Protein AF-A0YTV6-F1 (afdb_monomer_lite)

Foldseek 3Di:
DKKKQQPFDADLVPQPELEEEEEFWEDDPPVPWPQTIDPCVVLLNVADSHYGYMYMYDDPLCLFQDDLVVLDADDDDDDLVVNNPDSDTDDDDPNVVLVNLLVVQVSHPAYEYEYAASSLCVSLSSQLPRQGQEYEYELYQQWDDAQDPPDDPVCPPGDTDGSLPGDGNHNYYAYEAALLELNSVLSQLSRPPRLVRYDHQYLDHRPVLVVCVVVVRNSVCSNCRSNVVNVVVVVVRVVVCVPGDGCSVVSPPPPVSVLSVVLCCCVGPVVVLVVNLVSLVVVCVVPVLNLNSLLVNLVSVLVVPLQPPVNLVSLVSSPVRHPQPLLSLLSNLLSCLLVVNNVVSLVSLVVSCVRTVVSRVVSLVSSLVSDDPPPVVSNVSSVVSD

Sequence (386 aa):
MIELLPYRISKKEHRQSKRLTVVFSSYLLTHQVGSGSFTYYNYFSASSENSDILLVRDPLNLWYIEKVENLDLDINALSIESLTETHEMVKYSRSEFVKILEALQADYSYVTFFGSSMGGYGALLYASKLSPHQVVALCPQTFHARGYPRFKSAHQKHTFFDIAQLNYTISKLHLLVGAENLYDIYHATRIKSSLESLTLVPLSCHNIPLYFHRLDRFQLLINSVTDGSFESYLEKLQNGYRSYPTLQQYLKGSKIQGILESLFYNIYIDKDFQFAENLLTAIIERFPWQAGAKRTLGLLWYEQNCVDERIPKILTDALNSAYLMDDAYGPLAHSLACHGKVDEAIDWLQKGLKINKVAVMQYIGCVCESLPKDATKERDILQNLQ

Radius of gyration: 22.15 Å; chains: 1; bounding box: 50×48×66 Å

Secondary structure (DSSP, 8-state):
-EEEEEEE---GGG---SEEEEEEEE----TT-TTSS-TTHHHHHTS-TTSEEEEEEETT--GGGS-GGG------PPPTHHHHH----EEE-HHHHHHHHHHHHHT-SEEEEEEETHHHHHHHHHHHHH--SEEEEES------TT-TT--GGGGG-PPP-GGGS----SEEEEEEETT-HHHHHHHHHSTTHHHHEEEETT--S-HHHHHHHTT-HHHHHHHHHHS-HHHHHHHHHHHHTTS--THHHHTTSHHHHHHHHHHHHHHTS--HHHHHHHHHHHHHH-TT-HHHHHHHHHHHHHH-TT-TTHHHHHHHHHHHSTT-TTTHHHHHHHHHHTT-HHHHHHHHHHHHTT-HHHHHHHHHHHHHTS-TT-HHHHHHHHHT-

pLDDT: mean 82.68, std 16.01, range [32.78, 98.25]

Structure (mmCIF, N/CA/C/O backbone):
data_AF-A0YTV6-F1
#
_entry.id   AF-A0YTV6-F1
#
loop_
_atom_site.group_PDB
_atom_site.id
_atom_site.type_symbol
_atom_site.label_atom_id
_atom_site.label_alt_id
_atom_site.label_comp_id
_atom_site.label_asym_id
_atom_site.label_entity_id
_atom_site.label_seq_id
_atom_site.pdbx_PDB_ins_code
_atom_site.Cartn_x
_atom_site.Cartn_y
_atom_site.Cartn_z
_atom_site.occupancy
_atom_site.B_iso_or_equiv
_atom_site.auth_seq_id
_atom_site.auth_comp_id
_atom_site.auth_asym_id
_atom_site.auth_atom_id
_atom_site.pdbx_PDB_model_num
ATOM 1 N N . MET A 1 1 ? -3.822 11.306 -20.594 1.00 59.16 1 MET A N 1
ATOM 2 C CA . MET A 1 1 ? -2.629 12.154 -20.782 1.00 59.16 1 MET A CA 1
ATOM 3 C C . MET A 1 1 ? -1.654 11.798 -19.680 1.00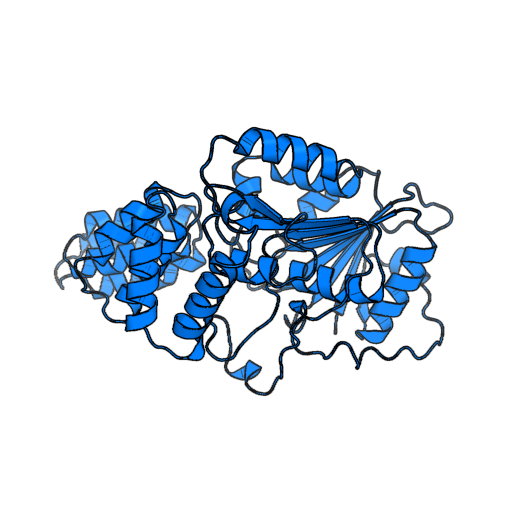 59.16 1 MET A C 1
ATOM 5 O O . MET A 1 1 ? -2.065 11.808 -18.524 1.00 59.16 1 MET A O 1
ATOM 9 N N . ILE A 1 2 ? -0.439 11.404 -20.047 1.00 63.94 2 ILE A N 1
ATOM 10 C CA . ILE A 1 2 ? 0.650 11.089 -19.114 1.00 63.94 2 ILE A CA 1
ATOM 11 C C . ILE A 1 2 ? 1.644 12.242 -19.166 1.00 63.94 2 ILE A C 1
ATOM 13 O O . ILE A 1 2 ? 1.914 12.782 -20.238 1.00 63.94 2 ILE A O 1
ATOM 17 N N . GLU A 1 3 ? 2.150 12.628 -18.003 1.00 63.22 3 GLU A N 1
ATOM 18 C CA . GLU A 1 3 ? 3.202 13.627 -17.863 1.00 63.22 3 GLU A CA 1
ATOM 19 C C . GLU A 1 3 ? 4.537 12.903 -17.671 1.00 63.22 3 GLU A C 1
ATOM 21 O O . GLU A 1 3 ? 4.674 12.068 -16.768 1.00 63.22 3 GLU A O 1
ATOM 26 N N . LEU A 1 4 ? 5.509 13.218 -18.527 1.00 61.72 4 LEU A N 1
ATOM 27 C CA . LEU A 1 4 ? 6.889 12.763 -18.389 1.00 61.72 4 LEU A CA 1
ATOM 28 C C . LEU A 1 4 ? 7.741 13.893 -17.836 1.00 61.72 4 LEU A C 1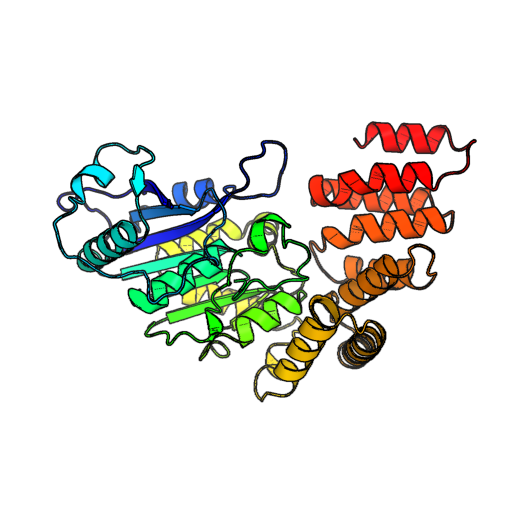
ATOM 30 O O . LEU A 1 4 ? 7.679 15.025 -18.312 1.00 61.72 4 LEU A O 1
ATOM 34 N N . LEU A 1 5 ? 8.532 13.559 -16.824 1.00 63.78 5 LEU A N 1
ATOM 35 C CA . LEU A 1 5 ? 9.507 14.445 -16.209 1.00 63.78 5 LEU A CA 1
ATOM 36 C C . LEU A 1 5 ? 10.881 13.770 -16.351 1.00 63.78 5 LEU A C 1
ATOM 38 O O . LEU A 1 5 ? 11.240 12.915 -15.533 1.00 63.78 5 LEU A O 1
ATOM 42 N N . PRO A 1 6 ? 11.638 14.072 -17.417 1.00 56.66 6 PRO A N 1
ATOM 43 C CA . PRO A 1 6 ? 13.000 13.578 -17.551 1.00 56.66 6 PRO A CA 1
ATOM 44 C C . PRO A 1 6 ? 13.850 14.242 -16.463 1.00 56.66 6 PRO A C 1
ATOM 46 O O . PRO A 1 6 ? 14.101 15.442 -16.503 1.00 56.66 6 PRO A O 1
ATOM 49 N N . TYR A 1 7 ? 14.232 13.476 -15.438 1.00 56.66 7 TYR A N 1
ATOM 50 C CA . TYR A 1 7 ? 15.003 14.012 -14.313 1.00 56.66 7 TYR A CA 1
ATOM 51 C C . TYR A 1 7 ? 16.508 13.934 -14.576 1.00 56.66 7 TYR A C 1
ATOM 53 O O . TYR A 1 7 ? 17.234 14.892 -14.334 1.00 56.66 7 TYR A O 1
ATOM 61 N N . ARG A 1 8 ? 16.968 12.787 -15.091 1.00 58.19 8 ARG A N 1
ATOM 62 C CA . ARG A 1 8 ? 18.331 12.560 -15.589 1.00 58.19 8 ARG A CA 1
ATOM 63 C C . ARG A 1 8 ? 18.254 11.556 -16.731 1.00 58.19 8 ARG A C 1
ATOM 65 O O . ARG A 1 8 ? 18.391 10.359 -16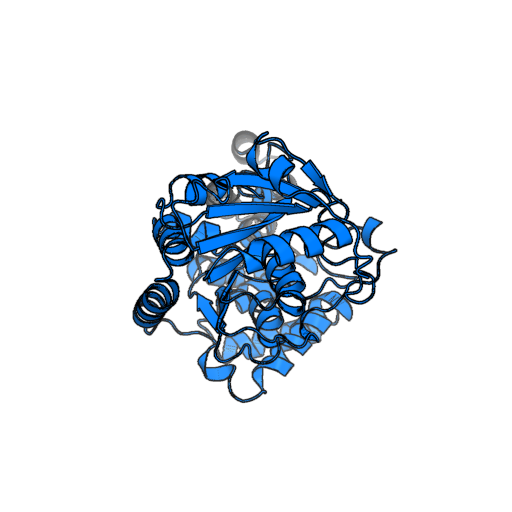.501 1.00 58.19 8 ARG A O 1
ATOM 72 N N . ILE A 1 9 ? 17.960 12.023 -17.940 1.00 57.22 9 ILE A N 1
ATOM 73 C CA . ILE A 1 9 ? 18.115 11.213 -19.153 1.00 57.22 9 ILE A CA 1
ATOM 74 C C . ILE A 1 9 ? 19.216 11.874 -19.957 1.00 57.22 9 ILE A C 1
ATOM 76 O O . ILE A 1 9 ? 19.000 12.888 -20.618 1.00 57.22 9 ILE A O 1
ATOM 80 N N . SER A 1 10 ? 20.419 11.322 -19.850 1.00 55.25 10 SER A N 1
ATOM 81 C CA . SER A 1 10 ? 21.547 11.815 -20.628 1.00 55.25 10 SER A CA 1
ATOM 82 C C . SER A 1 10 ? 21.307 11.534 -22.113 1.00 55.25 10 SER A C 1
ATOM 84 O O . SER A 1 10 ? 20.779 10.474 -22.475 1.00 55.25 10 SER A O 1
ATOM 86 N N . LYS A 1 11 ? 21.735 12.456 -22.987 1.00 56.69 11 LYS A N 1
ATOM 87 C CA . LYS A 1 11 ? 21.814 12.187 -24.432 1.00 56.69 11 LYS A CA 1
ATOM 88 C C . LYS A 1 11 ? 22.591 10.891 -24.662 1.00 56.69 11 LYS A C 1
ATOM 90 O O . LYS A 1 11 ? 23.568 10.635 -23.961 1.00 56.69 11 LYS A O 1
ATOM 95 N N . LYS A 1 12 ? 22.184 10.094 -25.655 1.00 58.75 12 LYS A N 1
ATOM 96 C CA . LYS A 1 12 ? 22.768 8.770 -25.944 1.00 58.75 12 LYS A CA 1
ATOM 97 C C . LYS A 1 12 ? 24.301 8.797 -26.035 1.00 58.75 12 LYS A C 1
ATOM 99 O O . LYS A 1 12 ? 24.961 7.918 -25.496 1.00 58.75 12 LYS A O 1
ATOM 104 N N . GLU A 1 13 ? 24.856 9.842 -26.642 1.00 52.72 13 GLU A N 1
ATOM 105 C CA . GLU A 1 13 ? 26.300 10.051 -26.835 1.00 52.72 13 GLU A CA 1
ATOM 106 C C . GLU A 1 13 ? 27.061 10.434 -25.550 1.00 52.72 13 GLU A C 1
ATOM 108 O O . GLU A 1 13 ? 28.279 10.286 -25.475 1.00 52.72 13 GLU A O 1
ATOM 113 N N . HIS A 1 14 ? 26.351 10.897 -24.519 1.00 59.28 14 HIS A N 1
ATOM 114 C CA . HIS A 1 14 ? 26.903 11.331 -23.230 1.00 59.28 14 HIS A CA 1
ATOM 115 C C . HIS A 1 14 ? 26.394 10.487 -22.063 1.00 59.28 14 HIS A C 1
ATOM 117 O O . HIS A 1 14 ? 26.512 10.876 -20.900 1.00 59.28 14 HIS A O 1
ATOM 123 N N . ARG A 1 15 ? 25.787 9.338 -22.364 1.00 69.12 15 ARG A N 1
ATOM 124 C CA . ARG A 1 15 ? 25.114 8.528 -21.366 1.00 69.12 15 ARG A CA 1
ATOM 125 C C . ARG A 1 15 ? 26.128 7.847 -20.453 1.00 69.12 15 ARG A C 1
ATOM 127 O O . ARG A 1 15 ? 26.792 6.890 -20.843 1.00 69.12 15 ARG A O 1
ATOM 134 N N . GLN A 1 16 ? 26.227 8.346 -19.224 1.00 67.62 16 GLN A N 1
ATOM 135 C CA . GLN A 1 16 ? 27.129 7.799 -18.210 1.00 67.62 16 GLN A CA 1
ATOM 136 C C . GLN A 1 16 ? 26.639 6.447 -17.668 1.00 67.62 16 GLN A C 1
ATOM 138 O O . GLN A 1 16 ? 27.455 5.594 -17.320 1.00 67.62 16 GLN A O 1
ATOM 143 N N . SER A 1 17 ? 25.320 6.213 -17.651 1.00 80.50 17 SER A N 1
ATOM 144 C CA . SER A 1 17 ? 24.726 4.975 -17.144 1.00 80.50 17 SER A CA 1
ATOM 145 C C . SER A 1 17 ? 24.194 4.049 -18.243 1.00 80.50 17 SER A C 1
ATOM 147 O O . SER A 1 17 ? 23.502 4.458 -19.168 1.00 80.50 17 SER A O 1
ATOM 149 N N . LYS A 1 18 ? 24.422 2.740 -18.090 1.00 90.19 18 LYS A N 1
ATOM 150 C CA . LYS A 1 18 ? 23.764 1.704 -18.909 1.00 90.19 18 LYS A CA 1
ATOM 151 C C . LYS A 1 18 ? 22.413 1.243 -18.344 1.00 90.19 18 LYS A C 1
ATOM 153 O O . LYS A 1 18 ? 21.809 0.314 -18.883 1.00 90.19 18 LYS A O 1
ATOM 158 N N . ARG A 1 19 ? 21.945 1.861 -17.257 1.00 92.50 19 ARG A N 1
ATOM 159 C CA . ARG A 1 19 ? 20.722 1.510 -16.528 1.00 92.50 19 ARG A CA 1
ATOM 160 C C . ARG A 1 19 ? 19.699 2.637 -16.639 1.00 92.50 19 ARG A C 1
ATOM 162 O O . ARG A 1 19 ? 20.054 3.806 -16.519 1.00 92.50 19 ARG A O 1
ATOM 169 N N . LEU A 1 20 ? 18.434 2.270 -16.809 1.00 93.06 20 LEU A N 1
ATOM 170 C CA . LEU A 1 20 ? 17.298 3.183 -16.725 1.00 93.06 20 LEU A CA 1
ATOM 171 C C . LEU A 1 20 ? 16.361 2.731 -15.615 1.00 93.06 20 LEU A C 1
ATOM 173 O O . LEU A 1 20 ? 15.932 1.577 -15.588 1.00 93.06 20 LEU A O 1
ATOM 177 N N . THR A 1 21 ? 15.980 3.659 -14.746 1.00 93.19 21 THR A N 1
ATOM 178 C CA . THR A 1 21 ? 14.899 3.451 -13.785 1.00 93.19 21 THR A CA 1
ATOM 179 C C . THR A 1 21 ? 13.716 4.327 -14.175 1.00 93.19 21 THR A C 1
ATOM 181 O O . THR A 1 21 ? 13.811 5.554 -14.176 1.00 93.19 21 THR A O 1
ATOM 184 N N . VAL A 1 22 ? 12.593 3.690 -14.501 1.00 92.81 22 VAL A N 1
ATOM 185 C CA . VAL A 1 22 ? 11.326 4.355 -14.817 1.00 92.81 22 VAL A CA 1
ATOM 186 C C . VAL A 1 22 ? 10.441 4.338 -13.574 1.00 92.81 22 VAL A C 1
ATOM 188 O O . VAL A 1 22 ? 10.048 3.275 -13.091 1.00 92.81 22 VAL A O 1
ATOM 191 N N . VAL A 1 23 ? 10.141 5.519 -13.041 1.00 90.62 23 VAL A N 1
ATOM 192 C CA . VAL A 1 23 ? 9.437 5.709 -11.768 1.00 90.62 23 VAL A CA 1
ATOM 193 C C . VAL A 1 23 ? 8.005 6.157 -12.034 1.00 90.62 23 VAL A C 1
ATOM 195 O O . VAL A 1 23 ? 7.764 7.299 -12.422 1.00 90.62 23 VAL A O 1
ATOM 198 N N . PHE A 1 24 ? 7.050 5.268 -11.783 1.00 89.12 24 PHE A N 1
ATOM 199 C CA . PHE A 1 24 ? 5.622 5.504 -11.954 1.00 89.12 24 PHE A CA 1
ATOM 200 C C . PHE A 1 24 ? 4.992 6.046 -10.668 1.00 89.12 24 PHE A C 1
ATOM 202 O O . PHE A 1 24 ? 5.194 5.507 -9.575 1.00 89.12 24 PHE A O 1
ATOM 209 N N . SER A 1 25 ? 4.168 7.085 -10.804 1.00 81.25 25 SER A N 1
ATOM 210 C CA . SER A 1 25 ? 3.465 7.725 -9.689 1.00 81.25 25 SER A CA 1
ATOM 211 C C . SER A 1 25 ? 2.032 8.127 -10.058 1.00 81.25 25 SER A C 1
ATOM 213 O O . SER A 1 25 ? 1.714 8.415 -11.215 1.00 81.25 25 SER A O 1
ATOM 215 N N . SER A 1 26 ? 1.150 8.172 -9.060 1.00 70.56 26 SER A N 1
ATOM 216 C CA . SER A 1 26 ? -0.158 8.843 -9.140 1.00 70.56 26 SER A CA 1
ATOM 217 C C . SER A 1 26 ? -0.107 10.240 -8.549 1.00 70.56 26 SER A C 1
ATOM 219 O O . SER A 1 26 ? 0.753 10.528 -7.729 1.00 70.56 26 SER A O 1
ATOM 221 N N . TYR A 1 27 ? -1.077 11.082 -8.888 1.00 56.66 27 TYR A N 1
ATOM 222 C CA . TYR A 1 27 ? -1.187 12.450 -8.391 1.00 56.66 27 TYR A CA 1
ATOM 223 C C . TYR A 1 27 ? -2.180 12.673 -7.245 1.00 56.66 27 TYR A C 1
ATOM 225 O O . TYR A 1 27 ? -3.310 12.193 -7.301 1.00 56.66 27 TYR A O 1
ATOM 233 N N . LEU A 1 28 ? -1.771 13.543 -6.314 1.00 41.12 28 LEU A N 1
ATOM 234 C CA . LEU A 1 28 ? -2.551 14.452 -5.470 1.00 41.12 28 LEU A CA 1
ATOM 235 C C . LEU A 1 28 ? -1.722 15.751 -5.205 1.00 41.12 28 LEU A C 1
ATOM 237 O O . LEU A 1 28 ? -1.207 15.920 -4.106 1.00 41.12 28 LEU A O 1
ATOM 241 N N . LEU A 1 29 ? -1.595 16.714 -6.147 1.00 32.78 29 LEU A N 1
ATOM 242 C CA . LEU A 1 29 ? -1.170 18.105 -5.796 1.00 32.78 29 LEU A CA 1
ATOM 243 C C . LEU A 1 29 ? -2.347 18.899 -5.202 1.00 32.78 29 LEU A C 1
ATOM 245 O O . LEU A 1 29 ? -2.718 19.968 -5.687 1.00 32.78 29 LEU A O 1
ATOM 249 N N . THR A 1 30 ? -2.945 18.420 -4.121 1.00 33.53 30 THR A N 1
ATOM 250 C CA . THR A 1 30 ? -3.540 19.378 -3.186 1.00 33.53 30 THR A CA 1
ATOM 251 C C . THR A 1 30 ? -2.505 19.600 -2.104 1.00 33.53 30 THR A C 1
ATOM 253 O O . THR A 1 30 ? -2.220 18.685 -1.331 1.00 33.53 30 THR A O 1
ATOM 256 N N . HIS A 1 31 ? -1.939 20.808 -2.087 1.00 32.88 31 HIS A N 1
ATOM 257 C CA . HIS A 1 31 ? -0.915 21.352 -1.184 1.00 32.88 31 HIS A CA 1
ATOM 258 C C . HIS A 1 31 ? -1.264 21.313 0.326 1.00 32.88 31 HIS A C 1
ATOM 260 O O . HIS A 1 31 ? -0.777 22.124 1.103 1.00 32.88 31 HIS A O 1
ATOM 266 N N . GLN A 1 32 ? -2.096 20.373 0.770 1.00 34.03 32 GLN A N 1
ATOM 267 C CA . GLN A 1 32 ? -2.470 20.161 2.169 1.00 34.03 32 GLN A CA 1
ATOM 268 C C . GLN A 1 32 ? -2.295 18.707 2.631 1.00 34.03 32 GLN A C 1
ATOM 270 O O . GLN A 1 32 ? -2.501 18.410 3.806 1.00 34.03 32 GLN A O 1
ATOM 275 N N . VAL A 1 33 ? -1.879 17.787 1.751 1.00 38.59 33 VAL A N 1
ATOM 276 C CA . VAL A 1 33 ? -1.667 16.382 2.124 1.00 38.59 33 VAL A CA 1
ATOM 277 C C . VAL A 1 33 ? -0.188 16.139 2.395 1.00 38.59 33 VAL A C 1
ATOM 279 O O . VAL A 1 33 ? 0.578 15.838 1.486 1.00 38.59 33 VAL A O 1
ATOM 282 N N . GLY A 1 34 ? 0.212 16.203 3.667 1.00 38.69 34 GLY A N 1
ATOM 283 C CA . GLY A 1 34 ? 1.563 15.851 4.138 1.00 38.69 34 GLY A CA 1
ATOM 284 C C . GLY A 1 34 ? 1.991 14.391 3.893 1.00 38.69 34 GLY A C 1
ATOM 285 O O . GLY A 1 34 ? 3.004 13.955 4.427 1.00 38.69 34 GLY A O 1
ATOM 286 N N . SER A 1 35 ? 1.236 13.615 3.110 1.00 41.50 35 SER A N 1
ATOM 287 C CA . SER A 1 35 ? 1.501 12.200 2.825 1.00 41.50 35 SER A CA 1
ATOM 288 C C . SER A 1 35 ? 1.171 11.749 1.391 1.00 41.50 35 SER A C 1
ATOM 290 O O . SER A 1 35 ? 1.301 10.564 1.087 1.00 41.50 35 SER A O 1
ATOM 292 N N . GLY A 1 36 ? 0.755 12.637 0.481 1.00 46.19 36 GLY A N 1
ATOM 293 C CA . GLY A 1 36 ? 0.073 12.219 -0.748 1.00 46.19 36 GLY A CA 1
ATOM 294 C C . GLY A 1 36 ? 0.804 12.577 -2.031 1.00 46.19 36 GLY A C 1
ATOM 295 O O . GLY A 1 36 ? 0.594 13.660 -2.553 1.00 46.19 36 GLY A O 1
ATOM 296 N N . SER A 1 37 ? 1.550 11.616 -2.584 1.00 48.66 37 SER A N 1
ATOM 297 C CA . SER A 1 37 ? 2.220 11.627 -3.898 1.00 48.66 37 SER A CA 1
ATOM 298 C C . SER A 1 37 ? 3.388 12.610 -4.068 1.00 48.66 37 SER A C 1
ATOM 300 O O . SER A 1 37 ? 3.275 13.791 -3.788 1.00 48.66 37 SER A O 1
ATOM 302 N N . PHE A 1 38 ? 4.512 12.113 -4.593 1.00 54.19 38 PHE A N 1
ATOM 303 C CA . PHE A 1 38 ? 5.734 12.868 -4.924 1.00 54.19 38 PHE A CA 1
ATOM 304 C C . PHE A 1 38 ? 6.746 13.183 -3.798 1.00 54.19 38 PHE A C 1
ATOM 306 O O . PHE A 1 38 ? 7.769 13.798 -4.086 1.00 54.19 38 PHE A O 1
ATOM 313 N N . THR A 1 39 ? 6.614 12.681 -2.565 1.00 53.31 39 THR A N 1
ATOM 314 C CA . THR A 1 39 ? 7.681 12.865 -1.548 1.00 53.31 39 THR A CA 1
ATOM 315 C C . THR A 1 39 ? 8.963 12.064 -1.820 1.00 53.31 39 THR A C 1
ATOM 317 O O . THR A 1 39 ? 10.011 12.403 -1.275 1.00 53.31 39 THR A O 1
ATOM 320 N N . TYR A 1 40 ? 8.935 11.039 -2.686 1.00 63.53 40 TYR A N 1
ATOM 321 C CA . TYR A 1 40 ? 10.125 10.222 -2.981 1.00 63.53 40 TYR A CA 1
ATOM 322 C C . TYR A 1 40 ? 11.020 10.747 -4.108 1.00 63.53 40 TYR A C 1
ATOM 324 O O . TYR A 1 40 ? 12.111 10.215 -4.279 1.00 63.53 40 TYR A O 1
ATOM 332 N N . TYR A 1 41 ? 10.605 11.728 -4.918 1.00 66.19 41 TYR A N 1
ATOM 333 C CA . TYR A 1 41 ? 11.436 12.148 -6.061 1.00 66.19 41 TYR A CA 1
ATOM 334 C C . TYR A 1 41 ? 12.790 12.676 -5.616 1.00 66.19 41 TYR A C 1
ATOM 336 O O . TYR A 1 41 ? 13.797 12.376 -6.249 1.00 66.19 41 TYR A O 1
ATOM 344 N N . ASN A 1 42 ? 12.809 13.334 -4.457 1.00 69.12 42 ASN A N 1
ATOM 345 C CA . ASN A 1 42 ? 14.033 13.776 -3.809 1.00 69.12 42 ASN A CA 1
ATOM 346 C C . ASN A 1 42 ? 14.981 12.614 -3.454 1.00 69.12 42 ASN A C 1
ATOM 348 O O . ASN A 1 42 ? 16.188 12.803 -3.367 1.00 69.12 42 ASN A O 1
ATOM 352 N N . TYR A 1 43 ? 14.456 11.399 -3.278 1.00 79.19 43 TYR A N 1
ATOM 353 C CA . TYR A 1 43 ? 15.266 10.209 -3.016 1.00 79.19 43 TYR A CA 1
ATOM 354 C C . TYR A 1 43 ? 15.865 9.638 -4.301 1.00 79.19 43 TYR A C 1
ATOM 356 O O . TYR A 1 43 ? 17.010 9.192 -4.300 1.00 79.19 43 TYR A O 1
ATOM 364 N N . PHE A 1 44 ? 15.120 9.672 -5.411 1.00 79.00 44 PHE A N 1
ATOM 365 C CA . PHE A 1 44 ? 15.658 9.290 -6.720 1.00 79.00 44 PHE A CA 1
ATOM 366 C C . PHE A 1 44 ? 16.657 10.326 -7.238 1.00 79.00 44 PHE A C 1
ATOM 368 O O . PHE A 1 44 ? 17.659 9.954 -7.841 1.00 79.00 44 PHE A O 1
ATOM 375 N N . SER A 1 45 ? 16.452 11.611 -6.948 1.00 70.69 45 SER A N 1
ATOM 376 C CA . SER A 1 45 ? 17.427 12.646 -7.280 1.00 70.69 45 SER A CA 1
ATOM 377 C C . SER A 1 45 ? 18.703 12.575 -6.452 1.00 70.69 45 SER A C 1
ATOM 379 O O . SER A 1 45 ? 19.786 12.825 -6.976 1.00 70.69 45 SER A O 1
ATOM 381 N N . ALA A 1 46 ? 18.601 12.204 -5.178 1.00 73.62 46 ALA A N 1
ATOM 382 C CA . ALA A 1 46 ? 19.758 11.977 -4.318 1.00 73.62 46 ALA A CA 1
ATOM 383 C C . ALA A 1 46 ? 20.465 10.633 -4.590 1.00 73.62 46 ALA A C 1
ATOM 385 O O . ALA A 1 46 ? 21.523 10.377 -4.018 1.00 73.62 46 ALA A O 1
ATOM 386 N N . SER A 1 47 ? 19.891 9.767 -5.435 1.00 76.19 47 SER A N 1
ATOM 387 C CA . SER A 1 47 ? 20.467 8.458 -5.754 1.00 76.19 47 SER A CA 1
ATOM 388 C C . SER A 1 47 ? 21.684 8.553 -6.687 1.00 76.19 47 SER A C 1
ATOM 390 O O . SER A 1 47 ? 21.926 9.577 -7.336 1.00 76.19 47 SER A O 1
ATOM 392 N N . SER A 1 48 ? 22.471 7.473 -6.714 1.00 63.94 48 SER A N 1
ATOM 393 C CA . SER A 1 48 ? 23.744 7.372 -7.440 1.00 63.94 48 SER A CA 1
ATOM 394 C C . SER A 1 48 ? 23.621 7.659 -8.941 1.00 63.94 48 SER A C 1
ATOM 396 O O . SER A 1 48 ? 22.618 7.307 -9.557 1.00 63.94 48 SER A O 1
ATOM 398 N N . GLU A 1 49 ? 24.698 8.152 -9.558 1.00 74.88 49 GLU A N 1
ATOM 399 C CA . GLU A 1 49 ? 24.847 8.323 -11.020 1.00 74.88 49 GLU A CA 1
ATOM 400 C C . GLU A 1 49 ? 24.815 6.993 -11.810 1.00 74.88 49 GLU A C 1
ATOM 402 O O . GLU A 1 49 ? 24.928 6.969 -13.033 1.00 74.88 49 GLU A O 1
ATOM 407 N N . ASN A 1 50 ? 24.612 5.862 -11.126 1.00 83.75 50 ASN A N 1
ATOM 408 C CA . ASN A 1 50 ? 24.578 4.531 -11.721 1.00 83.75 50 ASN A CA 1
ATOM 409 C C . ASN A 1 50 ? 23.323 4.258 -12.562 1.00 83.75 50 ASN A C 1
ATOM 411 O O . ASN A 1 50 ? 23.305 3.252 -13.268 1.00 83.75 50 ASN A O 1
ATOM 415 N N . SER A 1 51 ? 22.289 5.105 -12.520 1.00 88.50 51 SER A N 1
ATOM 416 C CA . SER A 1 51 ? 21.079 4.977 -13.343 1.00 88.50 51 SER A CA 1
ATOM 417 C C . SER A 1 51 ? 20.635 6.327 -13.882 1.00 88.50 51 SER A C 1
ATOM 419 O O . SER A 1 51 ? 20.524 7.293 -13.129 1.00 88.50 51 SER A O 1
ATOM 421 N N . ASP A 1 52 ? 20.262 6.349 -15.157 1.00 88.88 52 ASP A N 1
ATOM 422 C CA . ASP A 1 52 ? 19.378 7.389 -15.670 1.00 88.88 52 ASP A CA 1
ATOM 423 C C . ASP A 1 52 ? 17.975 7.176 -15.088 1.00 88.88 52 ASP A C 1
ATOM 425 O O . ASP A 1 52 ? 17.564 6.040 -14.811 1.00 88.88 52 ASP A O 1
ATOM 429 N N . ILE A 1 53 ? 17.241 8.267 -14.880 1.00 85.88 53 ILE A N 1
ATOM 430 C CA . ILE A 1 53 ? 15.947 8.264 -14.197 1.00 85.88 53 ILE A CA 1
ATOM 431 C C . ILE A 1 53 ? 14.898 8.968 -15.066 1.00 85.88 53 ILE A C 1
ATOM 433 O O . ILE A 1 53 ? 15.003 10.170 -15.339 1.00 85.88 53 ILE A O 1
ATOM 437 N N . LEU A 1 54 ? 13.844 8.230 -15.427 1.00 86.25 54 LEU A N 1
ATOM 438 C CA . LEU A 1 54 ? 12.640 8.759 -16.071 1.00 86.25 54 LEU A CA 1
ATOM 439 C C . LEU A 1 54 ? 11.476 8.730 -15.083 1.00 86.25 54 LEU A C 1
ATOM 441 O O . LEU A 1 54 ? 11.111 7.679 -14.561 1.00 86.25 54 LEU A O 1
ATOM 445 N N . LEU A 1 55 ? 10.854 9.879 -14.855 1.00 83.50 55 LEU A N 1
ATOM 446 C CA . LEU A 1 55 ? 9.706 9.997 -13.970 1.00 83.50 55 LEU A CA 1
ATOM 447 C C . LEU A 1 55 ? 8.424 10.066 -14.798 1.00 83.50 55 LEU A C 1
ATOM 449 O O . LEU A 1 55 ? 8.320 10.852 -15.740 1.00 83.50 55 LEU A O 1
ATOM 453 N N . VAL A 1 56 ? 7.437 9.262 -14.417 1.00 82.88 56 VAL A N 1
ATOM 454 C CA . VAL A 1 56 ? 6.188 9.084 -15.155 1.00 82.88 56 VAL A CA 1
ATOM 455 C C . VAL A 1 56 ? 5.013 9.325 -14.222 1.00 82.88 56 VAL A C 1
ATOM 457 O O . VAL A 1 56 ? 4.906 8.722 -13.148 1.00 82.88 56 VAL A O 1
ATOM 460 N N . ARG A 1 57 ? 4.096 10.194 -14.644 1.00 76.75 57 ARG A N 1
ATOM 461 C CA . ARG A 1 57 ? 2.951 10.614 -13.841 1.00 76.75 57 ARG A CA 1
ATOM 462 C C . ARG A 1 57 ? 1.644 10.505 -14.618 1.00 76.75 57 ARG A C 1
ATOM 464 O O . ARG A 1 57 ? 1.547 10.965 -15.751 1.00 76.75 57 ARG A O 1
ATOM 471 N N . ASP A 1 58 ? 0.603 9.998 -13.957 1.00 72.75 58 ASP A N 1
ATOM 472 C CA . ASP A 1 58 ? -0.788 10.198 -14.384 1.00 72.75 58 ASP A CA 1
ATOM 473 C C . ASP A 1 58 ? -1.455 11.233 -13.456 1.00 72.75 58 ASP A C 1
ATOM 475 O O . ASP A 1 58 ? -1.831 10.898 -12.323 1.00 72.75 58 ASP A O 1
ATOM 479 N N . PRO A 1 59 ? -1.584 12.503 -13.891 1.00 64.69 59 PRO A N 1
ATOM 480 C CA . PRO A 1 59 ? -2.164 13.578 -13.084 1.00 64.69 59 PRO A CA 1
ATOM 481 C C . PRO A 1 59 ? -3.645 13.366 -12.761 1.00 64.69 59 PRO A C 1
ATOM 483 O O . PRO A 1 59 ? -4.164 13.960 -11.821 1.00 64.69 59 PRO A O 1
ATOM 486 N N . LEU A 1 60 ? -4.330 12.526 -13.532 1.00 64.44 60 LEU A N 1
ATOM 487 C CA . LEU A 1 60 ? -5.761 12.290 -13.405 1.00 64.44 60 LEU A CA 1
ATOM 488 C C . LEU A 1 60 ? -6.062 10.965 -12.687 1.00 64.44 60 LEU A C 1
ATOM 490 O O . LEU A 1 60 ? -7.227 10.633 -12.482 1.00 64.44 60 LEU A O 1
ATOM 494 N N . ASN A 1 61 ? -5.023 10.224 -12.282 1.00 65.69 61 ASN A N 1
ATOM 495 C CA . ASN A 1 61 ? -5.127 8.912 -11.645 1.00 65.69 61 ASN A CA 1
ATOM 496 C C . ASN A 1 61 ? -5.949 7.901 -12.468 1.00 65.69 61 ASN A C 1
ATOM 498 O O . ASN A 1 61 ? -6.671 7.065 -11.924 1.00 65.69 61 ASN A O 1
ATOM 502 N N . LEU A 1 62 ? -5.852 7.987 -13.795 1.00 66.25 62 LEU A N 1
ATOM 503 C CA . LEU A 1 62 ? -6.649 7.190 -14.727 1.00 66.25 62 LEU A CA 1
ATOM 504 C C . LEU A 1 62 ? -5.923 5.913 -15.163 1.00 66.25 62 LEU A C 1
ATOM 506 O O . LEU A 1 62 ? -6.321 5.315 -16.162 1.00 66.25 62 LEU A O 1
ATOM 510 N N . TRP A 1 63 ? -4.894 5.478 -14.425 1.00 69.81 63 TRP A N 1
ATOM 511 C CA . TRP A 1 63 ? -4.156 4.250 -14.718 1.00 69.81 63 TRP A CA 1
ATOM 512 C C . TRP A 1 63 ? -5.100 3.057 -14.961 1.00 69.81 63 TRP A C 1
ATOM 514 O O . TRP A 1 63 ? -4.888 2.279 -15.884 1.00 69.81 63 TRP A O 1
ATOM 524 N N . TYR A 1 64 ? -6.191 2.960 -14.197 1.00 63.34 64 TYR A N 1
ATOM 525 C CA . TYR A 1 64 ? -7.140 1.849 -14.273 1.00 63.34 64 TYR A CA 1
ATOM 526 C C . TYR A 1 64 ? -8.115 1.866 -15.461 1.00 63.34 64 TYR A C 1
ATOM 528 O O . TYR A 1 64 ? -8.784 0.864 -15.702 1.00 63.34 64 TYR A O 1
ATOM 536 N N . ILE A 1 65 ? -8.302 3.007 -16.129 1.00 59.94 65 ILE A N 1
ATOM 537 C CA . ILE A 1 65 ? -9.457 3.219 -17.024 1.00 59.94 65 ILE A CA 1
ATOM 538 C C . ILE A 1 65 ? -9.260 2.578 -18.401 1.00 59.94 65 ILE A C 1
ATOM 540 O O . ILE A 1 65 ? -10.228 2.373 -19.131 1.00 59.94 65 ILE A O 1
ATOM 544 N N . GLU A 1 66 ? -8.029 2.248 -18.774 1.00 54.28 66 GLU A N 1
ATOM 545 C CA . GLU A 1 66 ? -7.754 1.730 -20.107 1.00 54.28 66 GLU A CA 1
ATOM 546 C C . GLU A 1 66 ? -7.639 0.215 -20.157 1.00 54.28 66 GLU A C 1
ATOM 548 O O . GLU A 1 66 ? -6.967 -0.422 -19.347 1.00 54.28 66 GLU A O 1
ATOM 553 N N . LYS A 1 67 ? -8.273 -0.347 -21.190 1.00 52.69 67 LYS A N 1
ATOM 554 C CA . LYS A 1 67 ? -8.007 -1.705 -21.636 1.00 52.69 67 LYS A CA 1
ATOM 555 C C . LYS A 1 67 ? -6.634 -1.738 -22.291 1.00 52.69 67 LYS A C 1
ATOM 557 O O . LYS A 1 67 ? -6.331 -0.918 -23.153 1.00 52.69 67 LYS A O 1
ATOM 562 N N . VAL A 1 68 ? -5.856 -2.747 -21.929 1.00 43.97 68 VAL A N 1
ATOM 563 C CA . VAL A 1 68 ? -4.523 -3.054 -22.469 1.00 43.97 68 VAL A CA 1
ATOM 564 C C . VAL A 1 68 ? -4.511 -3.228 -23.999 1.00 43.97 68 VAL A C 1
ATOM 566 O O . VAL A 1 68 ? -3.460 -3.116 -24.633 1.00 43.97 68 VAL A O 1
ATOM 569 N N . GLU A 1 69 ? -5.680 -3.490 -24.582 1.00 43.47 69 GLU A N 1
ATOM 570 C CA . GLU A 1 69 ? -5.944 -3.640 -26.018 1.00 43.47 69 GLU A CA 1
ATOM 571 C C . GLU A 1 69 ? -5.979 -2.301 -26.774 1.00 43.47 69 GLU A C 1
ATOM 573 O O . GLU A 1 69 ? -5.649 -2.273 -27.947 1.00 43.47 69 GLU A O 1
ATOM 578 N N . ASN A 1 70 ? -6.295 -1.179 -26.114 1.00 44.97 70 ASN A N 1
ATOM 579 C CA . ASN A 1 70 ? -6.408 0.138 -26.765 1.00 44.97 70 ASN A CA 1
ATOM 580 C C . ASN A 1 70 ? -5.066 0.891 -26.870 1.00 44.97 70 ASN A C 1
ATOM 582 O O . ASN A 1 70 ? -5.038 2.069 -27.226 1.00 44.97 70 ASN A O 1
ATOM 586 N N . LEU A 1 71 ? -3.953 0.234 -26.538 1.00 51.53 71 LEU A N 1
ATOM 587 C CA . LEU A 1 71 ? -2.595 0.768 -26.674 1.00 51.53 71 LEU A CA 1
ATOM 588 C C . LEU A 1 71 ? -2.009 0.420 -28.056 1.00 51.53 71 LEU A C 1
ATOM 590 O O . LEU A 1 71 ? -0.854 0.007 -28.141 1.00 51.53 71 LEU A O 1
ATOM 594 N N . ASP A 1 72 ? -2.813 0.533 -29.119 1.00 41.03 72 ASP A N 1
ATOM 595 C CA . ASP A 1 72 ? -2.395 0.190 -30.483 1.00 41.03 72 ASP A CA 1
ATOM 596 C C . ASP A 1 72 ? -1.216 1.060 -30.955 1.00 41.03 72 ASP A C 1
ATOM 598 O O . ASP A 1 72 ? -1.166 2.282 -30.757 1.00 41.03 72 ASP A O 1
ATOM 602 N N . LEU A 1 73 ? -0.240 0.390 -31.570 1.00 38.19 73 LEU A N 1
ATOM 603 C CA . LEU A 1 73 ? 1.051 0.938 -31.976 1.00 38.19 73 LEU A CA 1
ATOM 604 C C . LEU A 1 73 ? 1.024 1.306 -33.464 1.00 38.19 73 LEU A C 1
ATOM 606 O O . LEU A 1 73 ? 1.288 0.465 -34.316 1.00 38.19 73 LEU A O 1
ATOM 610 N N . ASP A 1 74 ? 0.749 2.570 -33.785 1.00 39.28 74 ASP A N 1
ATOM 611 C CA . ASP A 1 74 ? 0.985 3.091 -35.141 1.00 39.28 74 ASP A CA 1
ATOM 612 C C . ASP A 1 74 ? 2.386 3.723 -35.241 1.00 39.28 74 ASP A C 1
ATOM 614 O O . ASP A 1 74 ? 2.684 4.702 -34.555 1.00 39.28 74 ASP A O 1
ATOM 618 N N . ILE A 1 75 ? 3.287 3.133 -36.024 1.00 36.09 75 ILE A N 1
ATOM 619 C CA . ILE A 1 75 ? 4.727 3.432 -36.036 1.00 36.09 75 ILE A CA 1
ATOM 620 C C . ILE A 1 75 ? 4.995 4.653 -36.922 1.00 36.09 75 ILE A C 1
ATOM 622 O O . ILE A 1 75 ? 5.229 4.518 -38.116 1.00 36.09 75 ILE A O 1
ATOM 626 N N . ASN A 1 76 ? 5.017 5.848 -36.332 1.00 40.12 76 ASN A N 1
ATOM 627 C CA . ASN A 1 76 ? 5.659 7.020 -36.931 1.00 40.12 76 ASN A CA 1
ATOM 628 C C . ASN A 1 76 ? 6.467 7.776 -35.864 1.00 40.12 76 ASN A C 1
ATOM 630 O O . ASN A 1 76 ? 6.072 7.847 -34.699 1.00 40.12 76 ASN A O 1
ATOM 634 N N . ALA A 1 77 ? 7.648 8.248 -36.269 1.00 42.31 77 ALA A N 1
ATOM 635 C CA . ALA A 1 77 ? 8.783 8.588 -35.414 1.00 42.31 77 ALA A CA 1
ATOM 636 C C . ALA A 1 77 ? 8.512 9.729 -34.414 1.00 42.31 77 ALA A C 1
ATOM 638 O O . ALA A 1 77 ? 8.328 10.881 -34.800 1.00 42.31 77 ALA A O 1
ATOM 639 N N . LEU A 1 78 ? 8.568 9.412 -33.118 1.00 47.72 78 LEU A N 1
ATOM 640 C CA . LEU A 1 78 ? 8.748 10.385 -32.038 1.00 47.72 78 LEU A CA 1
ATOM 641 C C . LEU A 1 78 ? 10.244 10.484 -31.730 1.00 47.72 78 LEU A C 1
ATOM 643 O O . LEU A 1 78 ? 10.879 9.458 -31.482 1.00 47.72 78 LEU A O 1
ATOM 647 N N . SER A 1 79 ? 10.817 11.690 -31.734 1.00 53.75 79 SER A N 1
ATOM 648 C CA . SER A 1 79 ? 12.232 11.867 -31.404 1.00 53.75 79 SER A CA 1
ATOM 649 C C . SER A 1 79 ? 12.440 11.927 -29.886 1.00 53.75 79 SER A C 1
ATOM 651 O O . SER A 1 79 ? 11.912 12.792 -29.187 1.00 53.75 79 SER A O 1
ATOM 653 N N . ILE A 1 80 ? 13.249 10.997 -29.371 1.00 56.81 80 ILE A N 1
ATOM 654 C CA . ILE A 1 80 ? 13.724 10.950 -27.972 1.00 56.81 80 ILE A CA 1
ATOM 655 C C . ILE A 1 80 ? 14.479 12.238 -27.594 1.00 56.81 80 ILE A C 1
ATOM 657 O O . ILE A 1 80 ? 14.535 12.612 -26.424 1.00 56.81 80 ILE A O 1
ATOM 661 N N . GLU A 1 81 ? 15.031 12.935 -28.588 1.00 56.81 81 GLU A N 1
ATOM 662 C CA . GLU A 1 81 ? 15.823 14.159 -28.444 1.00 56.81 81 GLU A CA 1
ATOM 663 C C . GLU A 1 81 ? 15.090 15.244 -27.637 1.00 56.81 81 GLU A C 1
ATOM 665 O O . GLU A 1 81 ? 15.699 15.862 -26.761 1.00 56.81 81 GLU A O 1
ATOM 670 N N . SER A 1 82 ? 13.769 15.384 -27.809 1.00 55.31 82 SER A N 1
ATOM 671 C CA . SER A 1 82 ? 12.958 16.382 -27.091 1.00 55.31 82 SER A CA 1
ATOM 672 C C . SER A 1 82 ? 12.860 16.135 -25.578 1.00 55.31 82 SER A C 1
ATOM 674 O O . SER A 1 82 ? 12.733 17.086 -24.811 1.00 55.31 82 SER A O 1
ATOM 676 N N . LEU A 1 83 ? 12.982 14.880 -25.122 1.00 55.94 83 LEU A N 1
ATOM 677 C CA . LEU A 1 83 ? 12.990 14.527 -23.696 1.00 55.94 83 LEU A CA 1
ATOM 678 C C . LEU A 1 83 ? 14.325 14.854 -23.021 1.00 55.94 83 LEU A C 1
ATOM 680 O O . LEU A 1 83 ? 14.370 15.056 -21.811 1.00 55.94 83 LEU A O 1
ATOM 684 N N . THR A 1 84 ? 15.418 14.878 -23.782 1.00 52.38 84 THR A N 1
ATOM 685 C CA . THR A 1 84 ? 16.770 15.062 -23.230 1.00 52.38 84 THR A CA 1
ATOM 686 C C . THR A 1 84 ? 17.191 16.524 -23.103 1.00 52.38 84 THR A C 1
ATOM 688 O O . THR A 1 84 ? 18.145 16.817 -22.387 1.00 52.38 84 THR A O 1
ATOM 691 N N . GLU A 1 85 ? 16.501 17.447 -23.780 1.00 51.38 85 GLU A N 1
ATOM 692 C CA . GLU A 1 85 ? 16.947 18.842 -23.891 1.00 51.38 85 GLU A CA 1
ATOM 693 C C . GLU A 1 85 ? 16.218 19.812 -22.961 1.00 51.38 85 GLU A C 1
ATOM 695 O O . GLU A 1 85 ? 16.839 20.757 -22.478 1.00 51.38 85 GLU A O 1
ATOM 700 N N . THR A 1 86 ? 14.936 19.594 -22.657 1.00 51.16 86 THR A N 1
ATOM 701 C CA . THR A 1 86 ? 14.131 20.652 -22.030 1.00 51.16 86 THR A CA 1
ATOM 702 C C . THR A 1 86 ? 13.975 20.535 -20.513 1.00 51.16 86 THR A C 1
ATOM 704 O O . THR A 1 86 ? 13.663 21.538 -19.888 1.00 51.16 86 THR A O 1
ATOM 707 N N . HIS A 1 87 ? 14.197 19.376 -19.870 1.00 54.12 87 HIS A N 1
ATOM 708 C CA . HIS A 1 87 ? 13.780 19.133 -18.462 1.00 54.12 87 HIS A CA 1
ATOM 709 C C . HIS A 1 87 ? 12.321 19.568 -18.170 1.00 54.12 87 HIS A C 1
ATOM 711 O O . HIS A 1 87 ? 11.912 19.705 -17.014 1.00 54.12 87 HIS A O 1
ATOM 717 N N . GLU A 1 88 ? 11.524 19.798 -19.214 1.00 55.25 88 GLU A N 1
ATOM 718 C CA . GLU A 1 88 ? 10.167 20.305 -19.122 1.00 55.25 88 GLU A CA 1
ATOM 719 C C . GLU A 1 88 ? 9.196 19.135 -19.014 1.00 55.25 88 GLU A C 1
ATOM 721 O O . GLU A 1 88 ? 9.444 18.018 -19.474 1.00 55.25 88 GLU A O 1
ATOM 726 N N . MET A 1 89 ? 8.057 19.399 -18.383 1.00 54.56 89 MET A N 1
ATOM 727 C CA . MET A 1 89 ? 6.972 18.437 -18.313 1.00 54.56 89 MET A CA 1
ATOM 728 C C . MET A 1 89 ? 6.336 18.297 -19.693 1.00 54.56 89 MET A C 1
ATOM 730 O O . MET A 1 89 ? 5.621 19.193 -20.142 1.00 54.56 89 MET A O 1
ATOM 734 N N . VAL A 1 90 ? 6.547 17.156 -20.346 1.00 63.28 90 VAL A N 1
ATOM 735 C CA . VAL A 1 90 ? 5.949 16.893 -21.657 1.00 63.28 90 VAL A CA 1
ATOM 736 C C . VAL A 1 90 ? 4.739 15.980 -21.501 1.00 63.28 90 VAL A C 1
ATOM 738 O O . VAL A 1 90 ? 4.760 14.982 -20.773 1.00 63.28 90 VAL A O 1
ATOM 741 N N . LYS A 1 91 ? 3.649 16.360 -22.168 1.00 62.78 91 LYS A N 1
ATOM 742 C CA . LYS A 1 91 ? 2.373 15.649 -22.149 1.00 62.78 91 LYS A CA 1
ATOM 743 C C . LYS A 1 91 ? 2.283 14.752 -23.369 1.00 62.78 91 LYS A C 1
ATOM 745 O O . LYS A 1 91 ? 2.282 15.249 -24.487 1.00 62.78 91 LYS A O 1
ATOM 750 N N . TYR A 1 92 ? 2.125 13.458 -23.131 1.00 60.31 92 TYR A N 1
ATOM 751 C CA . TYR A 1 92 ? 1.944 12.472 -24.190 1.00 60.31 92 TYR A CA 1
ATOM 752 C C . TYR A 1 92 ? 0.583 11.786 -24.075 1.00 60.31 92 TYR A C 1
ATOM 754 O O . TYR A 1 92 ? -0.008 11.651 -22.985 1.00 60.31 92 TYR A O 1
ATOM 762 N N . SER A 1 93 ? 0.076 11.321 -25.214 1.00 70.25 93 SER A N 1
ATOM 763 C CA . SER A 1 93 ? -0.899 10.239 -25.218 1.00 70.25 93 SER A CA 1
ATOM 764 C C . SER A 1 93 ? -0.234 8.938 -24.746 1.00 70.25 93 SER A C 1
ATOM 766 O O . SER A 1 93 ? 0.986 8.821 -24.630 1.00 70.25 93 SER A O 1
ATOM 768 N N . ARG A 1 94 ? -1.045 7.942 -24.395 1.00 69.56 94 ARG A N 1
ATOM 769 C CA . ARG A 1 94 ? -0.530 6.707 -23.788 1.00 69.56 94 ARG A CA 1
ATOM 770 C C . ARG A 1 94 ? 0.139 5.780 -24.800 1.00 69.56 94 ARG A C 1
ATOM 772 O O . ARG A 1 94 ? 1.142 5.166 -24.456 1.00 69.56 94 ARG A O 1
ATOM 779 N N . SER A 1 95 ? -0.351 5.732 -26.039 1.00 71.44 95 SER A N 1
ATOM 780 C CA . SER A 1 95 ? 0.297 4.988 -27.129 1.00 71.44 95 SER A CA 1
ATOM 781 C C . SER A 1 95 ? 1.660 5.587 -27.492 1.00 71.44 95 SER A C 1
ATOM 783 O O . SER A 1 95 ? 2.615 4.850 -27.714 1.00 71.44 95 SER A O 1
ATOM 785 N N . GLU A 1 96 ? 1.792 6.916 -27.478 1.00 73.69 96 GLU A N 1
ATOM 786 C CA . GLU A 1 96 ? 3.084 7.599 -27.648 1.00 73.69 96 GLU A CA 1
ATOM 787 C C . GLU A 1 96 ? 4.053 7.275 -26.506 1.00 73.69 96 GLU A C 1
ATOM 789 O O . GLU A 1 96 ? 5.234 7.032 -26.744 1.00 73.69 96 GLU A O 1
ATOM 794 N N . PHE A 1 97 ? 3.555 7.200 -25.269 1.00 79.62 97 PHE A N 1
ATOM 795 C CA . PHE A 1 97 ? 4.382 6.853 -24.118 1.00 79.62 97 PHE A CA 1
ATOM 796 C C . PHE A 1 97 ? 4.943 5.422 -24.182 1.00 79.62 97 PHE A C 1
ATOM 798 O O . PHE A 1 97 ? 6.118 5.228 -23.872 1.00 79.62 97 PHE A O 1
ATOM 805 N N . VAL A 1 98 ? 4.155 4.433 -24.627 1.00 81.56 98 VAL A N 1
ATOM 806 C CA . VAL A 1 98 ? 4.654 3.059 -24.843 1.00 81.56 98 VAL A CA 1
ATOM 807 C C . VAL A 1 98 ? 5.832 3.068 -25.820 1.00 81.56 98 VAL A C 1
ATOM 809 O O . VAL A 1 98 ? 6.885 2.534 -25.490 1.00 81.56 98 VAL A O 1
ATOM 812 N N . LYS A 1 99 ? 5.702 3.764 -26.958 1.00 79.94 99 LYS A N 1
ATOM 813 C CA . LYS A 1 99 ? 6.768 3.873 -27.971 1.00 79.94 99 LYS A CA 1
ATOM 814 C C . LYS A 1 99 ? 8.037 4.523 -27.424 1.00 79.94 99 LYS A C 1
ATOM 816 O O . LYS A 1 99 ? 9.140 4.071 -27.716 1.00 79.94 99 LYS A O 1
ATOM 821 N N . ILE A 1 100 ? 7.888 5.576 -26.616 1.00 81.12 100 ILE A N 1
ATOM 822 C CA . ILE A 1 100 ? 9.020 6.228 -25.943 1.00 81.12 100 ILE A CA 1
ATOM 823 C C . ILE A 1 100 ? 9.749 5.222 -25.053 1.00 81.12 100 ILE A C 1
ATOM 825 O O . ILE A 1 100 ? 10.975 5.151 -25.092 1.00 81.12 100 ILE A O 1
ATOM 829 N N . LEU A 1 101 ? 9.017 4.431 -24.265 1.00 85.00 101 LEU A N 1
ATOM 830 C CA . LEU A 1 101 ? 9.639 3.433 -23.403 1.00 85.00 101 LEU A CA 1
ATOM 831 C C . LEU A 1 101 ? 10.288 2.286 -24.187 1.00 85.00 101 LEU A C 1
ATOM 833 O O . LEU A 1 101 ? 11.365 1.858 -23.787 1.00 85.00 101 LEU A O 1
ATOM 837 N N . GLU A 1 102 ? 9.690 1.815 -25.288 1.00 87.31 102 GLU A N 1
ATOM 838 C CA . GLU A 1 102 ? 10.301 0.806 -26.174 1.00 87.31 102 GLU A CA 1
ATOM 839 C C . GLU A 1 102 ? 11.638 1.300 -26.725 1.00 87.31 102 GLU A C 1
ATOM 841 O O . GLU A 1 102 ? 12.658 0.614 -26.628 1.00 87.31 102 GLU A O 1
ATOM 846 N N . ALA A 1 103 ? 11.639 2.521 -27.260 1.00 84.38 103 ALA A N 1
ATOM 847 C CA . ALA A 1 103 ? 12.820 3.111 -27.862 1.00 84.38 103 ALA A CA 1
ATOM 848 C C . ALA A 1 103 ? 13.906 3.399 -26.810 1.00 84.38 103 ALA A C 1
ATOM 850 O O . ALA A 1 103 ? 15.076 3.097 -27.035 1.00 84.38 103 ALA A O 1
ATOM 851 N N . LEU A 1 104 ? 13.525 3.886 -25.620 1.00 82.56 104 LEU A N 1
ATOM 852 C CA . LEU A 1 104 ? 14.456 4.030 -24.501 1.00 82.56 104 LEU A CA 1
ATOM 853 C C . LEU A 1 104 ? 15.019 2.673 -24.075 1.00 82.56 104 LEU A C 1
ATOM 855 O O . LEU A 1 104 ? 16.230 2.545 -23.934 1.00 82.56 104 LEU A O 1
ATOM 859 N N . GLN A 1 105 ? 14.179 1.654 -23.897 1.00 86.88 105 GLN A N 1
ATOM 860 C CA . GLN A 1 105 ? 14.609 0.331 -23.448 1.00 86.88 105 GLN A CA 1
ATOM 861 C C . GLN A 1 105 ? 15.617 -0.318 -24.399 1.00 86.88 105 GLN A C 1
ATOM 863 O O . GLN A 1 105 ? 16.541 -0.972 -23.918 1.00 86.88 105 GLN A O 1
ATOM 868 N N . ALA A 1 106 ? 15.502 -0.092 -25.710 1.00 87.56 106 ALA A N 1
ATOM 869 C CA . ALA A 1 106 ? 16.490 -0.550 -26.687 1.00 87.56 106 ALA A CA 1
ATOM 870 C C . ALA A 1 106 ? 17.892 0.058 -26.470 1.00 87.56 106 ALA A C 1
ATOM 872 O O . ALA A 1 106 ? 18.895 -0.556 -26.834 1.00 87.56 106 ALA A O 1
ATOM 873 N N . ASP A 1 107 ? 17.976 1.236 -25.845 1.00 87.62 107 ASP A N 1
ATOM 874 C CA . ASP A 1 107 ? 19.234 1.943 -25.603 1.00 87.62 107 ASP A CA 1
ATOM 875 C C . ASP A 1 107 ? 19.864 1.656 -24.221 1.00 87.62 107 ASP A C 1
ATOM 877 O O . ASP A 1 107 ? 20.970 2.132 -23.945 1.00 87.62 107 ASP A O 1
ATOM 881 N N . TYR A 1 108 ? 19.194 0.920 -23.327 1.00 90.38 108 TYR A N 1
ATOM 882 C CA . TYR A 1 108 ? 19.717 0.583 -21.994 1.00 90.38 108 TYR A CA 1
ATOM 883 C C . TYR A 1 108 ? 19.913 -0.925 -21.838 1.00 90.38 108 TYR A C 1
ATOM 885 O O . TYR A 1 108 ? 19.050 -1.724 -22.186 1.00 90.38 108 TYR A O 1
ATOM 893 N N . SER A 1 109 ? 21.027 -1.336 -21.225 1.00 92.38 109 SER A N 1
ATOM 894 C CA . SER A 1 109 ? 21.292 -2.759 -20.966 1.00 92.38 109 SER A CA 1
ATOM 895 C C . SER A 1 109 ? 20.511 -3.307 -19.773 1.00 92.38 109 SER A C 1
ATOM 897 O O . SER A 1 109 ? 20.543 -4.505 -19.515 1.00 92.38 109 SER A O 1
ATOM 899 N N . TYR A 1 110 ? 19.901 -2.430 -18.974 1.00 94.06 110 TYR A N 1
ATOM 900 C CA . TYR A 1 110 ? 19.079 -2.817 -17.839 1.00 94.06 110 TYR A CA 1
ATOM 901 C C . TYR A 1 110 ? 18.011 -1.759 -17.582 1.00 94.06 110 TYR A C 1
ATOM 903 O O . TYR A 1 110 ? 18.324 -0.578 -17.439 1.00 94.06 110 TYR A O 1
ATOM 911 N N . VAL A 1 111 ? 16.757 -2.186 -17.482 1.00 94.88 111 VAL A N 1
ATOM 912 C CA . VAL A 1 111 ? 15.613 -1.297 -17.261 1.00 94.88 111 VAL A CA 1
ATOM 913 C C . VAL A 1 111 ? 14.821 -1.793 -16.066 1.00 94.88 111 VAL A C 1
ATOM 915 O O . VAL A 1 111 ? 14.380 -2.945 -16.055 1.00 94.88 111 VAL A O 1
ATOM 918 N N . THR A 1 112 ? 14.633 -0.916 -15.085 1.00 96.00 112 THR A N 1
ATOM 919 C CA . THR A 1 112 ? 13.817 -1.173 -13.901 1.00 96.00 112 THR A CA 1
ATOM 920 C C . THR A 1 112 ? 12.567 -0.311 -13.937 1.00 96.00 112 THR A C 1
ATOM 922 O O . THR A 1 112 ? 12.662 0.909 -14.058 1.00 96.00 112 THR A O 1
ATOM 925 N N . PHE A 1 113 ? 11.393 -0.916 -13.776 1.00 95.75 113 PHE A N 1
ATOM 926 C CA . PHE A 1 113 ? 10.164 -0.177 -13.490 1.00 95.75 113 PHE A CA 1
ATOM 927 C C . PHE A 1 113 ? 9.907 -0.186 -11.988 1.00 95.75 113 PHE A C 1
ATOM 929 O O . PHE A 1 113 ? 9.936 -1.235 -11.345 1.00 95.75 113 PHE A O 1
ATOM 936 N N . PHE A 1 114 ? 9.644 0.986 -11.427 1.00 94.69 114 PHE A N 1
ATOM 937 C CA . PHE A 1 114 ? 9.375 1.163 -10.008 1.00 94.69 114 PHE A CA 1
ATOM 938 C C . PHE A 1 114 ? 8.056 1.903 -9.807 1.00 94.69 114 PHE A C 1
ATOM 940 O O . PHE A 1 114 ? 7.790 2.892 -10.487 1.00 94.69 114 PHE A O 1
ATOM 947 N N . GLY A 1 115 ? 7.255 1.489 -8.829 1.00 92.06 115 GLY A N 1
ATOM 948 C CA . GLY A 1 115 ? 6.070 2.249 -8.445 1.00 92.06 115 GLY A CA 1
ATOM 949 C C . GLY A 1 115 ? 5.468 1.810 -7.117 1.00 92.06 115 GLY A C 1
ATOM 950 O O . GLY A 1 115 ? 5.665 0.684 -6.672 1.00 92.06 115 GLY A O 1
ATOM 951 N N . SER A 1 116 ? 4.702 2.700 -6.483 1.00 89.81 116 SER A N 1
ATOM 952 C CA . SER A 1 116 ? 3.962 2.410 -5.248 1.00 89.81 116 SER A CA 1
ATOM 953 C C . SER A 1 116 ? 2.468 2.657 -5.431 1.00 89.81 116 SER A C 1
ATOM 955 O O . SER A 1 116 ? 2.093 3.626 -6.090 1.00 89.81 116 SER A O 1
ATOM 957 N N . SER A 1 117 ? 1.610 1.836 -4.817 1.00 88.19 117 SER A N 1
ATOM 958 C CA . SER A 1 117 ? 0.149 1.961 -4.892 1.00 88.19 117 SER A CA 1
ATOM 959 C C . SER A 1 117 ? -0.317 2.000 -6.357 1.00 88.19 117 SER A C 1
ATOM 961 O O . SER A 1 117 ? -0.020 1.095 -7.138 1.00 88.19 117 SER A O 1
ATOM 963 N N . MET A 1 118 ? -0.958 3.087 -6.766 1.00 83.81 118 MET A N 1
ATOM 964 C CA . MET A 1 118 ? -1.296 3.410 -8.151 1.00 83.81 118 MET A CA 1
ATOM 965 C C . MET A 1 118 ? -0.105 3.443 -9.119 1.00 83.81 118 MET A C 1
ATOM 967 O O . MET A 1 118 ? -0.218 3.015 -10.264 1.00 83.81 118 MET A O 1
ATOM 971 N N . GLY A 1 119 ? 1.047 3.950 -8.679 1.00 87.56 119 GLY A N 1
ATOM 972 C CA . GLY A 1 119 ? 2.280 3.877 -9.460 1.00 87.56 119 GLY A CA 1
ATOM 973 C C . GLY A 1 119 ? 2.741 2.431 -9.634 1.00 87.56 119 GLY A C 1
ATOM 974 O O . GLY A 1 119 ? 3.245 2.070 -10.689 1.00 87.56 119 GLY A O 1
ATOM 975 N N . GLY A 1 120 ? 2.503 1.578 -8.631 1.00 91.88 120 GLY A N 1
ATOM 976 C CA . GLY A 1 120 ? 2.755 0.137 -8.710 1.00 91.88 120 GLY A CA 1
ATOM 977 C C . GLY A 1 120 ? 1.865 -0.543 -9.753 1.00 91.88 120 GLY A C 1
ATOM 978 O O . GLY A 1 120 ? 2.358 -1.358 -10.527 1.00 91.88 120 GLY A O 1
ATOM 979 N N . TYR A 1 121 ? 0.588 -0.147 -9.842 1.00 91.00 121 TYR A N 1
ATOM 980 C CA . TYR A 1 121 ? -0.285 -0.554 -10.949 1.00 91.00 121 TYR A CA 1
ATOM 981 C C . TYR A 1 121 ? 0.302 -0.124 -12.298 1.00 91.00 121 TYR A C 1
ATOM 983 O O . TYR A 1 121 ? 0.400 -0.948 -13.200 1.00 91.00 121 TYR A O 1
ATOM 991 N N . GLY A 1 122 ? 0.728 1.140 -12.434 1.00 89.44 122 GLY A N 1
ATOM 992 C CA . GLY A 1 122 ? 1.350 1.646 -13.661 1.00 89.44 122 GLY A CA 1
ATOM 993 C C . GLY A 1 122 ? 2.582 0.828 -14.059 1.00 89.44 122 GLY A C 1
ATOM 994 O O . GLY A 1 122 ? 2.648 0.318 -15.173 1.00 89.44 122 GLY A O 1
ATOM 995 N N . ALA A 1 123 ? 3.512 0.618 -13.126 1.00 92.69 123 ALA A N 1
ATOM 996 C CA . ALA A 1 123 ? 4.717 -0.174 -13.357 1.00 92.69 123 ALA A CA 1
ATOM 997 C C . ALA A 1 123 ? 4.394 -1.586 -13.874 1.00 92.69 123 ALA A C 1
ATOM 999 O O . ALA A 1 123 ? 4.988 -2.033 -14.851 1.00 92.69 123 ALA A O 1
ATOM 1000 N N . LEU A 1 124 ? 3.416 -2.267 -13.272 1.00 93.00 124 LEU A N 1
ATOM 1001 C CA . LEU A 1 124 ? 2.977 -3.591 -13.715 1.00 93.00 124 LEU A CA 1
ATOM 1002 C C . LEU A 1 124 ? 2.290 -3.544 -15.087 1.00 93.00 124 LEU A C 1
ATOM 1004 O O . LEU A 1 124 ? 2.637 -4.325 -15.973 1.00 93.00 124 LEU A O 1
ATOM 1008 N N . LEU A 1 125 ? 1.364 -2.604 -15.291 1.00 90.12 125 LEU A N 1
ATOM 1009 C CA . LEU A 1 125 ? 0.648 -2.422 -16.553 1.00 90.12 125 LEU A CA 1
ATOM 1010 C C . LEU A 1 125 ? 1.626 -2.302 -17.730 1.00 90.12 125 LEU A C 1
ATOM 1012 O O . LEU A 1 125 ? 1.526 -3.066 -18.689 1.00 90.12 125 LEU A O 1
ATOM 1016 N N . TYR A 1 126 ? 2.599 -1.392 -17.645 1.00 90.31 126 TYR A N 1
ATOM 1017 C CA . TYR A 1 126 ? 3.574 -1.199 -18.723 1.00 90.31 126 TYR A CA 1
ATOM 1018 C C . TYR A 1 126 ? 4.571 -2.353 -18.821 1.00 90.31 126 TYR A C 1
ATOM 1020 O O . TYR A 1 126 ? 5.004 -2.693 -19.922 1.00 90.31 126 TYR A O 1
ATOM 1028 N N . ALA A 1 127 ? 4.898 -3.017 -17.710 1.00 92.69 127 ALA A N 1
ATOM 1029 C CA . ALA A 1 127 ? 5.775 -4.179 -17.747 1.00 92.69 127 ALA A CA 1
ATOM 1030 C C . ALA A 1 127 ? 5.173 -5.369 -18.509 1.00 92.69 127 ALA A C 1
ATOM 1032 O O . ALA A 1 127 ? 5.918 -6.113 -19.141 1.00 92.69 127 ALA A O 1
ATOM 1033 N N . SER A 1 128 ? 3.842 -5.514 -18.516 1.00 89.56 128 SER A N 1
ATOM 1034 C CA . SER A 1 128 ? 3.152 -6.536 -19.323 1.00 89.56 128 SER A CA 1
ATOM 1035 C C . SER A 1 128 ? 3.333 -6.361 -20.838 1.00 89.56 128 SER A C 1
ATOM 1037 O O . SER A 1 128 ? 3.111 -7.301 -21.596 1.00 89.56 128 SER A O 1
ATOM 1039 N N . LYS A 1 129 ? 3.726 -5.160 -21.281 1.00 86.19 129 LYS A N 1
ATOM 1040 C CA . LYS A 1 129 ? 3.949 -4.820 -22.691 1.00 86.19 129 LYS A CA 1
ATOM 1041 C C . LYS A 1 129 ? 5.426 -4.771 -23.048 1.00 86.19 129 LYS A C 1
ATOM 1043 O O . LYS A 1 129 ? 5.821 -5.270 -24.091 1.00 86.19 129 LYS A O 1
ATOM 1048 N N . LEU A 1 130 ? 6.228 -4.179 -22.170 1.00 89.19 130 LEU A N 1
ATOM 1049 C CA . LEU A 1 130 ? 7.595 -3.772 -22.484 1.00 89.19 130 LEU A CA 1
ATOM 1050 C C . LEU A 1 130 ? 8.655 -4.752 -21.979 1.00 89.19 130 LEU A C 1
ATOM 1052 O O . LEU A 1 130 ? 9.811 -4.650 -22.366 1.00 89.19 130 LEU A O 1
ATOM 1056 N N . SER A 1 131 ? 8.279 -5.730 -21.148 1.00 91.81 131 SER A N 1
ATOM 1057 C CA . SER A 1 131 ? 9.202 -6.740 -20.602 1.00 91.81 131 SER A CA 1
ATOM 1058 C C . SER A 1 131 ? 10.493 -6.128 -20.019 1.00 91.81 131 SER A C 1
ATOM 1060 O O . SER A 1 131 ? 11.591 -6.479 -20.459 1.00 91.81 131 SER A O 1
ATOM 1062 N N . PRO A 1 132 ? 10.406 -5.180 -19.060 1.00 94.69 132 PRO A N 1
ATOM 1063 C CA . PRO A 1 132 ? 11.590 -4.622 -18.415 1.00 94.69 132 PRO A CA 1
ATOM 1064 C C . PRO A 1 132 ? 12.378 -5.725 -17.696 1.00 94.69 132 PRO A C 1
ATOM 1066 O O . PRO A 1 132 ? 11.837 -6.763 -17.307 1.00 94.69 132 PRO A O 1
ATOM 1069 N N . HIS A 1 133 ? 13.662 -5.471 -17.454 1.00 95.06 133 HIS A N 1
ATOM 1070 C CA . HIS A 1 133 ? 14.541 -6.430 -16.783 1.00 95.06 133 HIS A CA 1
ATOM 1071 C C . HIS A 1 133 ? 14.104 -6.683 -15.336 1.00 95.06 133 HIS A C 1
ATOM 1073 O O . HIS A 1 133 ? 14.230 -7.802 -14.836 1.00 95.06 133 HIS A O 1
ATOM 1079 N N . GLN A 1 134 ? 13.586 -5.648 -14.671 1.00 95.75 134 GLN A N 1
ATOM 1080 C CA . GLN A 1 134 ? 13.108 -5.722 -13.299 1.00 95.75 134 GLN A CA 1
ATOM 1081 C C . GLN A 1 134 ? 11.868 -4.855 -13.080 1.00 95.75 134 GLN A C 1
ATOM 1083 O O . GLN A 1 134 ? 11.766 -3.746 -13.603 1.00 95.75 134 GLN A O 1
ATOM 1088 N N . VAL A 1 135 ? 10.954 -5.333 -12.240 1.00 96.25 135 VAL A N 1
ATOM 1089 C CA . VAL A 1 135 ? 9.844 -4.545 -11.700 1.00 96.25 135 VAL A CA 1
ATOM 1090 C C . VAL A 1 135 ? 9.876 -4.600 -10.182 1.00 96.25 135 VAL A C 1
ATOM 1092 O O . VAL A 1 135 ? 9.905 -5.681 -9.600 1.00 96.25 135 VAL A O 1
ATOM 1095 N N . VAL A 1 136 ? 9.833 -3.433 -9.544 1.00 96.38 136 VAL A N 1
ATOM 1096 C CA . VAL A 1 136 ? 9.688 -3.280 -8.094 1.00 96.38 136 VAL A CA 1
ATOM 1097 C C . VAL A 1 136 ? 8.399 -2.511 -7.821 1.00 96.38 136 VAL A C 1
ATOM 1099 O O . VAL A 1 136 ? 8.325 -1.301 -8.036 1.00 96.38 136 VAL A O 1
ATOM 1102 N N . ALA A 1 137 ? 7.370 -3.212 -7.352 1.00 95.25 137 ALA A N 1
ATOM 1103 C CA . ALA A 1 137 ? 6.070 -2.623 -7.049 1.00 95.25 137 ALA A CA 1
ATOM 1104 C C . ALA A 1 137 ? 5.762 -2.702 -5.546 1.00 95.25 137 ALA A C 1
ATOM 1106 O O . ALA A 1 137 ? 5.745 -3.782 -4.953 1.00 95.25 137 ALA A O 1
ATOM 1107 N N . LEU A 1 138 ? 5.496 -1.551 -4.929 1.00 94.50 138 LEU A N 1
ATOM 1108 C CA . LEU A 1 138 ? 5.138 -1.435 -3.514 1.00 94.50 138 LEU A CA 1
ATOM 1109 C C . LEU A 1 138 ? 3.612 -1.315 -3.376 1.00 94.50 138 LEU A C 1
ATOM 1111 O O . LEU A 1 138 ? 3.021 -0.395 -3.938 1.00 94.50 138 LEU A O 1
ATOM 1115 N N . CYS A 1 139 ? 2.964 -2.223 -2.645 1.00 92.44 139 CYS A N 1
ATOM 1116 C CA . CYS A 1 139 ? 1.509 -2.262 -2.425 1.00 92.44 139 CYS A CA 1
ATOM 1117 C C . CYS A 1 139 ? 0.668 -2.005 -3.698 1.00 92.44 139 CYS A C 1
ATOM 1119 O O . CYS A 1 139 ? -0.195 -1.121 -3.677 1.00 92.44 139 CYS A O 1
ATOM 1121 N N . PRO A 1 140 ? 0.924 -2.694 -4.832 1.00 92.50 140 PRO A N 1
ATOM 1122 C CA . PRO A 1 140 ? 0.192 -2.426 -6.063 1.00 92.50 140 PRO A CA 1
ATOM 1123 C C . PRO A 1 140 ? -1.283 -2.798 -5.910 1.00 92.50 140 PRO A C 1
ATOM 1125 O O . PRO A 1 140 ? -1.625 -3.895 -5.477 1.00 92.50 140 PRO A O 1
ATOM 1128 N N . GLN A 1 141 ? -2.163 -1.898 -6.327 1.00 87.69 141 GLN A N 1
ATOM 1129 C CA . GLN A 1 141 ? -3.596 -2.159 -6.415 1.00 87.69 141 GLN A CA 1
ATOM 1130 C C . GLN A 1 141 ? -3.887 -2.694 -7.816 1.00 87.69 141 GLN A C 1
ATOM 1132 O O . GLN A 1 141 ? -3.706 -1.959 -8.767 1.00 87.69 141 GLN A O 1
ATOM 1137 N N . THR A 1 142 ? -4.286 -3.956 -7.975 1.00 87.94 142 THR A N 1
ATOM 1138 C CA . THR A 1 142 ? -4.416 -4.616 -9.297 1.00 87.94 142 THR A CA 1
ATOM 1139 C C . THR A 1 142 ? -5.709 -4.345 -10.069 1.00 87.94 142 THR A C 1
ATOM 1141 O O . THR A 1 142 ? -5.781 -4.639 -11.257 1.00 87.94 142 THR A O 1
ATOM 1144 N N . PHE A 1 143 ? -6.722 -3.770 -9.432 1.00 84.38 143 PHE A N 1
ATOM 1145 C CA . PHE A 1 143 ? -7.953 -3.318 -10.082 1.00 84.38 143 PHE A CA 1
ATOM 1146 C C . PHE A 1 143 ? -8.645 -2.298 -9.182 1.00 84.38 143 PHE A C 1
ATOM 1148 O O . PHE A 1 143 ? -8.299 -2.154 -8.007 1.00 84.38 143 PHE A O 1
ATOM 1155 N N . HIS A 1 144 ? -9.656 -1.628 -9.727 1.00 75.94 144 HIS A N 1
ATOM 1156 C CA . HIS A 1 144 ? -10.527 -0.741 -8.972 1.00 75.94 144 HIS A CA 1
ATOM 1157 C C . HIS A 1 144 ? -11.982 -1.173 -9.188 1.00 75.94 144 HIS A C 1
ATOM 1159 O O . HIS A 1 144 ? -12.455 -1.211 -10.316 1.00 75.94 144 HIS A O 1
ATOM 1165 N N . ALA A 1 145 ? -12.715 -1.508 -8.124 1.00 70.44 145 ALA A N 1
ATOM 1166 C CA . ALA A 1 145 ? -14.119 -1.923 -8.230 1.00 70.44 145 ALA A CA 1
ATOM 1167 C C . ALA A 1 145 ? -15.093 -0.872 -7.684 1.00 70.44 145 ALA A C 1
ATOM 1169 O O . ALA A 1 145 ? -14.733 -0.056 -6.831 1.00 70.44 145 ALA A O 1
ATOM 1170 N N . ARG A 1 146 ? -16.340 -0.906 -8.178 1.00 65.81 146 ARG A N 1
ATOM 1171 C CA . ARG A 1 146 ? -17.470 -0.159 -7.598 1.00 65.81 146 ARG A CA 1
ATOM 1172 C C . ARG A 1 146 ? -17.680 -0.632 -6.154 1.00 65.81 146 ARG A C 1
ATOM 1174 O O . ARG A 1 146 ? -17.654 -1.829 -5.918 1.00 65.81 146 ARG A O 1
ATOM 1181 N N . GLY A 1 147 ? -17.852 0.296 -5.210 1.00 65.06 147 GLY A N 1
ATOM 1182 C CA . GLY A 1 147 ? -17.961 -0.014 -3.771 1.00 65.06 147 GLY A CA 1
ATOM 1183 C C . GLY A 1 147 ? -16.646 0.096 -2.982 1.00 65.06 147 GLY A C 1
ATOM 1184 O O . GLY A 1 147 ? -16.641 -0.014 -1.754 1.00 65.06 147 GLY A O 1
ATOM 1185 N N . TYR A 1 148 ? -15.538 0.386 -3.672 1.00 68.12 148 TYR A N 1
ATOM 1186 C CA . TYR A 1 148 ? -14.244 0.651 -3.049 1.00 68.12 148 TYR A CA 1
ATOM 1187 C C . TYR A 1 148 ? -14.224 2.023 -2.328 1.00 68.12 148 TYR A C 1
ATOM 1189 O O . TYR A 1 148 ? -14.752 2.982 -2.892 1.00 68.12 148 TYR A O 1
ATOM 1197 N N . PRO A 1 149 ? -13.578 2.194 -1.150 1.00 57.91 149 PRO A N 1
ATOM 1198 C CA . PRO A 1 149 ? -13.641 3.435 -0.350 1.00 57.91 149 PRO A CA 1
ATOM 1199 C C . PRO A 1 149 ? -13.122 4.688 -1.066 1.00 57.91 149 PRO A C 1
ATOM 1201 O O . PRO A 1 149 ? -13.445 5.812 -0.699 1.00 57.91 149 PRO A O 1
ATOM 1204 N N . ARG A 1 150 ? -12.303 4.501 -2.108 1.00 62.91 150 ARG A N 1
ATOM 1205 C CA . ARG A 1 150 ? -11.748 5.581 -2.940 1.00 62.91 150 ARG A CA 1
ATOM 1206 C C . ARG A 1 150 ? -12.427 5.699 -4.308 1.00 62.91 150 ARG A C 1
ATOM 1208 O O . ARG A 1 150 ? -11.973 6.461 -5.161 1.00 62.91 150 ARG A O 1
ATOM 1215 N N . PHE A 1 151 ? -13.512 4.954 -4.528 1.00 62.12 151 PHE A N 1
ATOM 1216 C CA . PHE A 1 151 ? -14.295 5.012 -5.754 1.00 62.12 151 PHE A CA 1
ATOM 1217 C C . PHE A 1 151 ? -15.106 6.305 -5.790 1.00 62.12 151 PHE A C 1
ATOM 1219 O O . PHE A 1 151 ? -16.098 6.458 -5.082 1.00 62.12 151 PHE A O 1
ATOM 1226 N N . LYS A 1 152 ? -14.695 7.253 -6.631 1.00 65.75 152 LYS A N 1
ATOM 1227 C CA . LYS A 1 152 ? -15.443 8.499 -6.824 1.00 65.75 152 LYS A CA 1
ATOM 1228 C C . LYS A 1 152 ? -16.663 8.246 -7.709 1.00 65.75 152 LYS A C 1
ATOM 1230 O O . LYS A 1 152 ? -16.610 7.419 -8.610 1.00 65.75 152 LYS A O 1
ATOM 1235 N N . SER A 1 153 ? -17.747 8.999 -7.537 1.00 65.38 153 SER A N 1
ATOM 1236 C CA . SER A 1 153 ? -18.922 8.916 -8.427 1.00 65.38 153 SER A CA 1
ATOM 1237 C C . SER A 1 153 ? -18.556 9.116 -9.907 1.00 65.38 153 SER A C 1
ATOM 1239 O O . SER A 1 153 ? -19.076 8.420 -10.776 1.00 65.38 153 SER A O 1
ATOM 1241 N N . ALA A 1 154 ? -17.567 9.968 -10.196 1.00 61.75 154 ALA A N 1
ATOM 1242 C CA . ALA A 1 154 ? -17.004 10.154 -11.535 1.00 61.75 154 ALA A CA 1
ATOM 1243 C C . ALA A 1 154 ? -16.449 8.855 -12.165 1.00 61.75 154 ALA A C 1
ATOM 1245 O O . ALA A 1 154 ? -16.421 8.723 -13.385 1.00 61.75 154 ALA A O 1
ATOM 1246 N N . HIS A 1 155 ? -16.056 7.870 -11.351 1.00 65.25 155 HIS A N 1
ATOM 1247 C CA . HIS A 1 155 ? -15.530 6.580 -11.797 1.00 65.25 155 HIS A CA 1
ATOM 1248 C C . HIS A 1 155 ? -16.621 5.617 -12.287 1.00 65.25 155 HIS A C 1
ATOM 1250 O O . HIS A 1 155 ? -16.307 4.630 -12.947 1.00 65.25 155 HIS A O 1
ATOM 1256 N N . GLN A 1 156 ? -17.905 5.889 -12.016 1.00 65.56 156 GLN A N 1
ATOM 1257 C CA . GLN A 1 156 ? -19.012 4.985 -12.363 1.00 65.56 156 GLN A CA 1
ATOM 1258 C C . GLN A 1 156 ? -19.115 4.699 -13.866 1.00 65.56 156 GLN A C 1
ATOM 1260 O O . GLN A 1 156 ? -19.583 3.625 -14.245 1.00 65.56 156 GLN A O 1
ATOM 1265 N N . LYS A 1 157 ? -18.660 5.626 -14.716 1.00 64.69 157 LYS A N 1
ATOM 1266 C CA . LYS A 1 157 ? -18.707 5.498 -16.181 1.00 64.69 157 LYS A CA 1
ATOM 1267 C C . LYS A 1 157 ? -17.576 4.647 -16.764 1.00 64.69 157 LYS A C 1
ATOM 1269 O O . LYS A 1 157 ? -17.602 4.354 -17.955 1.00 64.69 157 LYS A O 1
ATOM 1274 N N . HIS A 1 158 ? -16.591 4.262 -15.956 1.00 64.25 158 HIS A N 1
ATOM 1275 C CA . HIS A 1 158 ? -15.389 3.591 -16.431 1.00 64.25 158 HIS A CA 1
ATOM 1276 C C . HIS A 1 158 ? -15.402 2.105 -16.070 1.00 64.25 158 HIS A C 1
ATOM 1278 O O . HIS A 1 158 ? -15.808 1.715 -14.975 1.00 64.25 158 HIS A O 1
ATOM 1284 N N . THR A 1 159 ? -14.960 1.275 -17.016 1.00 64.94 159 THR A N 1
ATOM 1285 C CA . THR A 1 159 ? -14.625 -0.128 -16.750 1.00 64.94 159 THR A CA 1
ATOM 1286 C C . THR A 1 159 ? -13.159 -0.168 -16.371 1.00 64.94 159 THR A C 1
ATOM 1288 O O . THR A 1 159 ? -12.326 0.348 -17.113 1.00 64.94 159 THR A O 1
ATOM 1291 N N . PHE A 1 160 ? -12.857 -0.740 -15.214 1.00 73.31 160 PHE A N 1
ATOM 1292 C CA . PHE A 1 160 ? -11.493 -0.817 -14.724 1.00 73.31 160 PHE A CA 1
ATOM 1293 C C . PHE A 1 160 ? -10.844 -2.114 -15.166 1.00 73.31 160 PHE A C 1
ATOM 1295 O O . PHE A 1 160 ? -11.436 -3.184 -15.026 1.00 73.31 160 PHE A O 1
ATOM 1302 N N . PHE A 1 161 ? -9.642 -2.004 -15.720 1.00 79.44 161 PHE A N 1
ATOM 1303 C CA . PHE A 1 161 ? -8.899 -3.168 -16.161 1.00 79.44 161 PHE A CA 1
ATOM 1304 C C . PHE A 1 161 ? -8.220 -3.856 -14.971 1.00 79.44 161 PHE A C 1
ATOM 1306 O O . PHE A 1 161 ? -7.638 -3.209 -14.099 1.00 79.44 161 PHE A O 1
ATOM 1313 N N . ASP A 1 162 ? -8.319 -5.181 -14.935 1.00 87.88 162 ASP A N 1
ATOM 1314 C CA . ASP A 1 162 ? -7.717 -6.008 -13.900 1.00 87.88 162 ASP A CA 1
ATOM 1315 C C . ASP A 1 162 ? -6.351 -6.522 -14.361 1.00 87.88 162 ASP A C 1
ATOM 1317 O O . ASP A 1 162 ? -6.247 -7.510 -15.091 1.00 87.88 162 ASP A O 1
ATOM 1321 N N . ILE A 1 163 ? -5.281 -5.859 -13.917 1.00 88.62 163 ILE A N 1
ATOM 1322 C CA . ILE A 1 163 ? -3.917 -6.212 -14.333 1.00 88.62 163 ILE A CA 1
ATOM 1323 C C . ILE A 1 163 ? -3.458 -7.557 -13.763 1.00 88.62 163 ILE A C 1
ATOM 1325 O O . ILE A 1 163 ? -2.461 -8.105 -14.227 1.00 88.62 163 ILE A O 1
ATOM 1329 N N . ALA A 1 164 ? -4.170 -8.134 -12.791 1.00 87.31 164 ALA A N 1
ATOM 1330 C CA . ALA A 1 164 ? -3.834 -9.462 -12.285 1.00 87.31 164 ALA A CA 1
ATOM 1331 C C . ALA A 1 164 ? -3.938 -10.554 -13.366 1.00 87.31 164 ALA A C 1
ATOM 1333 O O . ALA A 1 164 ? -3.247 -11.568 -13.283 1.00 87.31 164 ALA A O 1
ATOM 1334 N N . GLN A 1 165 ? -4.762 -10.324 -14.393 1.00 85.50 165 GLN A N 1
ATOM 1335 C CA . GLN A 1 165 ? -5.015 -11.268 -15.484 1.00 85.50 165 GLN A CA 1
ATOM 1336 C C . GLN A 1 165 ? -3.960 -11.209 -16.596 1.00 85.50 165 GLN A C 1
ATOM 1338 O O . GLN A 1 165 ? -3.986 -12.021 -17.521 1.00 85.50 165 GLN A O 1
ATOM 1343 N N . LEU A 1 166 ? -3.033 -10.251 -16.528 1.00 85.38 166 LEU A N 1
ATOM 1344 C CA . LEU A 1 166 ? -2.007 -10.083 -17.546 1.00 85.38 166 LEU A CA 1
ATOM 1345 C C . LEU A 1 166 ? -0.945 -11.175 -17.462 1.00 85.38 166 LEU A C 1
ATOM 1347 O O . LEU A 1 166 ? -0.580 -11.655 -16.388 1.00 85.38 166 LEU A O 1
ATOM 1351 N N . ASN A 1 167 ? -0.419 -11.541 -18.629 1.00 83.62 167 ASN A N 1
ATOM 1352 C CA . ASN A 1 167 ? 0.771 -12.369 -18.714 1.00 83.62 167 ASN A CA 1
ATOM 1353 C C . ASN A 1 167 ? 1.994 -11.460 -18.632 1.00 83.62 167 ASN A C 1
ATOM 1355 O O . ASN A 1 167 ? 2.183 -10.576 -19.463 1.00 83.62 167 ASN A O 1
ATOM 1359 N N . TYR A 1 168 ? 2.818 -11.695 -17.620 1.00 83.56 168 TYR A N 1
ATOM 1360 C CA . TYR A 1 168 ? 4.037 -10.943 -17.388 1.00 83.56 168 TYR A CA 1
ATOM 1361 C C . TYR A 1 168 ? 5.233 -11.747 -17.893 1.00 83.56 168 TYR A C 1
ATOM 1363 O O . TYR A 1 168 ? 5.576 -12.779 -17.321 1.00 83.56 168 TYR A O 1
ATOM 1371 N N . THR A 1 169 ? 5.884 -11.270 -18.950 1.00 80.19 169 THR A N 1
ATOM 1372 C CA . THR A 1 169 ? 7.170 -11.784 -19.450 1.00 80.19 169 THR A CA 1
ATOM 1373 C C . THR A 1 169 ? 8.326 -11.013 -18.810 1.00 80.19 169 THR A C 1
ATOM 1375 O O . THR A 1 169 ? 9.157 -10.422 -19.491 1.00 80.19 169 THR A O 1
ATOM 1378 N N . ILE A 1 170 ? 8.340 -10.953 -17.476 1.00 81.38 170 ILE A N 1
ATOM 1379 C CA . ILE A 1 170 ? 9.323 -10.180 -16.706 1.00 81.38 170 ILE A CA 1
ATOM 1380 C C . ILE A 1 170 ? 10.355 -11.138 -16.115 1.00 81.38 170 ILE A C 1
ATOM 1382 O O . ILE A 1 170 ? 9.987 -12.099 -15.442 1.00 81.38 170 ILE A O 1
ATOM 1386 N N . SER A 1 171 ? 11.640 -10.833 -16.299 1.00 80.81 171 SER A N 1
ATOM 1387 C CA . SER A 1 171 ? 12.735 -11.635 -15.737 1.00 80.81 171 SER A CA 1
ATOM 1388 C C . SER A 1 171 ? 12.773 -11.586 -14.208 1.00 80.81 171 SER A C 1
ATOM 1390 O O . SER A 1 171 ? 13.028 -12.601 -13.566 1.00 80.81 171 SER A O 1
ATOM 1392 N N . LYS A 1 172 ? 12.535 -10.406 -13.618 1.00 93.50 172 LYS A N 1
ATOM 1393 C CA . LYS A 1 172 ? 12.550 -10.186 -12.166 1.00 93.50 172 LYS A CA 1
ATOM 1394 C C . LYS A 1 172 ? 11.371 -9.333 -11.715 1.00 93.50 172 LYS A C 1
ATOM 1396 O O . LYS A 1 172 ? 11.355 -8.120 -11.917 1.00 93.50 172 LYS A O 1
ATOM 1401 N N . LEU A 1 173 ? 10.388 -9.957 -11.079 1.00 95.06 173 LEU A N 1
ATOM 1402 C CA . LEU A 1 173 ? 9.280 -9.264 -10.428 1.00 95.06 173 LEU A CA 1
ATOM 1403 C C . LEU A 1 173 ? 9.506 -9.257 -8.914 1.00 95.06 173 LEU A C 1
ATOM 1405 O O . LEU A 1 173 ? 9.782 -10.301 -8.327 1.00 95.06 173 LEU A O 1
ATOM 1409 N N . HIS A 1 174 ? 9.352 -8.097 -8.281 1.00 96.25 174 HIS A N 1
ATOM 1410 C CA . HIS A 1 174 ? 9.377 -7.947 -6.831 1.00 96.25 174 HIS A CA 1
ATOM 1411 C C . HIS A 1 174 ? 8.163 -7.146 -6.371 1.00 96.25 174 HIS A C 1
ATOM 1413 O O . HIS A 1 174 ? 7.971 -5.993 -6.766 1.00 96.25 174 HIS A O 1
ATOM 1419 N N . LEU A 1 175 ? 7.357 -7.759 -5.511 1.00 96.19 175 LEU A N 1
ATOM 1420 C CA . LEU A 1 175 ? 6.206 -7.133 -4.882 1.00 96.19 175 LEU A CA 1
ATOM 1421 C C . LEU A 1 175 ? 6.481 -6.998 -3.390 1.00 96.19 175 LEU A C 1
ATOM 1423 O O . LEU A 1 175 ? 6.724 -7.997 -2.718 1.00 96.19 175 LEU A O 1
ATOM 1427 N N . LEU A 1 176 ? 6.431 -5.784 -2.856 1.00 96.62 176 LEU A N 1
ATOM 1428 C CA . LEU A 1 176 ? 6.529 -5.555 -1.415 1.00 96.62 176 LEU A CA 1
ATOM 1429 C C . LEU A 1 176 ? 5.179 -5.035 -0.940 1.00 96.62 176 LEU A C 1
ATOM 1431 O O . LEU A 1 176 ? 4.723 -4.006 -1.432 1.00 96.62 176 LEU A O 1
ATOM 1435 N N . VAL A 1 177 ? 4.534 -5.725 -0.001 1.00 95.75 177 VAL A N 1
ATOM 1436 C CA . VAL A 1 177 ? 3.228 -5.311 0.540 1.00 95.75 177 VAL A CA 1
ATOM 1437 C C . VAL A 1 177 ? 3.219 -5.352 2.058 1.00 95.75 177 VAL A C 1
ATOM 1439 O O . VAL A 1 177 ? 3.935 -6.146 2.666 1.00 95.75 177 VAL A O 1
ATOM 1442 N N . GLY A 1 178 ? 2.442 -4.469 2.682 1.00 95.12 178 GLY A N 1
ATOM 1443 C CA . GLY A 1 178 ? 2.364 -4.425 4.135 1.00 95.12 178 GLY A CA 1
ATOM 1444 C C . GLY A 1 178 ? 1.714 -5.694 4.677 1.00 95.12 178 GLY A C 1
ATOM 1445 O O . GLY A 1 178 ? 0.619 -6.059 4.249 1.00 95.12 178 GLY A O 1
ATOM 1446 N N . ALA A 1 179 ? 2.371 -6.371 5.621 1.00 95.44 179 ALA A N 1
ATOM 1447 C CA . ALA A 1 179 ? 1.868 -7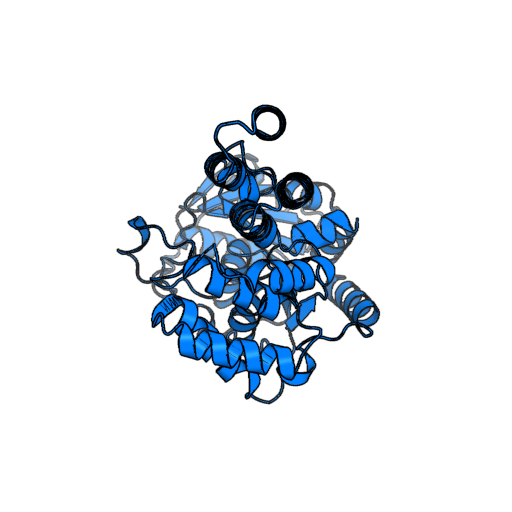.612 6.217 1.00 95.44 179 ALA A CA 1
ATOM 1448 C C . ALA A 1 179 ? 0.538 -7.418 6.970 1.00 95.44 179 ALA A C 1
ATOM 1450 O O . ALA A 1 179 ? -0.221 -8.370 7.168 1.00 95.44 179 ALA A O 1
ATOM 1451 N N . GLU A 1 180 ? 0.243 -6.175 7.355 1.00 95.00 180 GLU A N 1
ATOM 1452 C CA . GLU A 1 180 ? -0.949 -5.800 8.107 1.00 95.00 180 GLU A CA 1
ATOM 1453 C C . GLU A 1 180 ? -2.061 -5.242 7.217 1.00 95.00 180 GLU A C 1
ATOM 1455 O O . GLU A 1 180 ? -3.082 -4.785 7.722 1.00 95.00 180 GLU A O 1
ATOM 1460 N N . ASN A 1 181 ? -1.905 -5.265 5.891 1.00 92.88 181 ASN A N 1
ATOM 1461 C CA . ASN A 1 181 ? -2.977 -4.879 4.985 1.00 92.88 181 ASN A CA 1
ATOM 1462 C C . ASN A 1 181 ? -3.472 -6.077 4.169 1.00 92.88 181 ASN A C 1
ATOM 1464 O O . ASN A 1 181 ? -2.973 -6.347 3.078 1.00 92.88 181 ASN A O 1
ATOM 1468 N N . LEU A 1 182 ? -4.498 -6.766 4.685 1.00 93.88 182 LEU A N 1
ATOM 1469 C CA . LEU A 1 182 ? -5.121 -7.926 4.029 1.00 93.88 182 LEU A CA 1
ATOM 1470 C C . LEU A 1 182 ? -5.558 -7.619 2.589 1.00 93.88 182 LEU A C 1
ATOM 1472 O O . LEU A 1 182 ? -5.485 -8.487 1.722 1.00 93.88 182 LEU A O 1
ATOM 1476 N N . TYR A 1 183 ? -5.943 -6.370 2.323 1.00 91.00 183 TYR A N 1
ATOM 1477 C CA . TYR A 1 183 ? -6.292 -5.907 0.989 1.00 91.00 183 TYR A CA 1
ATOM 1478 C C . TYR A 1 183 ? -5.087 -5.885 0.039 1.00 91.00 183 TYR A C 1
ATOM 1480 O O . TYR A 1 183 ? -5.158 -6.433 -1.057 1.00 91.00 183 TYR A O 1
ATOM 1488 N N . ASP A 1 184 ? -3.952 -5.314 0.444 1.00 92.62 184 ASP A N 1
ATOM 1489 C CA . ASP A 1 184 ? -2.767 -5.281 -0.427 1.00 92.62 184 ASP A CA 1
ATOM 1490 C C . ASP A 1 184 ? -2.209 -6.690 -0.669 1.00 92.62 184 ASP A C 1
ATOM 1492 O O . ASP A 1 184 ? -1.761 -7.003 -1.774 1.00 92.62 184 ASP A O 1
ATOM 1496 N N . ILE A 1 185 ? -2.296 -7.565 0.340 1.00 94.44 185 ILE A N 1
ATOM 1497 C CA . ILE A 1 185 ? -1.946 -8.984 0.208 1.00 94.44 185 ILE A CA 1
ATOM 1498 C C . ILE A 1 185 ? -2.860 -9.655 -0.824 1.00 94.44 185 ILE A C 1
ATOM 1500 O O . ILE A 1 185 ? -2.371 -10.368 -1.703 1.00 94.44 185 ILE A O 1
ATOM 1504 N N . TYR A 1 186 ? -4.171 -9.398 -0.774 1.00 93.31 186 TYR A N 1
ATOM 1505 C CA . TYR A 1 186 ? -5.103 -9.890 -1.787 1.00 93.31 186 TYR A CA 1
ATOM 1506 C C . TYR A 1 186 ? -4.693 -9.418 -3.188 1.00 93.31 186 TYR A C 1
ATOM 1508 O O . TYR A 1 186 ? -4.518 -10.237 -4.086 1.00 93.31 186 TYR A O 1
ATOM 1516 N N . HIS A 1 187 ? -4.440 -8.123 -3.382 1.00 92.44 187 HIS A N 1
ATOM 1517 C CA . HIS A 1 187 ? -4.059 -7.613 -4.700 1.00 92.44 187 HIS A CA 1
ATOM 1518 C C . HIS A 1 187 ? -2.772 -8.222 -5.243 1.00 92.44 187 HIS A C 1
ATOM 1520 O O . HIS A 1 187 ? -2.737 -8.590 -6.420 1.00 92.44 187 HIS A O 1
ATOM 1526 N N . ALA A 1 188 ? -1.741 -8.353 -4.408 1.00 92.94 188 ALA A N 1
ATOM 1527 C CA . ALA A 1 188 ? -0.472 -8.926 -4.829 1.00 92.94 188 ALA A CA 1
ATOM 1528 C C . ALA A 1 188 ? -0.580 -10.422 -5.149 1.00 92.94 188 ALA A C 1
ATOM 1530 O O . ALA A 1 188 ? -0.004 -10.874 -6.137 1.00 92.94 188 ALA A O 1
ATOM 1531 N N . THR A 1 189 ? -1.351 -11.189 -4.371 1.00 91.62 189 THR A N 1
ATOM 1532 C CA . THR A 1 189 ? -1.522 -12.640 -4.589 1.00 91.62 189 THR A CA 1
ATOM 1533 C C . THR A 1 189 ? -2.319 -12.980 -5.850 1.00 91.62 189 THR A C 1
ATOM 1535 O O . THR A 1 189 ? -2.184 -14.084 -6.369 1.00 91.62 189 THR A O 1
ATOM 1538 N N . ARG A 1 190 ? -3.099 -12.035 -6.392 1.00 90.94 190 ARG A N 1
ATOM 1539 C CA . ARG A 1 190 ? -3.805 -12.205 -7.676 1.00 90.94 190 ARG A CA 1
ATOM 1540 C C . ARG A 1 190 ? -2.877 -12.144 -8.889 1.00 90.94 190 ARG A C 1
ATOM 1542 O O . ARG A 1 190 ? -3.224 -12.684 -9.933 1.00 90.94 190 ARG A O 1
ATOM 1549 N N . ILE A 1 191 ? -1.726 -11.476 -8.783 1.00 89.62 191 ILE A N 1
ATOM 1550 C CA . ILE A 1 191 ? -0.780 -11.352 -9.900 1.00 89.62 191 ILE A CA 1
ATOM 1551 C C . ILE A 1 191 ? -0.190 -12.734 -10.191 1.00 89.62 191 ILE A C 1
ATOM 1553 O O . ILE A 1 191 ? 0.416 -13.361 -9.324 1.00 89.62 191 ILE A O 1
ATOM 1557 N N . LYS A 1 192 ? -0.354 -13.226 -11.420 1.00 78.44 192 LYS A N 1
ATOM 1558 C CA . LYS A 1 192 ? 0.198 -14.524 -11.824 1.00 78.44 192 LYS A CA 1
ATOM 1559 C C . LYS A 1 192 ? 1.716 -14.564 -11.587 1.00 78.44 192 LYS A C 1
ATOM 1561 O O . LYS A 1 192 ? 2.412 -13.592 -11.866 1.00 78.44 192 LYS A O 1
ATOM 1566 N N . SER A 1 193 ? 2.216 -15.684 -11.061 1.00 73.19 193 SER A N 1
ATOM 1567 C CA . SER A 1 193 ? 3.636 -15.891 -10.708 1.00 73.19 193 SER A CA 1
ATOM 1568 C C . SER A 1 193 ? 4.163 -15.040 -9.539 1.00 73.19 193 SER A C 1
ATOM 1570 O O . SER A 1 193 ? 5.360 -15.050 -9.270 1.00 73.19 193 SER A O 1
ATOM 1572 N N . SER A 1 194 ? 3.302 -14.330 -8.801 1.00 76.12 194 SER A N 1
ATOM 1573 C CA . SER A 1 194 ? 3.755 -13.380 -7.781 1.00 76.12 194 SER A CA 1
ATOM 1574 C C . SER A 1 194 ? 4.158 -13.984 -6.442 1.00 76.12 194 SER A C 1
ATOM 1576 O O . SER A 1 194 ? 4.842 -13.314 -5.677 1.00 76.12 194 SER A O 1
ATOM 1578 N N . LEU A 1 195 ? 3.749 -15.216 -6.122 1.00 79.25 195 LEU A N 1
ATOM 1579 C CA . LEU A 1 195 ? 3.957 -15.774 -4.778 1.00 79.25 195 LEU A CA 1
ATOM 1580 C C . LEU A 1 195 ? 5.439 -15.910 -4.403 1.00 79.25 195 LEU A C 1
ATOM 1582 O O . LEU A 1 195 ? 5.782 -15.783 -3.230 1.00 79.25 195 LEU A O 1
ATOM 1586 N N . GLU A 1 196 ? 6.311 -16.154 -5.382 1.00 82.81 196 GLU A N 1
ATOM 1587 C CA . GLU A 1 196 ? 7.768 -16.193 -5.181 1.00 82.81 196 GLU A CA 1
ATOM 1588 C C . GLU A 1 196 ? 8.381 -14.787 -5.142 1.00 82.81 196 GLU A C 1
ATOM 1590 O O . GLU A 1 196 ? 9.376 -14.553 -4.462 1.00 82.81 196 GLU A O 1
ATOM 1595 N N . SER A 1 197 ? 7.733 -13.837 -5.814 1.00 86.06 197 SER A N 1
ATOM 1596 C CA . SER A 1 197 ? 8.104 -12.424 -5.896 1.00 86.06 197 SER A CA 1
ATOM 1597 C C . SER A 1 197 ? 7.587 -11.568 -4.737 1.00 86.06 197 SER A C 1
ATOM 1599 O O . SER A 1 197 ? 7.972 -10.403 -4.618 1.00 86.06 197 SER A O 1
ATOM 1601 N N . LEU A 1 198 ? 6.683 -12.102 -3.915 1.00 93.69 198 LEU A N 1
ATOM 1602 C CA . LEU A 1 198 ? 5.974 -11.370 -2.873 1.00 93.69 198 LEU A CA 1
ATOM 1603 C C . LEU A 1 198 ? 6.749 -11.380 -1.560 1.00 93.69 198 LEU A C 1
ATOM 1605 O O . LEU A 1 198 ? 7.050 -12.435 -1.011 1.00 93.69 198 LEU A O 1
ATOM 1609 N N . THR A 1 199 ? 6.996 -10.188 -1.030 1.00 95.50 199 THR A N 1
ATOM 1610 C CA . THR A 1 199 ? 7.562 -9.954 0.296 1.00 95.50 199 THR A CA 1
ATOM 1611 C C . THR A 1 199 ? 6.558 -9.196 1.154 1.00 95.50 199 THR A C 1
ATOM 1613 O O . THR A 1 199 ? 6.217 -8.048 0.861 1.00 95.50 199 THR A O 1
ATOM 1616 N N . LEU A 1 200 ? 6.105 -9.829 2.237 1.00 95.56 200 LEU A N 1
ATOM 1617 C CA . LEU A 1 200 ? 5.331 -9.156 3.277 1.00 95.56 200 LEU A CA 1
ATOM 1618 C C . LEU A 1 200 ? 6.263 -8.357 4.202 1.00 95.56 200 LEU A C 1
ATOM 1620 O O . LEU A 1 200 ? 7.145 -8.927 4.844 1.00 95.56 200 LEU A O 1
ATOM 1624 N N . VAL A 1 201 ? 6.058 -7.043 4.289 1.00 96.00 201 VAL A N 1
ATOM 1625 C CA . VAL A 1 201 ? 6.798 -6.149 5.192 1.00 96.00 201 VAL A CA 1
ATOM 1626 C C . VAL A 1 201 ? 6.070 -6.115 6.546 1.00 96.00 201 VAL A C 1
ATOM 1628 O O . VAL A 1 201 ? 4.954 -5.585 6.615 1.00 96.00 201 VAL A O 1
ATOM 1631 N N . PRO A 1 202 ? 6.639 -6.694 7.620 1.00 94.19 202 PRO A N 1
ATOM 1632 C CA . PRO A 1 202 ? 5.963 -6.841 8.904 1.00 94.19 202 PRO A CA 1
ATOM 1633 C C . PRO A 1 202 ? 5.673 -5.488 9.554 1.00 94.19 202 PRO A C 1
ATOM 1635 O O . PRO A 1 202 ? 6.389 -4.511 9.327 1.00 94.19 202 PRO A O 1
ATOM 1638 N N . LEU A 1 203 ? 4.632 -5.444 10.392 1.00 91.00 203 LEU A N 1
ATOM 1639 C CA . LEU A 1 203 ? 4.226 -4.250 11.145 1.00 91.00 203 LEU A CA 1
ATOM 1640 C C . LEU A 1 203 ? 3.911 -3.031 10.266 1.00 91.00 203 LEU A C 1
ATOM 1642 O O . LEU A 1 203 ? 3.996 -1.901 10.742 1.00 91.00 203 LEU A O 1
ATOM 1646 N N . SER A 1 204 ? 3.591 -3.240 8.990 1.00 91.56 204 SER A N 1
ATOM 1647 C CA . SER A 1 204 ? 3.324 -2.164 8.040 1.00 91.56 204 SER A CA 1
ATOM 1648 C C . SER A 1 204 ? 2.027 -2.401 7.271 1.00 91.56 204 SER A C 1
ATOM 1650 O O . SER A 1 204 ? 1.618 -3.542 7.034 1.00 91.56 204 SER A O 1
ATOM 1652 N N . CYS A 1 205 ? 1.385 -1.301 6.882 1.00 90.38 205 CYS A N 1
ATOM 1653 C CA . CYS A 1 205 ? 0.165 -1.278 6.077 1.00 90.38 205 CYS A CA 1
ATOM 1654 C C . CYS A 1 205 ? 0.460 -0.789 4.646 1.00 90.38 205 CYS A C 1
ATOM 1656 O O . CYS A 1 205 ? 1.563 -0.957 4.132 1.00 90.38 205 CYS A O 1
ATOM 1658 N N . HIS A 1 206 ? -0.523 -0.163 3.993 1.00 88.75 206 HIS A N 1
ATOM 1659 C CA . HIS A 1 206 ? -0.427 0.288 2.603 1.00 88.75 206 HIS A CA 1
ATOM 1660 C C . HIS A 1 206 ? 0.759 1.214 2.314 1.00 88.75 206 HIS A C 1
ATOM 1662 O O . HIS A 1 206 ? 1.349 1.161 1.236 1.00 88.75 206 HIS A O 1
ATOM 1668 N N . ASN A 1 207 ? 1.133 2.068 3.267 1.00 84.88 207 ASN A N 1
ATOM 1669 C CA . ASN A 1 207 ? 2.137 3.104 3.052 1.00 84.88 207 ASN A CA 1
ATOM 1670 C C . ASN A 1 207 ? 3.567 2.624 3.369 1.00 84.88 207 ASN A C 1
ATOM 1672 O O . ASN A 1 207 ? 4.258 3.195 4.214 1.00 84.88 207 ASN A O 1
ATOM 1676 N N . ILE A 1 208 ? 4.020 1.575 2.673 1.00 88.38 208 ILE A N 1
ATOM 1677 C CA . ILE A 1 208 ? 5.397 1.062 2.773 1.00 88.38 208 ILE A CA 1
ATOM 1678 C C . ILE A 1 208 ? 6.465 2.153 2.571 1.00 88.38 208 ILE A C 1
ATOM 1680 O O . ILE A 1 208 ? 7.431 2.166 3.338 1.00 88.38 208 ILE A O 1
ATOM 1684 N N . PRO A 1 209 ? 6.341 3.084 1.599 1.00 87.88 209 PRO A N 1
ATOM 1685 C CA . PRO A 1 209 ? 7.295 4.183 1.467 1.00 87.88 209 PRO A CA 1
ATOM 1686 C C . PRO A 1 209 ? 7.465 4.991 2.757 1.00 87.88 209 PRO A C 1
ATOM 1688 O O . PRO A 1 209 ? 8.591 5.219 3.196 1.00 87.88 209 PRO A O 1
ATOM 1691 N N . LEU A 1 210 ? 6.358 5.373 3.406 1.00 82.94 210 LEU A N 1
ATOM 1692 C CA . LEU A 1 210 ? 6.397 6.099 4.677 1.00 82.94 210 LEU A CA 1
ATOM 1693 C C . LEU A 1 210 ? 6.989 5.245 5.803 1.00 82.94 210 LEU A C 1
ATOM 1695 O O . LEU A 1 210 ? 7.751 5.761 6.619 1.00 82.94 210 LEU A O 1
ATOM 1699 N N . TYR A 1 211 ? 6.673 3.948 5.831 1.00 86.62 211 TYR A N 1
ATOM 1700 C CA . TYR A 1 211 ? 7.262 3.005 6.782 1.00 86.62 211 TYR A CA 1
ATOM 1701 C C . TYR A 1 211 ? 8.791 2.981 6.665 1.00 86.62 211 TYR A C 1
ATOM 1703 O O . TYR A 1 211 ? 9.484 3.232 7.648 1.00 86.62 211 TYR A O 1
ATOM 1711 N N . PHE A 1 212 ? 9.335 2.780 5.462 1.00 89.50 212 PHE A N 1
ATOM 1712 C CA . PHE A 1 212 ? 10.785 2.799 5.262 1.00 89.50 212 PHE A CA 1
ATOM 1713 C C . PHE A 1 212 ? 11.408 4.168 5.509 1.00 89.50 212 PHE A C 1
ATOM 1715 O O . PHE A 1 212 ? 12.543 4.231 5.981 1.00 89.50 212 PHE A O 1
ATOM 1722 N N . HIS A 1 213 ? 10.697 5.250 5.190 1.00 86.44 213 HIS A N 1
ATOM 1723 C CA . HIS A 1 213 ? 11.175 6.607 5.429 1.00 86.44 213 HIS A CA 1
ATOM 1724 C C . HIS A 1 213 ? 11.398 6.844 6.923 1.00 86.44 213 HIS A C 1
ATOM 1726 O O . HIS A 1 213 ? 12.464 7.300 7.312 1.00 86.44 213 HIS A O 1
ATOM 1732 N N . ARG A 1 214 ? 10.442 6.439 7.764 1.00 83.06 214 ARG A N 1
ATOM 1733 C CA . ARG A 1 214 ? 10.532 6.585 9.225 1.00 83.06 214 ARG A CA 1
ATOM 1734 C C . ARG A 1 214 ? 11.551 5.668 9.896 1.00 83.06 214 ARG A C 1
ATOM 1736 O O . ARG A 1 214 ? 11.897 5.898 11.047 1.00 83.06 214 ARG A O 1
ATOM 1743 N N . LEU A 1 215 ? 12.000 4.631 9.196 1.00 87.69 215 LEU A N 1
ATOM 1744 C CA . LEU A 1 215 ? 13.105 3.780 9.630 1.00 87.69 215 LEU A CA 1
ATOM 1745 C C . LEU A 1 215 ? 14.458 4.240 9.070 1.00 87.69 215 LEU A C 1
ATOM 1747 O O . LEU A 1 215 ? 15.423 3.485 9.174 1.00 87.69 215 LEU A O 1
ATOM 1751 N N . ASP A 1 216 ? 14.518 5.400 8.406 1.00 88.50 216 ASP A N 1
ATOM 1752 C CA . ASP A 1 216 ? 15.702 5.914 7.705 1.00 88.50 216 ASP A CA 1
ATOM 1753 C C . ASP A 1 216 ? 16.280 4.925 6.672 1.00 88.50 216 ASP A C 1
ATOM 1755 O O . ASP A 1 216 ? 17.469 4.911 6.355 1.00 88.50 216 ASP A O 1
ATOM 1759 N N . ARG A 1 217 ? 15.421 4.063 6.110 1.00 90.81 217 ARG A N 1
ATOM 1760 C CA . ARG A 1 217 ? 15.797 2.992 5.167 1.00 90.81 217 ARG A CA 1
ATOM 1761 C C . ARG A 1 217 ? 15.339 3.239 3.742 1.00 90.81 217 ARG A C 1
ATOM 1763 O O . ARG A 1 217 ? 15.712 2.484 2.846 1.00 90.81 217 ARG A O 1
ATOM 1770 N N . PHE A 1 218 ? 14.535 4.269 3.506 1.00 90.69 218 PHE A N 1
ATOM 1771 C CA . PHE A 1 218 ? 13.946 4.468 2.187 1.00 90.69 218 PHE A CA 1
ATOM 1772 C C . PHE A 1 218 ? 14.977 4.858 1.126 1.00 90.69 218 PHE A C 1
ATOM 1774 O O . PHE A 1 218 ? 14.936 4.309 0.031 1.00 90.69 218 PHE A O 1
ATOM 1781 N N . GLN A 1 219 ? 15.969 5.692 1.459 1.00 90.00 219 GLN A N 1
ATOM 1782 C CA . GLN A 1 219 ? 17.072 5.982 0.533 1.00 90.00 219 GLN A CA 1
ATOM 1783 C C . GLN A 1 219 ? 17.872 4.720 0.185 1.00 90.00 219 GLN A C 1
ATOM 1785 O O . GLN A 1 219 ? 18.260 4.549 -0.964 1.00 90.00 219 GLN A O 1
ATOM 1790 N N . LEU A 1 220 ? 18.076 3.807 1.143 1.00 93.38 220 LEU A N 1
ATOM 1791 C CA . LEU A 1 220 ? 18.750 2.528 0.887 1.00 93.38 220 LEU A CA 1
ATOM 1792 C C . LEU A 1 220 ? 17.953 1.664 -0.096 1.00 93.38 220 LEU A C 1
ATOM 1794 O O . LEU A 1 220 ? 18.539 1.071 -1.000 1.00 93.38 220 LEU A O 1
ATOM 1798 N N . LEU A 1 221 ? 16.624 1.639 0.047 1.00 94.06 221 LEU A N 1
ATOM 1799 C CA . LEU A 1 221 ? 15.739 0.976 -0.907 1.00 94.06 221 LEU A CA 1
ATOM 1800 C C . LEU A 1 221 ? 15.905 1.587 -2.301 1.00 94.06 221 LEU A C 1
ATOM 1802 O O . LEU A 1 221 ? 16.183 0.852 -3.245 1.00 94.06 221 LEU A O 1
ATOM 1806 N N . ILE A 1 222 ? 15.795 2.914 -2.431 1.00 92.62 222 ILE A N 1
ATOM 1807 C CA . ILE A 1 222 ? 15.926 3.599 -3.726 1.00 92.62 222 ILE A CA 1
ATOM 1808 C C . ILE A 1 222 ? 17.298 3.347 -4.358 1.00 92.62 222 ILE A C 1
ATOM 1810 O O . ILE A 1 222 ? 17.363 2.961 -5.524 1.00 92.62 222 ILE A O 1
ATOM 1814 N N . ASN A 1 223 ? 18.380 3.475 -3.587 1.00 93.56 223 ASN A N 1
ATOM 1815 C CA . ASN A 1 223 ? 19.731 3.209 -4.073 1.00 93.56 223 ASN A CA 1
ATOM 1816 C C . ASN A 1 223 ? 19.829 1.793 -4.650 1.00 93.56 223 ASN A C 1
ATOM 1818 O O . ASN A 1 223 ? 20.254 1.649 -5.794 1.00 93.56 223 ASN A O 1
ATOM 1822 N N . SER A 1 224 ? 19.307 0.790 -3.933 1.00 95.75 224 SER A N 1
ATOM 1823 C CA . SER A 1 224 ? 19.347 -0.606 -4.382 1.00 95.75 224 SER A CA 1
ATOM 1824 C C . SER A 1 224 ? 18.571 -0.876 -5.680 1.00 95.75 224 SER A C 1
ATOM 1826 O O . SER A 1 224 ? 18.947 -1.738 -6.476 1.00 95.75 224 SER A O 1
ATOM 1828 N N . VAL A 1 225 ? 17.495 -0.121 -5.933 1.00 94.50 225 VAL A N 1
ATOM 1829 C CA . VAL A 1 225 ? 16.750 -0.168 -7.204 1.00 94.50 225 VAL A CA 1
ATOM 1830 C C . VAL A 1 225 ? 17.610 0.402 -8.336 1.00 94.50 225 VAL A C 1
ATOM 1832 O O . VAL A 1 225 ? 17.739 -0.214 -9.398 1.00 94.50 225 VAL A O 1
ATOM 1835 N N . THR A 1 226 ? 18.222 1.565 -8.102 1.00 92.50 226 THR A N 1
ATOM 1836 C CA . THR A 1 226 ? 18.978 2.300 -9.127 1.00 92.50 226 THR A CA 1
ATOM 1837 C C . THR A 1 226 ? 20.319 1.645 -9.466 1.00 92.50 226 THR A C 1
ATOM 1839 O O . THR A 1 226 ? 20.666 1.524 -10.641 1.00 92.50 226 THR A O 1
ATOM 1842 N N . ASP A 1 227 ? 21.048 1.128 -8.477 1.00 93.25 227 ASP A N 1
ATOM 1843 C CA . ASP A 1 227 ? 22.351 0.484 -8.680 1.00 93.25 227 ASP A CA 1
ATOM 1844 C C . ASP A 1 227 ? 22.243 -0.997 -9.103 1.00 93.25 227 ASP A C 1
ATOM 1846 O O . ASP A 1 227 ? 23.215 -1.578 -9.583 1.00 93.25 227 ASP A O 1
ATOM 1850 N N . GLY A 1 228 ? 21.050 -1.596 -8.998 1.00 91.12 228 GLY A N 1
ATOM 1851 C CA . GLY A 1 228 ? 20.788 -2.991 -9.361 1.00 91.12 228 GLY A CA 1
ATOM 1852 C C . GLY A 1 228 ? 21.056 -4.016 -8.265 1.00 91.12 228 GLY A C 1
ATOM 1853 O O . GLY A 1 228 ? 20.937 -5.213 -8.523 1.00 91.12 228 GLY A O 1
ATOM 1854 N N . SER A 1 229 ? 21.362 -3.579 -7.044 1.00 95.25 229 SER A N 1
ATOM 1855 C CA . SER A 1 229 ? 21.571 -4.438 -5.874 1.00 95.25 229 SER A CA 1
ATOM 1856 C C . SER A 1 229 ? 20.278 -4.826 -5.139 1.00 95.25 229 SER A C 1
ATOM 1858 O O . SER A 1 229 ? 20.338 -5.416 -4.058 1.00 95.25 229 SER A O 1
ATOM 1860 N N . PHE A 1 230 ? 19.102 -4.545 -5.717 1.00 95.94 230 PHE A N 1
ATOM 1861 C CA . PHE A 1 230 ? 17.796 -4.741 -5.076 1.00 95.94 230 PHE A CA 1
ATOM 1862 C C . PHE A 1 230 ? 17.563 -6.159 -4.532 1.00 95.94 230 PHE A C 1
ATOM 1864 O O . PHE A 1 230 ? 17.009 -6.303 -3.449 1.00 95.94 230 PHE A O 1
ATOM 1871 N N . GLU A 1 231 ? 18.013 -7.212 -5.219 1.00 95.50 231 GLU A N 1
ATOM 1872 C CA . GLU A 1 231 ? 17.878 -8.592 -4.716 1.00 95.50 231 GLU A CA 1
ATOM 1873 C C . GLU A 1 231 ? 18.678 -8.816 -3.427 1.00 95.50 231 GLU A C 1
ATOM 1875 O O . GLU A 1 231 ? 18.162 -9.401 -2.478 1.00 95.50 231 GLU A O 1
ATOM 1880 N N . SER A 1 232 ? 19.902 -8.281 -3.347 1.00 96.25 232 SER A N 1
ATOM 1881 C CA . SER A 1 232 ? 20.714 -8.343 -2.125 1.00 96.25 232 SER A CA 1
ATOM 1882 C C . SER A 1 232 ? 20.099 -7.508 -0.999 1.00 96.25 232 SER A C 1
ATOM 1884 O O . SER A 1 232 ? 20.105 -7.920 0.163 1.00 96.25 232 SER A O 1
ATOM 1886 N N . TYR A 1 233 ? 19.533 -6.341 -1.328 1.00 96.38 233 TYR A N 1
ATOM 1887 C CA . TYR A 1 233 ? 18.758 -5.548 -0.373 1.00 96.38 233 TYR A CA 1
ATOM 1888 C C . TYR A 1 233 ? 17.553 -6.339 0.153 1.00 96.38 233 TYR A C 1
ATOM 1890 O O . TYR A 1 233 ? 17.345 -6.402 1.365 1.00 96.38 233 TYR A O 1
ATOM 1898 N N . LEU A 1 234 ? 16.799 -6.984 -0.741 1.00 95.44 234 LEU A N 1
ATOM 1899 C CA . LEU A 1 234 ? 15.612 -7.761 -0.405 1.00 95.44 234 LEU A CA 1
ATOM 1900 C C . LEU A 1 234 ? 15.953 -8.980 0.454 1.00 95.44 234 LEU A C 1
ATOM 1902 O O . LEU A 1 234 ? 15.265 -9.236 1.436 1.00 95.44 234 LEU A O 1
ATOM 1906 N N . GLU A 1 235 ? 17.039 -9.687 0.150 1.00 95.31 235 GLU A N 1
ATOM 1907 C CA . GLU A 1 235 ? 17.514 -10.812 0.957 1.00 95.31 235 GLU A CA 1
ATOM 1908 C C . GLU A 1 235 ? 17.861 -10.364 2.386 1.00 95.31 235 GLU A C 1
ATOM 1910 O O . GLU A 1 235 ? 17.405 -10.961 3.364 1.00 95.31 235 GLU A O 1
ATOM 1915 N N . LYS A 1 236 ? 18.614 -9.264 2.533 1.00 95.81 236 LYS A N 1
ATOM 1916 C CA . LYS A 1 236 ? 18.935 -8.682 3.850 1.00 95.81 236 LYS A CA 1
ATOM 1917 C C . LYS A 1 236 ? 17.674 -8.265 4.599 1.00 95.81 236 LYS A C 1
ATOM 1919 O O . LYS A 1 236 ? 17.568 -8.500 5.803 1.00 95.81 236 LYS A O 1
ATOM 1924 N N . LEU A 1 237 ? 16.724 -7.665 3.886 1.00 93.94 237 LEU A N 1
ATOM 1925 C CA . LEU A 1 237 ? 15.441 -7.242 4.427 1.00 93.94 237 LEU A CA 1
ATOM 1926 C C . LEU A 1 237 ? 14.639 -8.441 4.952 1.00 93.94 237 LEU A C 1
ATOM 1928 O O . LEU A 1 237 ? 14.244 -8.453 6.115 1.00 93.94 237 LEU A O 1
ATOM 1932 N N . GLN A 1 238 ? 14.467 -9.477 4.129 1.00 93.06 238 GLN A N 1
ATOM 1933 C CA . GLN A 1 238 ? 13.770 -10.713 4.485 1.00 93.06 238 GLN A CA 1
ATOM 1934 C C . GLN A 1 238 ? 14.447 -11.429 5.655 1.00 93.06 238 GLN A C 1
ATOM 1936 O O . GLN A 1 238 ? 13.763 -11.887 6.568 1.00 93.06 238 GLN A O 1
ATOM 1941 N N . ASN A 1 239 ? 15.782 -11.475 5.680 1.00 94.12 239 ASN A N 1
ATOM 1942 C CA . ASN A 1 239 ? 16.545 -12.036 6.795 1.00 94.12 239 ASN A CA 1
ATOM 1943 C C . ASN A 1 239 ? 16.286 -11.278 8.102 1.00 94.12 239 ASN A C 1
ATOM 1945 O O . ASN A 1 239 ? 16.059 -11.911 9.132 1.00 94.12 239 ASN A O 1
ATOM 1949 N N . GLY A 1 240 ? 16.235 -9.944 8.048 1.00 93.25 240 GLY A N 1
ATOM 1950 C CA . GLY A 1 240 ? 15.856 -9.107 9.188 1.00 93.25 240 GLY A CA 1
ATOM 1951 C C . GLY A 1 240 ? 14.403 -9.288 9.639 1.00 93.25 240 GLY A C 1
ATOM 1952 O O . GLY A 1 240 ? 14.080 -8.977 10.782 1.00 93.25 240 GLY A O 1
ATOM 1953 N N . TYR A 1 241 ? 13.534 -9.813 8.771 1.00 93.25 241 TYR A N 1
ATOM 1954 C CA . TYR A 1 241 ? 12.112 -10.021 9.050 1.00 93.25 241 TYR A CA 1
ATOM 1955 C C . TYR A 1 241 ? 11.736 -11.442 9.473 1.00 93.25 241 TYR A C 1
ATOM 1957 O O . TYR A 1 241 ? 10.590 -11.666 9.852 1.00 93.25 241 TYR A O 1
ATOM 1965 N N . ARG A 1 242 ? 12.678 -12.395 9.486 1.00 91.00 242 ARG A N 1
ATOM 1966 C CA . ARG A 1 242 ? 12.399 -13.808 9.817 1.00 91.00 242 ARG A CA 1
ATOM 1967 C C . ARG A 1 242 ? 11.759 -14.024 11.191 1.00 91.00 242 ARG A C 1
ATOM 1969 O O . ARG A 1 242 ? 11.071 -15.021 11.375 1.00 91.00 242 ARG A O 1
ATOM 1976 N N . SER A 1 243 ? 11.999 -13.130 12.150 1.00 92.50 243 SER A N 1
ATOM 1977 C CA . SER A 1 243 ? 11.433 -13.213 13.502 1.00 92.50 243 SER A CA 1
ATOM 1978 C C . SER A 1 243 ? 9.986 -12.725 13.600 1.00 92.50 243 SER A C 1
ATOM 1980 O O . SER A 1 243 ? 9.334 -12.985 14.611 1.00 92.50 243 SER A O 1
ATOM 1982 N N . TYR A 1 244 ? 9.474 -12.020 12.589 1.00 93.06 244 TYR A N 1
ATOM 1983 C CA . TYR A 1 244 ? 8.124 -11.472 12.620 1.00 93.06 244 TYR A CA 1
ATOM 1984 C C . TYR A 1 244 ? 7.132 -12.468 12.020 1.00 93.06 244 TYR A C 1
ATOM 1986 O O . TYR A 1 244 ? 7.338 -12.947 10.899 1.00 93.06 244 TYR A O 1
ATOM 1994 N N . PRO A 1 245 ? 6.029 -12.773 12.721 1.00 92.94 245 PRO A N 1
ATOM 1995 C CA . PRO A 1 245 ? 4.994 -13.608 12.146 1.00 92.94 245 PRO A CA 1
ATOM 1996 C C . PRO A 1 245 ? 4.309 -12.847 11.002 1.00 92.94 245 PRO A C 1
ATOM 1998 O O . PRO A 1 245 ? 3.930 -11.688 11.145 1.00 92.94 245 PRO A O 1
ATOM 2001 N N . THR A 1 246 ? 4.171 -13.496 9.846 1.00 92.81 246 THR A N 1
ATOM 2002 C CA . THR A 1 246 ? 3.450 -12.948 8.690 1.00 92.81 246 THR A CA 1
ATOM 2003 C C . THR A 1 246 ? 2.626 -14.035 8.012 1.00 92.81 246 THR A C 1
ATOM 2005 O O . THR A 1 246 ? 2.812 -15.235 8.245 1.00 92.81 246 THR A O 1
ATOM 2008 N N . LEU A 1 247 ? 1.710 -13.627 7.130 1.00 91.50 247 LEU A N 1
ATOM 2009 C CA . LEU A 1 247 ? 0.902 -14.571 6.361 1.00 91.50 247 LEU A CA 1
ATOM 2010 C C . LEU A 1 247 ? 1.696 -15.286 5.254 1.00 91.50 247 LEU A C 1
ATOM 2012 O O . LEU A 1 247 ? 1.164 -16.214 4.654 1.00 91.50 247 LEU A O 1
ATOM 2016 N N . GLN A 1 248 ? 2.962 -14.916 5.011 1.00 90.38 248 GLN A N 1
ATOM 2017 C CA . GLN A 1 248 ? 3.771 -15.359 3.868 1.00 90.38 248 GLN A CA 1
ATOM 2018 C C . GLN A 1 248 ? 3.799 -16.887 3.724 1.00 90.38 248 GLN A C 1
ATOM 2020 O O . GLN A 1 248 ? 3.593 -17.412 2.631 1.00 90.38 248 GLN A O 1
ATOM 2025 N N . GLN A 1 249 ? 4.005 -17.611 4.829 1.00 88.50 249 GLN A N 1
ATOM 2026 C CA . GLN A 1 249 ? 4.064 -19.077 4.825 1.00 88.50 249 GLN A CA 1
ATOM 2027 C C . GLN A 1 249 ? 2.720 -19.747 4.500 1.00 88.50 249 GLN A C 1
ATOM 2029 O O . GLN A 1 249 ? 2.697 -20.888 4.052 1.00 88.50 249 GLN A O 1
ATOM 2034 N N . TYR A 1 250 ? 1.607 -19.036 4.695 1.00 89.25 250 TYR A N 1
ATOM 2035 C CA . TYR A 1 250 ? 0.255 -19.522 4.421 1.00 89.25 250 TYR A CA 1
ATOM 2036 C C . TYR A 1 250 ? -0.227 -19.166 3.009 1.00 89.25 250 TYR A C 1
ATOM 2038 O O . TYR A 1 250 ? -1.228 -19.718 2.557 1.00 89.25 250 TYR A O 1
ATOM 2046 N N . LEU A 1 251 ? 0.474 -18.265 2.302 1.00 86.94 251 LEU A N 1
ATOM 2047 C CA . LEU A 1 251 ? 0.141 -17.885 0.924 1.00 86.94 251 LEU A CA 1
ATOM 2048 C C . LEU A 1 251 ? 0.414 -19.026 -0.071 1.00 86.94 251 LEU A C 1
ATOM 2050 O O . LEU A 1 251 ? -0.279 -19.150 -1.081 1.00 86.94 251 LEU A O 1
ATOM 2054 N N . LYS A 1 252 ? 1.394 -19.891 0.218 1.00 75.88 252 LYS A N 1
ATOM 2055 C CA . LYS A 1 252 ? 1.694 -21.080 -0.592 1.00 75.88 252 LYS A CA 1
ATOM 2056 C C . LYS A 1 252 ? 0.665 -22.179 -0.282 1.00 75.88 252 LYS A C 1
ATOM 2058 O O . LYS A 1 252 ? 0.657 -22.712 0.820 1.00 75.88 252 LYS A O 1
ATOM 2063 N N . GLY A 1 253 ? -0.199 -22.523 -1.245 1.00 63.88 253 GLY A N 1
ATOM 2064 C CA . GLY A 1 253 ? -1.196 -23.606 -1.096 1.00 63.88 253 GLY A CA 1
ATOM 2065 C C . GLY A 1 253 ? -2.679 -23.191 -1.118 1.00 63.88 253 GLY A C 1
ATOM 2066 O O . GLY A 1 253 ? -3.506 -23.896 -0.547 1.00 63.88 253 GLY A O 1
ATOM 2067 N N . SER A 1 254 ? -2.998 -22.058 -1.762 1.00 64.00 254 SER A N 1
ATOM 2068 C CA . SER A 1 254 ? -4.328 -21.553 -2.186 1.00 64.00 254 SER A CA 1
ATOM 2069 C C . SER A 1 254 ? -5.412 -21.259 -1.135 1.00 64.00 254 SER A C 1
ATOM 2071 O O . SER A 1 254 ? -6.263 -20.410 -1.396 1.00 64.00 254 SER A O 1
ATOM 2073 N N . LYS A 1 255 ? -5.394 -21.851 0.068 1.00 75.19 255 LYS A N 1
ATOM 2074 C CA . LYS A 1 255 ? -6.500 -21.670 1.038 1.00 75.19 255 LYS A CA 1
ATOM 2075 C C . LYS A 1 255 ? -6.691 -20.227 1.509 1.00 75.19 255 LYS A C 1
ATOM 2077 O O . LYS A 1 255 ? -7.824 -19.787 1.669 1.00 75.19 255 LYS A O 1
ATOM 2082 N N . ILE A 1 256 ? -5.607 -19.482 1.725 1.00 85.94 256 ILE A N 1
ATOM 2083 C CA . ILE A 1 256 ? -5.720 -18.109 2.233 1.00 85.94 256 ILE A CA 1
ATOM 2084 C C . ILE A 1 256 ? -6.120 -17.106 1.149 1.00 85.94 256 ILE A C 1
ATOM 2086 O O . ILE A 1 256 ? -6.765 -16.116 1.463 1.00 85.94 256 ILE A O 1
ATOM 2090 N N . GLN A 1 257 ? -5.810 -17.371 -0.123 1.00 87.19 257 GLN A N 1
ATOM 2091 C CA . GLN A 1 257 ? -6.204 -16.483 -1.217 1.00 87.19 257 GLN A CA 1
ATOM 2092 C C . GLN A 1 257 ? -7.730 -16.400 -1.332 1.00 87.19 257 GLN A C 1
ATOM 2094 O O . GLN A 1 257 ? -8.261 -15.297 -1.393 1.00 87.19 257 GLN A O 1
ATOM 2099 N N . GLY A 1 258 ? -8.431 -17.539 -1.261 1.00 90.12 258 GLY A N 1
ATOM 2100 C CA . GLY A 1 258 ? -9.898 -17.566 -1.265 1.00 90.12 258 GLY A CA 1
ATOM 2101 C C . GLY A 1 258 ? -10.520 -16.876 -0.045 1.00 90.12 258 GLY A C 1
ATOM 2102 O O . GLY A 1 258 ? -11.560 -16.235 -0.164 1.00 90.12 258 GLY A O 1
ATOM 2103 N N . ILE A 1 259 ? -9.860 -16.938 1.119 1.00 92.56 259 ILE A N 1
ATOM 2104 C CA . ILE A 1 259 ? -10.266 -16.187 2.321 1.00 92.56 259 ILE A CA 1
ATOM 2105 C C . ILE A 1 259 ? -10.125 -14.679 2.085 1.00 92.56 259 ILE A C 1
ATOM 2107 O O . ILE A 1 259 ? -11.060 -13.928 2.341 1.00 92.56 259 ILE A O 1
ATOM 2111 N N . LEU A 1 260 ? -8.974 -14.231 1.580 1.00 93.12 260 LEU A N 1
ATOM 2112 C CA . LEU A 1 260 ? -8.716 -12.818 1.296 1.00 93.12 260 LEU A CA 1
ATOM 2113 C C . LEU A 1 260 ? -9.662 -12.268 0.219 1.00 93.12 260 LEU A C 1
ATOM 2115 O O . LEU A 1 260 ? -10.157 -11.150 0.346 1.00 93.12 260 LEU A O 1
ATOM 2119 N N . GLU A 1 261 ? -9.943 -13.069 -0.807 1.00 92.25 261 GLU A N 1
ATOM 2120 C CA . GLU A 1 261 ? -10.924 -12.760 -1.842 1.00 92.25 261 GLU A CA 1
ATOM 2121 C C . GLU A 1 261 ? -12.327 -12.615 -1.254 1.00 92.25 261 GLU A C 1
ATOM 2123 O O . GLU A 1 261 ? -12.965 -11.579 -1.434 1.00 92.25 261 GLU A O 1
ATOM 2128 N N . SER A 1 262 ? -12.782 -13.616 -0.496 1.00 93.56 262 SER A N 1
ATOM 2129 C CA . SER A 1 262 ? -14.099 -13.590 0.145 1.00 93.56 262 SER A CA 1
ATOM 2130 C C . SER A 1 262 ? -14.233 -12.375 1.060 1.00 93.56 262 SER A C 1
ATOM 2132 O O . SER A 1 262 ? -15.243 -11.679 1.016 1.00 93.56 262 SER A O 1
ATOM 2134 N N . LEU A 1 263 ? -13.194 -12.061 1.836 1.00 93.94 263 LEU A N 1
ATOM 2135 C CA . LEU A 1 263 ? -13.163 -10.868 2.675 1.00 93.94 263 LEU A CA 1
ATOM 2136 C C . LEU A 1 263 ? -13.319 -9.586 1.845 1.00 93.94 263 LEU A C 1
ATOM 2138 O O . LEU A 1 263 ? -14.123 -8.721 2.190 1.00 93.94 263 LEU A O 1
ATOM 2142 N N . PHE A 1 264 ? -12.574 -9.467 0.743 1.00 91.38 264 PHE A N 1
ATOM 2143 C CA . PHE A 1 264 ? -12.649 -8.308 -0.141 1.00 91.38 264 PHE A CA 1
ATOM 2144 C C . PHE A 1 264 ? -14.062 -8.108 -0.709 1.00 91.38 264 PHE A C 1
ATOM 2146 O O . PHE A 1 264 ? -14.612 -7.009 -0.598 1.00 91.38 264 PHE A O 1
ATOM 2153 N N . TYR A 1 265 ? -14.657 -9.151 -1.295 1.00 91.19 265 TYR A N 1
ATOM 2154 C CA . TYR A 1 265 ? -15.982 -9.048 -1.908 1.00 91.19 265 TYR A CA 1
ATOM 2155 C C . TYR A 1 265 ? -17.061 -8.734 -0.874 1.00 91.19 265 TYR A C 1
ATOM 2157 O O . TYR A 1 265 ? -17.824 -7.792 -1.071 1.00 91.19 265 TYR A O 1
ATOM 2165 N N . ASN A 1 266 ? -17.060 -9.408 0.276 1.00 92.75 266 ASN A N 1
ATOM 2166 C CA . ASN A 1 266 ? -18.100 -9.200 1.283 1.00 92.75 266 ASN A CA 1
ATOM 2167 C C . ASN A 1 266 ? -18.016 -7.816 1.953 1.00 92.75 266 ASN A C 1
ATOM 2169 O O . ASN A 1 266 ? -19.048 -7.214 2.235 1.00 92.75 266 ASN A O 1
ATOM 2173 N N . ILE A 1 267 ? -16.819 -7.239 2.125 1.00 90.12 267 ILE A N 1
ATOM 2174 C CA . ILE A 1 267 ? -16.680 -5.871 2.663 1.00 90.12 267 ILE A CA 1
ATOM 2175 C C . ILE A 1 267 ? -17.028 -4.801 1.621 1.00 90.12 267 ILE A C 1
ATOM 2177 O O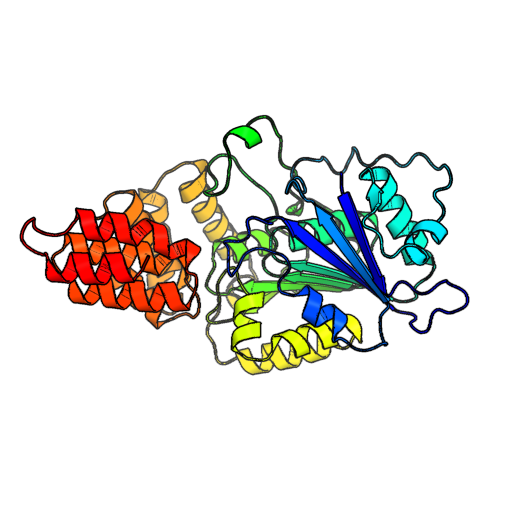 . ILE A 1 267 ? -17.682 -3.799 1.934 1.00 90.12 267 ILE A O 1
ATOM 2181 N N . TYR A 1 268 ? -16.540 -4.938 0.387 1.00 86.44 268 TYR A N 1
ATOM 2182 C CA . TYR A 1 268 ? -16.566 -3.827 -0.571 1.00 86.44 268 TYR A CA 1
ATOM 2183 C C . TYR A 1 268 ? -17.653 -3.942 -1.631 1.00 86.44 268 TYR A C 1
ATOM 2185 O O . TYR A 1 268 ? -18.136 -2.903 -2.080 1.00 86.44 268 TYR A O 1
ATOM 2193 N N . ILE A 1 269 ? -18.047 -5.157 -2.004 1.00 86.69 269 ILE A N 1
ATOM 2194 C CA . ILE A 1 269 ? -18.950 -5.422 -3.127 1.00 86.69 269 ILE A CA 1
ATOM 2195 C C . ILE A 1 269 ? -20.322 -5.861 -2.620 1.00 86.69 269 ILE A C 1
ATOM 2197 O O . ILE A 1 269 ? -21.290 -5.129 -2.810 1.00 86.69 269 ILE A O 1
ATOM 2201 N N . ASP A 1 270 ? -20.388 -6.998 -1.931 1.00 90.44 270 ASP A N 1
ATOM 2202 C CA . ASP A 1 270 ? -21.650 -7.627 -1.525 1.00 90.44 270 ASP A CA 1
ATOM 2203 C C . ASP A 1 270 ? -22.245 -6.973 -0.275 1.00 90.44 270 ASP A C 1
ATOM 2205 O O . ASP A 1 270 ? -23.451 -7.038 -0.053 1.00 90.44 270 ASP A O 1
ATOM 2209 N N . LYS A 1 271 ? -21.402 -6.300 0.522 1.00 90.44 271 LYS A N 1
ATOM 2210 C CA . LYS A 1 271 ? -21.777 -5.646 1.787 1.00 90.44 271 LYS A CA 1
ATOM 2211 C C . LYS A 1 271 ? -22.403 -6.607 2.807 1.00 90.44 271 LYS A C 1
ATOM 2213 O O . LYS A 1 271 ? -23.144 -6.174 3.686 1.00 90.44 271 LYS A O 1
ATOM 2218 N N . ASP A 1 272 ? -22.057 -7.894 2.741 1.00 95.31 272 ASP A N 1
ATOM 2219 C CA . ASP A 1 272 ? -22.368 -8.864 3.791 1.00 95.31 272 ASP A CA 1
ATOM 2220 C C . ASP A 1 272 ? -21.383 -8.692 4.957 1.00 95.31 272 ASP A C 1
ATOM 2222 O O . ASP A 1 272 ? -20.370 -9.386 5.107 1.00 95.31 272 ASP A O 1
ATOM 2226 N N . PHE A 1 273 ? -21.673 -7.687 5.778 1.00 94.62 273 PHE A N 1
ATOM 2227 C CA . PHE A 1 273 ? -20.854 -7.346 6.933 1.00 94.62 273 PHE A CA 1
ATOM 2228 C C . PHE A 1 273 ? -20.843 -8.453 7.991 1.00 94.62 273 PHE A C 1
ATOM 2230 O O . PHE A 1 273 ? -19.827 -8.624 8.657 1.00 94.62 273 PHE A O 1
ATOM 2237 N N . GLN A 1 274 ? -21.909 -9.254 8.104 1.00 96.31 274 GLN A N 1
ATOM 2238 C CA . GLN A 1 274 ? -21.952 -10.363 9.059 1.00 96.31 274 GLN A CA 1
ATOM 2239 C C . GLN A 1 274 ? -20.990 -11.482 8.650 1.00 96.31 274 GLN A C 1
ATOM 2241 O O . GLN A 1 274 ? -20.250 -12.008 9.487 1.00 96.31 274 GLN A O 1
ATOM 2246 N N . PHE A 1 275 ? -20.969 -11.839 7.364 1.00 96.69 275 PHE A N 1
ATOM 2247 C CA . PHE A 1 275 ? -20.006 -12.802 6.842 1.00 96.69 275 PHE A CA 1
ATOM 2248 C C . PHE A 1 275 ? -18.570 -12.286 6.989 1.00 96.69 275 PHE A C 1
ATOM 2250 O O . PHE A 1 275 ? -17.693 -13.023 7.447 1.00 96.69 275 PHE A O 1
ATOM 2257 N N . ALA A 1 276 ? -18.329 -11.013 6.657 1.00 96.69 276 ALA A N 1
ATOM 2258 C CA . ALA A 1 276 ? -17.018 -10.390 6.817 1.00 96.69 276 ALA A CA 1
ATOM 2259 C C . ALA A 1 276 ? -16.546 -10.377 8.285 1.00 96.69 276 ALA A C 1
ATOM 2261 O O . ALA A 1 276 ? -15.392 -10.715 8.547 1.00 96.69 276 ALA A O 1
ATOM 2262 N N . GLU A 1 277 ? -17.425 -10.051 9.239 1.00 97.56 277 GLU A N 1
ATOM 2263 C CA . GLU A 1 277 ? -17.146 -10.103 10.681 1.00 97.56 277 GLU A CA 1
ATOM 2264 C C . GLU A 1 277 ? -16.760 -11.516 11.131 1.00 97.56 277 GLU A C 1
ATOM 2266 O O . GLU A 1 277 ? -15.732 -11.694 11.791 1.00 97.56 277 GLU A O 1
ATOM 2271 N N . ASN A 1 278 ? -17.532 -12.531 10.729 1.00 97.69 278 ASN A N 1
ATOM 2272 C CA . ASN A 1 278 ? -17.247 -13.926 11.071 1.00 97.69 278 ASN A CA 1
ATOM 2273 C C . ASN A 1 278 ? -15.883 -14.365 10.519 1.00 97.69 278 ASN A C 1
ATOM 2275 O O . ASN A 1 278 ? -15.094 -15.008 11.216 1.00 97.69 278 ASN A O 1
ATOM 2279 N N . LEU A 1 279 ? -15.576 -13.980 9.277 1.00 97.06 279 LEU A N 1
ATOM 2280 C CA . LEU A 1 279 ? -14.312 -14.316 8.633 1.00 97.06 279 LEU A CA 1
ATOM 2281 C C . LEU A 1 279 ? -13.121 -13.611 9.296 1.00 97.06 279 LEU A C 1
ATOM 2283 O O . LEU A 1 279 ? -12.097 -14.246 9.544 1.00 97.06 279 LEU A O 1
ATOM 2287 N N . LEU A 1 280 ? -13.250 -12.323 9.623 1.00 97.81 280 LEU A N 1
ATOM 2288 C CA . LEU A 1 280 ? -12.224 -11.565 10.346 1.00 97.81 280 LEU A CA 1
ATOM 2289 C C . LEU A 1 280 ? -11.988 -12.123 11.747 1.00 97.81 280 LEU A C 1
ATOM 2291 O O . LEU A 1 280 ? -10.836 -12.252 12.156 1.00 97.81 280 LEU A O 1
ATOM 2295 N N . THR A 1 281 ? -13.053 -12.502 12.451 1.00 97.94 281 THR A N 1
ATOM 2296 C CA . THR A 1 281 ? -12.964 -13.137 13.771 1.00 97.94 281 THR A CA 1
ATOM 2297 C C . THR A 1 281 ? -12.178 -14.442 13.684 1.00 97.94 281 THR A C 1
ATOM 2299 O O . THR A 1 281 ? -11.194 -14.607 14.401 1.00 97.94 281 THR A O 1
ATOM 2302 N N . ALA A 1 282 ? -12.500 -15.310 12.718 1.00 96.62 282 ALA A N 1
ATOM 2303 C CA . ALA A 1 282 ? -11.755 -16.550 12.493 1.00 96.62 282 ALA A CA 1
ATOM 2304 C C . ALA A 1 282 ? -10.276 -16.302 12.123 1.00 96.62 282 ALA A C 1
ATOM 2306 O O . ALA A 1 282 ? -9.387 -17.036 12.564 1.00 96.62 282 ALA A O 1
ATOM 2307 N N . ILE A 1 283 ? -9.982 -15.255 11.336 1.00 95.62 283 ILE A N 1
ATOM 2308 C CA . ILE A 1 283 ? -8.602 -14.840 11.031 1.00 95.62 283 ILE A CA 1
ATOM 2309 C C . ILE A 1 283 ? -7.875 -14.411 12.311 1.00 95.62 283 ILE A C 1
ATOM 2311 O O . ILE A 1 283 ? -6.741 -14.836 12.513 1.00 95.62 283 ILE A O 1
ATOM 2315 N N . ILE A 1 284 ? -8.502 -13.609 13.176 1.00 97.31 284 ILE A N 1
ATOM 2316 C CA . ILE A 1 284 ? -7.907 -13.129 14.434 1.00 97.31 284 ILE A CA 1
ATOM 2317 C C . ILE A 1 284 ? -7.670 -14.289 15.406 1.00 97.31 284 ILE A C 1
ATOM 2319 O O . ILE A 1 284 ? -6.599 -14.368 16.003 1.00 97.31 284 ILE A O 1
ATOM 2323 N N . GLU A 1 285 ? -8.618 -15.216 15.541 1.00 96.94 285 GLU A N 1
ATOM 2324 C CA . GLU A 1 285 ? -8.462 -16.411 16.381 1.00 96.94 285 GLU A CA 1
ATOM 2325 C C . GLU A 1 285 ? -7.296 -17.286 15.909 1.00 96.94 285 GLU A C 1
ATOM 2327 O O . GLU A 1 285 ? -6.503 -17.782 16.712 1.00 96.94 285 GLU A O 1
ATOM 2332 N N . ARG A 1 286 ? -7.151 -17.451 14.588 1.00 95.06 286 ARG A N 1
ATOM 2333 C CA . ARG A 1 286 ? -6.070 -18.245 13.997 1.00 95.06 286 ARG A CA 1
ATOM 2334 C C . ARG A 1 286 ? -4.722 -17.521 14.007 1.00 95.06 286 ARG A C 1
ATOM 2336 O O . ARG A 1 286 ? -3.682 -18.170 14.143 1.00 95.06 286 ARG A O 1
ATOM 2343 N N . PHE A 1 287 ? -4.733 -16.203 13.837 1.00 95.00 287 PHE A N 1
ATOM 2344 C CA . PHE A 1 287 ? -3.562 -15.340 13.707 1.00 95.00 287 PHE A CA 1
ATOM 2345 C C . PHE A 1 287 ? -3.686 -14.131 14.652 1.00 95.00 287 PHE A C 1
ATOM 2347 O O . PHE A 1 287 ? -3.845 -12.999 14.196 1.00 95.00 287 PHE A O 1
ATOM 2354 N N . PRO A 1 288 ? -3.565 -14.327 15.979 1.00 95.06 288 PRO A N 1
ATOM 2355 C CA . PRO A 1 288 ? -3.820 -13.270 16.968 1.00 95.06 288 PRO A CA 1
ATOM 2356 C C . PRO A 1 288 ? -2.833 -12.095 16.902 1.00 95.06 288 PRO A C 1
ATOM 2358 O O . PRO A 1 288 ? -3.100 -11.024 17.451 1.00 95.06 288 PRO A O 1
ATOM 2361 N N . TRP A 1 289 ? -1.699 -12.289 16.228 1.00 93.75 289 TRP A N 1
ATOM 2362 C CA . TRP A 1 289 ? -0.694 -11.267 15.935 1.00 93.75 289 TRP A CA 1
ATOM 2363 C C . TRP A 1 289 ? -1.046 -10.396 14.720 1.00 93.75 289 TRP A C 1
ATOM 2365 O O . TRP A 1 289 ? -0.410 -9.366 14.528 1.00 93.75 289 TRP A O 1
ATOM 2375 N N . GLN A 1 290 ? -2.029 -10.784 13.900 1.00 95.38 290 GLN A N 1
ATOM 2376 C CA . GLN A 1 290 ? -2.371 -10.067 12.675 1.00 95.38 290 GLN A CA 1
ATOM 2377 C C . GLN A 1 290 ? -3.214 -8.833 13.038 1.00 95.38 290 GLN A C 1
ATOM 2379 O O . GLN A 1 290 ? -4.404 -8.909 13.358 1.00 95.38 290 GLN A O 1
ATOM 2384 N N . ALA A 1 291 ? -2.560 -7.677 13.043 1.00 96.00 291 ALA A N 1
ATOM 2385 C CA . ALA A 1 291 ? -3.138 -6.412 13.470 1.00 96.00 291 ALA A CA 1
ATOM 2386 C C . ALA A 1 291 ? -4.093 -5.847 12.409 1.00 96.00 291 ALA A C 1
ATOM 2388 O O . ALA A 1 291 ? -5.091 -5.207 12.739 1.00 96.00 291 ALA A O 1
ATOM 2389 N N . GLY A 1 292 ? -3.822 -6.117 11.131 1.00 95.38 292 GLY A N 1
ATOM 2390 C CA . GLY A 1 292 ? -4.671 -5.715 10.008 1.00 95.38 292 GLY A CA 1
ATOM 2391 C C . GLY A 1 292 ? -6.126 -6.178 10.082 1.00 95.38 292 GLY A C 1
ATOM 2392 O O . GLY A 1 292 ? -7.029 -5.444 9.689 1.00 95.38 292 GLY A O 1
ATOM 2393 N N . ALA A 1 293 ? -6.363 -7.378 10.598 1.00 96.75 293 ALA A N 1
ATOM 2394 C CA . ALA A 1 293 ? -7.647 -8.036 10.735 1.00 96.75 293 ALA A CA 1
ATOM 2395 C C . ALA A 1 293 ? -8.410 -7.403 11.892 1.00 96.75 293 ALA A C 1
ATOM 2397 O O . ALA A 1 293 ? -9.559 -7.022 11.710 1.00 96.75 293 ALA A O 1
ATOM 2398 N N . LYS A 1 294 ? -7.735 -7.176 13.030 1.00 97.81 294 LYS A N 1
ATOM 2399 C CA . LYS A 1 294 ? -8.279 -6.412 14.164 1.00 97.81 294 LYS A CA 1
ATOM 2400 C C . LYS A 1 294 ? -8.688 -5.006 13.737 1.00 97.81 294 LYS A C 1
ATOM 2402 O O . LYS A 1 294 ? -9.811 -4.588 13.999 1.00 97.81 294 LYS A O 1
ATOM 2407 N N . ARG A 1 295 ? -7.809 -4.310 13.005 1.00 96.44 295 ARG A N 1
ATOM 2408 C CA . ARG A 1 295 ? -8.109 -3.008 12.401 1.00 96.44 295 ARG A CA 1
ATOM 2409 C C . ARG A 1 295 ? -9.342 -3.095 11.506 1.00 96.44 295 ARG A C 1
ATOM 2411 O O . ARG A 1 295 ? -10.263 -2.311 11.670 1.00 96.44 295 ARG A O 1
ATOM 2418 N N . THR A 1 296 ? -9.354 -4.027 10.556 1.00 96.00 296 THR A N 1
ATOM 2419 C CA . THR A 1 296 ? -10.451 -4.149 9.582 1.00 96.00 296 THR A CA 1
ATOM 2420 C C . THR A 1 296 ? -11.775 -4.457 10.278 1.00 96.00 296 THR A C 1
ATOM 2422 O O . THR A 1 296 ? -12.788 -3.875 9.913 1.00 96.00 296 THR A O 1
ATOM 2425 N N . LEU A 1 297 ? -11.761 -5.296 11.317 1.00 97.69 297 LEU A N 1
ATOM 2426 C CA . LEU A 1 297 ? -12.935 -5.623 12.122 1.00 97.69 297 LEU A CA 1
ATOM 2427 C C . LEU A 1 297 ? -13.438 -4.420 12.924 1.00 97.69 297 LEU A C 1
ATOM 2429 O O . LEU A 1 297 ? -14.624 -4.119 12.892 1.00 97.69 297 LEU A O 1
ATOM 2433 N N . GLY A 1 298 ? -12.541 -3.686 13.585 1.00 97.50 298 GLY A N 1
ATOM 2434 C CA . GLY A 1 298 ? -12.918 -2.475 14.311 1.00 97.50 298 GLY A CA 1
ATOM 2435 C C . GLY A 1 298 ? -13.472 -1.379 13.401 1.00 97.50 298 GLY A C 1
ATOM 2436 O O . GLY A 1 298 ? -14.438 -0.719 13.769 1.00 97.50 298 GLY A O 1
ATOM 2437 N N . LEU A 1 299 ? -12.910 -1.215 12.198 1.00 95.44 299 LEU A N 1
ATOM 2438 C CA . LEU A 1 299 ? -13.451 -0.298 11.191 1.00 95.44 299 LEU A CA 1
ATOM 2439 C C . LEU A 1 299 ? -14.813 -0.770 10.669 1.00 95.44 299 LEU A C 1
ATOM 2441 O O . LEU A 1 299 ? -15.706 0.049 10.498 1.00 95.44 299 LEU A O 1
ATOM 2445 N N . LEU A 1 300 ? -14.996 -2.076 10.459 1.00 95.69 300 LEU A N 1
ATOM 2446 C CA . LEU A 1 300 ? -16.278 -2.649 10.049 1.00 95.69 300 LEU A CA 1
ATOM 2447 C C . LEU A 1 300 ? -17.376 -2.366 11.087 1.00 95.69 300 LEU A C 1
ATOM 2449 O O . LEU A 1 300 ? -18.434 -1.860 10.724 1.00 95.69 300 LEU A O 1
ATOM 2453 N N . TRP A 1 301 ? -17.101 -2.620 12.370 1.00 97.44 301 TRP A N 1
ATOM 2454 C CA . TRP A 1 301 ? -18.027 -2.298 13.460 1.00 97.44 301 TRP A CA 1
ATOM 2455 C C . TRP A 1 301 ? -18.312 -0.802 13.550 1.00 97.44 301 TRP A C 1
ATOM 2457 O O . TRP A 1 301 ? -19.460 -0.409 13.722 1.00 97.44 301 TRP A O 1
ATOM 2467 N N . TYR A 1 302 ? -17.289 0.035 13.380 1.00 96.06 302 TYR A N 1
ATOM 2468 C CA . TYR A 1 302 ? -17.442 1.485 13.411 1.00 96.06 302 TYR A CA 1
ATOM 2469 C C . TYR A 1 302 ? -18.376 2.013 12.318 1.00 96.06 302 TYR A C 1
ATOM 2471 O O . TYR A 1 302 ? -19.238 2.840 12.607 1.00 96.06 302 TYR A O 1
ATOM 2479 N N . GLU A 1 303 ? -18.240 1.515 11.086 1.00 92.31 303 GLU A N 1
ATOM 2480 C CA . GLU A 1 303 ? -19.116 1.884 9.964 1.00 92.31 303 GLU A CA 1
ATOM 2481 C C . GLU A 1 303 ? -20.574 1.459 10.198 1.00 92.31 303 GLU A C 1
ATOM 2483 O O . GLU A 1 303 ? -21.496 2.117 9.719 1.00 92.31 303 GLU A O 1
ATOM 2488 N N . GLN A 1 304 ? -20.802 0.371 10.941 1.00 94.06 304 GLN A N 1
ATOM 2489 C CA . GLN A 1 304 ? -22.148 -0.071 11.309 1.00 94.06 304 GLN A CA 1
ATOM 2490 C C . GLN A 1 304 ? -22.717 0.722 12.491 1.00 94.06 304 GLN A C 1
ATOM 2492 O O . GLN A 1 304 ? -23.910 1.028 12.502 1.00 94.06 304 GLN A O 1
ATOM 2497 N N . ASN A 1 305 ? -21.888 1.013 13.497 1.00 95.25 305 ASN A N 1
ATOM 2498 C CA . ASN A 1 305 ? -22.290 1.694 14.719 1.00 95.25 305 ASN A CA 1
ATOM 2499 C C . ASN A 1 305 ? -21.080 2.220 15.522 1.00 95.25 305 ASN A C 1
ATOM 2501 O O . ASN A 1 305 ? -20.413 1.462 16.226 1.00 95.25 305 ASN A O 1
ATOM 2505 N N . CYS A 1 306 ? -20.828 3.533 15.510 1.00 92.00 306 CYS A N 1
ATOM 2506 C CA . CYS A 1 306 ? -19.678 4.118 16.215 1.00 92.00 306 CYS A CA 1
ATOM 2507 C C . CYS A 1 306 ? -19.729 3.999 17.756 1.00 92.00 306 CYS A C 1
ATOM 2509 O O . CYS A 1 306 ? -18.678 4.116 18.398 1.00 92.00 306 CYS A O 1
ATOM 2511 N N . VAL A 1 307 ? -20.907 3.730 18.344 1.00 95.38 307 VAL A N 1
ATOM 2512 C CA . VAL A 1 307 ? -21.093 3.496 19.793 1.00 95.38 307 VAL A CA 1
ATOM 2513 C C . VAL A 1 307 ? -20.930 2.022 20.199 1.00 95.38 307 VAL A C 1
ATOM 2515 O O . VAL A 1 307 ? -21.308 1.647 21.302 1.00 95.38 307 VAL A O 1
ATOM 2518 N N . ASP A 1 308 ? -20.412 1.150 19.328 1.00 97.00 308 ASP A N 1
ATOM 2519 C CA . ASP A 1 308 ? -20.135 -0.240 19.704 1.00 97.00 308 ASP A CA 1
ATOM 2520 C C . ASP A 1 308 ? -18.952 -0.324 20.691 1.00 97.00 308 ASP A C 1
ATOM 2522 O O . ASP A 1 308 ? -17.812 0.027 20.367 1.00 97.00 308 ASP A O 1
ATOM 2526 N N . GLU A 1 309 ? -19.221 -0.833 21.897 1.00 97.06 309 GLU A N 1
ATOM 2527 C CA . GLU A 1 309 ? -18.257 -0.944 23.003 1.00 97.06 309 GLU A CA 1
ATOM 2528 C C . GLU A 1 309 ? -17.037 -1.828 22.680 1.00 97.06 309 GLU A C 1
ATOM 2530 O O . GLU A 1 309 ? -16.009 -1.763 23.363 1.00 97.06 309 GLU A O 1
ATOM 2535 N N . ARG A 1 310 ? -17.108 -2.656 21.629 1.00 97.56 310 ARG A N 1
ATOM 2536 C CA . ARG A 1 310 ? -16.002 -3.520 21.186 1.00 97.56 310 ARG A CA 1
ATOM 2537 C C . ARG A 1 310 ? -14.933 -2.743 20.411 1.00 97.56 310 ARG A C 1
ATOM 2539 O O . ARG A 1 310 ? -13.765 -3.152 20.424 1.00 97.56 310 ARG A O 1
ATOM 2546 N N . ILE A 1 311 ? -15.297 -1.626 19.765 1.00 98.25 311 ILE A N 1
ATOM 2547 C CA . ILE A 1 311 ? -14.413 -0.845 18.881 1.00 98.25 311 ILE A CA 1
ATOM 2548 C C . ILE A 1 311 ? -13.160 -0.342 19.611 1.00 98.25 311 ILE A C 1
ATOM 2550 O O . ILE A 1 311 ? -12.058 -0.591 19.104 1.00 98.25 311 ILE A O 1
ATOM 2554 N N . PRO A 1 312 ? -13.254 0.315 20.791 1.00 97.94 312 PRO A N 1
ATOM 2555 C CA . PRO A 1 312 ? -12.073 0.882 21.428 1.00 97.94 312 PRO A CA 1
ATOM 2556 C C . PRO A 1 312 ? -10.995 -0.157 21.723 1.00 97.94 312 PRO A C 1
ATOM 2558 O O . PRO A 1 312 ? -9.811 0.089 21.484 1.00 97.94 312 PRO A O 1
ATOM 2561 N N . LYS A 1 313 ? -11.400 -1.346 22.184 1.00 97.75 313 LYS A N 1
ATOM 2562 C CA . LYS A 1 313 ? -10.473 -2.432 22.506 1.00 97.75 313 LYS A CA 1
ATOM 2563 C C . LYS A 1 313 ? -9.783 -2.969 21.253 1.00 97.75 313 LYS A C 1
ATOM 2565 O O . LYS A 1 313 ? -8.557 -3.002 21.206 1.00 97.75 313 LYS A O 1
ATOM 2570 N N . ILE A 1 314 ? -10.551 -3.355 20.230 1.00 97.88 314 ILE A N 1
ATOM 2571 C CA . ILE A 1 314 ? -9.982 -4.016 19.047 1.00 97.88 314 ILE A CA 1
ATOM 2572 C C . ILE A 1 314 ? -9.075 -3.076 18.238 1.00 97.88 314 ILE A C 1
ATOM 2574 O O . ILE A 1 314 ? -8.030 -3.505 17.744 1.00 97.88 314 ILE A O 1
ATOM 2578 N N . LEU A 1 315 ? -9.430 -1.787 18.137 1.00 97.31 315 LEU A N 1
ATOM 2579 C CA . LEU A 1 315 ? -8.613 -0.799 17.432 1.00 97.31 315 LEU A CA 1
ATOM 2580 C C . LEU A 1 315 ? -7.372 -0.405 18.239 1.00 97.31 315 LEU A C 1
ATOM 2582 O O . LEU A 1 315 ? -6.304 -0.254 17.649 1.00 97.31 315 LEU A O 1
ATOM 2586 N N . THR A 1 316 ? -7.469 -0.310 19.570 1.00 96.69 316 THR A N 1
ATOM 2587 C CA . THR A 1 316 ? -6.291 -0.111 20.433 1.00 96.69 316 THR A CA 1
ATOM 2588 C C . THR A 1 316 ? -5.303 -1.266 20.283 1.00 96.69 316 THR A C 1
ATOM 2590 O O . THR A 1 316 ? -4.111 -1.036 20.072 1.00 96.69 316 THR A O 1
ATOM 2593 N N . ASP A 1 317 ? -5.791 -2.510 20.315 1.00 95.25 317 ASP A N 1
ATOM 2594 C CA . ASP A 1 317 ? -4.959 -3.700 20.124 1.00 95.25 317 ASP A CA 1
ATOM 2595 C C . ASP A 1 317 ? -4.270 -3.697 18.750 1.00 95.25 317 ASP A C 1
ATOM 2597 O O . ASP A 1 317 ? -3.091 -4.046 18.647 1.00 95.25 317 ASP A O 1
ATOM 2601 N N . ALA A 1 318 ? -4.977 -3.281 17.693 1.00 95.38 318 ALA A N 1
ATOM 2602 C CA . ALA A 1 318 ? -4.416 -3.163 16.349 1.00 95.38 318 ALA A CA 1
ATOM 2603 C C . ALA A 1 318 ? -3.308 -2.097 16.274 1.00 95.38 318 ALA A C 1
ATOM 2605 O O . ALA A 1 318 ? -2.197 -2.395 15.831 1.00 95.38 318 ALA A O 1
ATOM 2606 N N . LEU A 1 319 ? -3.582 -0.882 16.763 1.00 93.75 319 LEU A N 1
ATOM 2607 C CA . LEU A 1 319 ? -2.648 0.251 16.735 1.00 93.75 319 LEU A CA 1
ATOM 2608 C C . LEU A 1 319 ? -1.394 0.020 17.586 1.00 93.75 319 LEU A C 1
ATOM 2610 O O . LEU A 1 319 ? -0.322 0.513 17.245 1.00 93.75 319 LEU A O 1
ATOM 2614 N N . ASN A 1 320 ? -1.508 -0.737 18.678 1.00 92.25 320 ASN A N 1
ATOM 2615 C CA . ASN A 1 320 ? -0.358 -1.114 19.502 1.00 92.25 320 ASN A CA 1
ATOM 2616 C C . ASN A 1 320 ? 0.503 -2.208 18.852 1.00 92.25 320 ASN A C 1
ATOM 2618 O O . ASN A 1 320 ? 1.677 -2.344 19.189 1.00 92.25 320 ASN A O 1
ATOM 2622 N N . SER A 1 321 ? -0.073 -2.992 17.937 1.00 87.25 321 SER A N 1
ATOM 2623 C CA . SER A 1 321 ? 0.599 -4.136 17.313 1.00 87.25 321 SER A CA 1
ATOM 2624 C C . SER A 1 321 ? 1.324 -3.779 16.018 1.00 87.25 321 SER A C 1
ATOM 2626 O O . SER A 1 321 ? 2.251 -4.486 15.640 1.00 87.25 321 SER A O 1
ATOM 2628 N N . ALA A 1 322 ? 0.922 -2.717 15.319 1.00 82.19 322 ALA A N 1
ATOM 2629 C CA . ALA A 1 322 ? 1.448 -2.392 14.000 1.00 82.19 322 ALA A CA 1
ATOM 2630 C C . ALA A 1 322 ? 1.690 -0.899 13.803 1.00 82.19 322 ALA A C 1
ATOM 2632 O O . ALA A 1 322 ? 0.955 -0.041 14.287 1.00 82.19 322 ALA A O 1
ATOM 2633 N N . TYR A 1 323 ? 2.727 -0.590 13.030 1.00 69.81 323 TYR A N 1
ATOM 2634 C CA . TYR A 1 323 ? 3.125 0.776 12.750 1.00 69.81 323 TYR A CA 1
ATOM 2635 C C . TYR A 1 323 ? 2.304 1.344 11.580 1.00 69.81 323 TYR A C 1
ATOM 2637 O O . TYR A 1 323 ? 2.121 0.687 10.557 1.00 69.81 323 TYR A O 1
ATOM 2645 N N . LEU A 1 324 ? 1.860 2.602 11.702 1.00 72.12 324 LEU A N 1
ATOM 2646 C CA . LEU A 1 324 ? 1.242 3.388 10.614 1.00 72.12 324 LEU A CA 1
ATOM 2647 C C . LEU A 1 324 ? -0.095 2.853 10.075 1.00 72.12 324 LEU A C 1
ATOM 2649 O O . LEU A 1 324 ? -0.359 2.916 8.875 1.00 72.12 324 LEU A O 1
ATOM 2653 N N . MET A 1 325 ? -0.969 2.401 10.970 1.00 79.94 325 MET A N 1
ATOM 2654 C CA . MET A 1 325 ? -2.405 2.238 10.706 1.00 79.94 325 MET A CA 1
ATOM 2655 C C . MET A 1 325 ? -3.126 3.586 10.830 1.00 79.94 325 MET A C 1
ATOM 2657 O O . MET A 1 325 ? -3.890 3.833 11.761 1.00 79.94 325 MET A O 1
ATOM 2661 N N . ASP A 1 326 ? -2.801 4.503 9.927 1.00 79.38 326 ASP A N 1
ATOM 2662 C CA . ASP A 1 326 ? -3.188 5.910 10.008 1.00 79.38 326 ASP A CA 1
ATOM 2663 C C . ASP A 1 326 ? -4.703 6.157 10.021 1.00 79.38 326 ASP A C 1
ATOM 2665 O O . ASP A 1 326 ? -5.170 7.087 10.677 1.00 79.38 326 ASP A O 1
ATOM 2669 N N . ASP A 1 327 ? -5.479 5.302 9.369 1.00 87.25 327 ASP A N 1
ATOM 2670 C CA . ASP A 1 327 ? -6.935 5.416 9.287 1.00 87.25 327 ASP A CA 1
ATOM 2671 C C . ASP A 1 327 ? -7.714 4.809 10.465 1.00 87.25 327 ASP A C 1
ATOM 2673 O O . ASP A 1 327 ? -8.929 4.974 10.519 1.00 87.25 327 ASP A O 1
ATOM 2677 N N . ALA A 1 328 ? -7.051 4.169 11.435 1.00 93.06 328 ALA A N 1
ATOM 2678 C CA . ALA A 1 328 ? -7.707 3.656 12.642 1.00 93.06 328 ALA A CA 1
ATOM 2679 C C . ALA A 1 328 ? -7.727 4.665 13.805 1.00 93.06 328 ALA A C 1
ATOM 2681 O O . ALA A 1 328 ? -8.582 4.562 14.683 1.00 93.06 328 ALA A O 1
ATOM 2682 N N . TYR A 1 329 ? -6.832 5.664 13.806 1.00 95.44 329 TYR A N 1
ATOM 2683 C CA . TYR A 1 329 ? -6.739 6.665 14.882 1.00 95.44 329 TYR A CA 1
ATOM 2684 C C . TYR A 1 329 ? -8.017 7.495 15.033 1.00 95.44 329 TYR A C 1
ATOM 2686 O O . TYR A 1 329 ? -8.491 7.704 16.146 1.00 95.44 329 TYR A O 1
ATOM 2694 N N . GLY A 1 330 ? -8.575 7.959 13.915 1.00 95.06 330 GLY A N 1
ATOM 2695 C CA . GLY A 1 330 ? -9.792 8.767 13.899 1.00 95.06 330 GLY A CA 1
ATOM 2696 C C . GLY A 1 330 ? -11.033 8.011 14.389 1.00 95.06 330 GLY A C 1
ATOM 2697 O O . GLY A 1 330 ? -11.661 8.461 15.348 1.00 95.06 330 GLY A O 1
ATOM 2698 N N . PRO A 1 331 ? -11.359 6.843 13.804 1.00 96.44 331 PRO A N 1
ATOM 2699 C CA . PRO A 1 331 ? -12.454 5.990 14.264 1.00 96.44 331 PRO A CA 1
ATOM 2700 C C . PRO A 1 331 ? -12.335 5.574 15.732 1.00 96.44 331 PRO A C 1
ATOM 2702 O O . PRO A 1 331 ? -13.324 5.638 16.461 1.00 96.44 331 PRO A O 1
ATOM 2705 N N . LEU A 1 332 ? -11.126 5.224 16.196 1.00 97.56 332 LEU A N 1
ATOM 2706 C CA . LEU A 1 332 ? -10.878 4.928 17.609 1.00 97.56 332 LEU A CA 1
ATOM 2707 C C . LEU A 1 332 ? -11.186 6.137 18.495 1.00 97.56 332 LEU A C 1
ATOM 2709 O O . LEU A 1 332 ? -11.925 6.004 19.467 1.00 97.56 332 LEU A O 1
ATOM 2713 N N . ALA A 1 333 ? -10.652 7.313 18.157 1.00 97.25 333 ALA A N 1
ATOM 2714 C CA . ALA A 1 333 ? -10.892 8.521 18.934 1.00 97.25 333 ALA A CA 1
ATOM 2715 C C . ALA A 1 333 ? -12.377 8.907 18.966 1.00 97.25 333 ALA A C 1
ATOM 2717 O O . ALA A 1 333 ? -12.904 9.212 20.032 1.00 97.25 333 ALA A O 1
ATOM 2718 N N . HIS A 1 334 ? -13.073 8.844 17.826 1.00 97.25 334 HIS A N 1
ATOM 2719 C CA . HIS A 1 334 ? -14.508 9.120 17.786 1.00 97.25 334 HIS A CA 1
ATOM 2720 C C . HIS A 1 334 ? -15.282 8.133 18.662 1.00 97.25 334 HIS A C 1
ATOM 2722 O O . HIS A 1 334 ? -16.056 8.559 19.513 1.00 97.25 334 HIS A O 1
ATOM 2728 N N . SER A 1 335 ? -15.014 6.831 18.528 1.00 97.50 335 SER A N 1
ATOM 2729 C CA . SER A 1 335 ? -15.680 5.820 19.348 1.00 97.50 335 SER A CA 1
ATOM 2730 C C . SER A 1 335 ? -15.410 6.029 20.843 1.00 97.50 335 SER A C 1
ATOM 2732 O O . SER A 1 335 ? -16.344 6.002 21.637 1.00 97.50 335 SER A O 1
ATOM 2734 N N . LEU A 1 336 ? -14.173 6.330 21.250 1.00 97.38 336 LEU A N 1
ATOM 2735 C CA . LEU A 1 336 ? -13.846 6.663 22.643 1.00 97.38 336 LEU A CA 1
ATOM 2736 C C . LEU A 1 336 ? -14.651 7.864 23.160 1.00 97.38 336 LEU A C 1
ATOM 2738 O O . LEU A 1 336 ? -15.205 7.800 24.258 1.00 97.38 336 LEU A O 1
ATOM 2742 N N . ALA A 1 337 ? -14.770 8.926 22.360 1.00 96.12 337 ALA A N 1
ATOM 2743 C CA . ALA A 1 337 ? -15.551 10.107 22.715 1.00 96.12 337 ALA A CA 1
ATOM 2744 C C . ALA A 1 337 ? -17.042 9.782 22.888 1.00 96.12 337 ALA A C 1
ATOM 2746 O O . ALA A 1 337 ? -17.645 10.213 23.869 1.00 96.12 337 ALA A O 1
ATOM 2747 N N . CYS A 1 338 ? -17.614 8.951 22.009 1.00 95.00 338 CYS A N 1
ATOM 2748 C CA . CYS A 1 338 ? -18.992 8.477 22.140 1.00 95.00 338 CYS A CA 1
ATOM 2749 C C . CYS A 1 338 ? -19.244 7.686 23.440 1.00 95.00 338 CYS A C 1
ATOM 2751 O O . CYS A 1 338 ? -20.368 7.662 23.932 1.00 95.00 338 CYS A O 1
ATOM 2753 N N . HIS A 1 339 ? -18.204 7.078 24.021 1.00 94.81 339 HIS A N 1
ATOM 2754 C CA . HIS A 1 339 ? -18.255 6.379 25.311 1.00 94.81 339 HIS A CA 1
ATOM 2755 C C . HIS A 1 339 ? -17.839 7.267 26.501 1.00 94.81 339 HIS A C 1
ATOM 2757 O O . HIS A 1 339 ? -17.548 6.761 27.585 1.00 94.81 339 HIS A O 1
ATOM 2763 N N . GLY A 1 340 ? -17.756 8.588 26.311 1.00 93.94 340 GLY A N 1
ATOM 2764 C CA . GLY A 1 340 ? -17.372 9.543 27.354 1.00 93.94 340 GLY A CA 1
ATOM 2765 C C . GLY A 1 340 ? -15.884 9.527 27.726 1.00 93.94 340 GLY A C 1
ATOM 2766 O O . GLY A 1 340 ? -15.485 10.207 28.668 1.00 93.94 340 GLY A O 1
ATOM 2767 N N . LYS A 1 341 ? -15.037 8.794 26.991 1.00 95.50 341 LYS A N 1
ATOM 2768 C CA . LYS A 1 341 ? -13.585 8.697 27.223 1.00 95.50 341 LYS A CA 1
ATOM 2769 C C . LYS A 1 341 ? -12.823 9.776 26.456 1.00 95.50 341 LYS A C 1
ATOM 2771 O O . LYS A 1 341 ? -12.015 9.495 25.571 1.00 95.50 341 LYS A O 1
ATOM 2776 N N . VAL A 1 342 ? -13.125 11.029 26.772 1.00 93.81 342 VAL A N 1
ATOM 2777 C CA . VAL A 1 342 ? -12.686 12.190 25.985 1.00 93.81 342 VAL A CA 1
ATOM 2778 C C . VAL A 1 342 ? -11.170 12.390 26.018 1.00 93.81 342 VAL A C 1
ATOM 2780 O O . VAL A 1 342 ? -10.569 12.605 24.968 1.00 93.81 342 VAL A O 1
ATOM 2783 N N . ASP A 1 343 ? -10.541 12.261 27.186 1.00 93.81 343 ASP A N 1
ATOM 2784 C CA . ASP A 1 343 ? -9.085 12.417 27.312 1.00 93.81 343 ASP A CA 1
ATOM 2785 C C . ASP A 1 343 ? -8.338 11.378 26.458 1.00 93.81 343 ASP A C 1
ATOM 2787 O O . ASP A 1 343 ? -7.436 11.719 25.692 1.00 93.81 343 ASP A O 1
ATOM 2791 N N . GLU A 1 344 ? -8.783 10.115 26.500 1.00 96.44 344 GLU A N 1
ATOM 2792 C CA . GLU A 1 344 ? -8.225 9.046 25.663 1.00 96.44 344 GLU A CA 1
ATOM 2793 C C . GLU A 1 344 ? -8.432 9.338 24.165 1.00 96.44 344 GLU A C 1
ATOM 2795 O O . GLU A 1 344 ? -7.532 9.110 23.353 1.00 96.44 344 GLU A O 1
ATOM 2800 N N . ALA A 1 345 ? -9.602 9.864 23.781 1.00 96.44 345 ALA A N 1
ATOM 2801 C CA . ALA A 1 345 ? -9.884 10.246 22.399 1.00 96.44 345 ALA A CA 1
ATOM 2802 C C . ALA A 1 345 ? -8.917 11.331 21.895 1.00 96.44 345 ALA A C 1
ATOM 2804 O O . ALA A 1 345 ? -8.363 11.202 20.799 1.00 96.44 345 ALA A O 1
ATOM 2805 N N . ILE A 1 346 ? -8.674 12.370 22.701 1.00 95.19 346 ILE A N 1
ATOM 2806 C CA . ILE A 1 346 ? -7.733 13.453 22.381 1.00 95.19 346 ILE A CA 1
ATOM 2807 C C . ILE A 1 346 ? -6.312 12.901 22.219 1.00 95.19 346 ILE A C 1
ATOM 2809 O O . ILE A 1 346 ? -5.645 13.224 21.232 1.00 95.19 346 ILE A O 1
ATOM 2813 N N . ASP A 1 347 ? -5.864 12.025 23.120 1.00 95.75 347 ASP A N 1
ATOM 2814 C CA . ASP A 1 347 ? -4.543 11.393 23.036 1.00 95.75 347 ASP A CA 1
ATOM 2815 C C . ASP A 1 347 ? -4.358 10.616 21.724 1.00 95.75 347 ASP A C 1
ATOM 2817 O O . ASP A 1 347 ? -3.314 10.712 21.063 1.00 95.75 347 ASP A O 1
ATOM 2821 N N . TRP A 1 348 ? -5.374 9.855 21.307 1.00 96.00 348 TRP A N 1
ATOM 2822 C CA . TRP A 1 348 ? -5.336 9.123 20.041 1.00 96.00 348 TRP A CA 1
ATOM 2823 C C . TRP A 1 348 ? -5.377 10.051 18.823 1.00 96.00 348 TRP A C 1
ATOM 2825 O O . TRP A 1 348 ? -4.614 9.817 17.880 1.00 96.00 348 TRP A O 1
ATOM 2835 N N . LEU A 1 349 ? -6.158 11.138 18.847 1.00 94.94 349 LEU A N 1
ATOM 2836 C CA . LEU A 1 349 ? -6.112 12.160 17.793 1.00 94.94 349 LEU A CA 1
ATOM 2837 C C . LEU A 1 349 ? -4.712 12.769 17.676 1.00 94.94 349 LEU A C 1
ATOM 2839 O O . LEU A 1 349 ? -4.164 12.832 16.578 1.00 94.94 349 LEU A O 1
ATOM 2843 N N . GLN A 1 350 ? -4.090 13.159 18.790 1.00 94.06 350 GLN A N 1
ATOM 2844 C CA . GLN A 1 350 ? -2.743 13.736 18.790 1.00 94.06 350 GLN A CA 1
ATOM 2845 C C . GLN A 1 350 ? -1.693 12.765 18.235 1.00 94.06 350 GLN A C 1
ATOM 2847 O O . GLN A 1 350 ? -0.831 13.166 17.447 1.00 94.06 350 GLN A O 1
ATOM 2852 N N . LYS A 1 351 ? -1.760 11.479 18.610 1.00 92.56 351 LYS A N 1
ATOM 2853 C CA . LYS A 1 351 ? -0.895 10.435 18.032 1.00 92.56 351 LYS A CA 1
ATOM 2854 C C . LYS A 1 351 ? -1.113 10.310 16.524 1.00 92.56 351 LYS A C 1
ATOM 2856 O O . LYS A 1 351 ? -0.142 10.287 15.769 1.00 92.56 351 LYS A O 1
ATOM 2861 N N . GLY A 1 352 ? -2.370 10.277 16.090 1.00 90.75 352 GLY A N 1
ATOM 2862 C CA . GLY A 1 352 ? -2.741 10.166 14.686 1.00 90.75 352 GLY A CA 1
ATOM 2863 C C . GLY A 1 352 ? -2.314 11.377 13.847 1.00 90.75 352 GLY A C 1
ATOM 2864 O O . GLY A 1 352 ? -1.783 11.205 12.752 1.00 90.75 352 GLY A O 1
ATOM 2865 N N . LEU A 1 353 ? -2.434 12.597 14.377 1.00 89.69 353 LEU A N 1
ATOM 2866 C CA . LEU A 1 353 ? -2.008 13.840 13.717 1.00 89.69 353 LEU A CA 1
ATOM 2867 C C . LEU A 1 353 ? -0.495 13.877 13.452 1.00 89.69 353 LEU A C 1
ATOM 2869 O O . LEU A 1 353 ? -0.069 14.356 12.401 1.00 89.69 353 LEU A O 1
ATOM 2873 N N . LYS A 1 354 ? 0.318 13.306 14.355 1.00 87.62 354 LYS A N 1
ATOM 2874 C CA . LYS A 1 354 ? 1.770 13.112 14.147 1.00 87.62 354 LYS A CA 1
ATOM 2875 C C . LYS A 1 354 ? 2.081 12.080 13.053 1.00 87.62 354 LYS A C 1
ATOM 2877 O O . LYS A 1 354 ? 3.219 11.982 12.589 1.00 87.62 354 LYS A O 1
ATOM 2882 N N . ILE A 1 355 ? 1.105 11.258 12.673 1.00 82.69 355 ILE A N 1
ATOM 2883 C CA . ILE A 1 355 ? 1.257 10.203 11.669 1.00 82.69 355 ILE A CA 1
ATOM 2884 C C . ILE A 1 355 ? 0.763 10.662 10.306 1.00 82.69 355 ILE A C 1
ATOM 2886 O O . ILE A 1 355 ? 1.540 10.703 9.351 1.00 82.69 355 ILE A O 1
ATOM 2890 N N . ASN A 1 356 ? -0.515 11.011 10.226 1.00 80.25 356 ASN A N 1
ATOM 2891 C CA . ASN A 1 356 ? -1.168 11.473 9.018 1.00 80.25 356 ASN A CA 1
ATOM 2892 C C . ASN A 1 356 ? -2.242 12.496 9.397 1.00 80.25 356 ASN A C 1
ATOM 2894 O O . ASN A 1 356 ? -3.370 12.134 9.735 1.00 80.25 356 ASN A O 1
ATOM 2898 N N . LYS A 1 357 ? -1.892 13.786 9.299 1.00 84.56 357 LYS A N 1
ATOM 2899 C CA . LYS A 1 357 ? -2.815 14.882 9.617 1.00 84.56 357 LYS A CA 1
ATOM 2900 C C . LYS A 1 357 ? -4.137 14.747 8.858 1.00 84.56 357 LYS A C 1
ATOM 2902 O O . LYS A 1 357 ? -5.195 14.860 9.460 1.00 84.56 357 LYS A O 1
ATOM 2907 N N . VAL A 1 358 ? -4.090 14.442 7.561 1.00 80.00 358 VAL A N 1
ATOM 2908 C CA . VAL A 1 358 ? -5.288 14.399 6.707 1.00 80.00 358 VAL A CA 1
ATOM 2909 C C . VAL A 1 358 ? -6.239 13.274 7.097 1.00 80.00 358 VAL A C 1
ATOM 2911 O O . VAL A 1 358 ? -7.444 13.501 7.141 1.00 80.00 358 VAL A O 1
ATOM 2914 N N . ALA A 1 359 ? -5.716 12.088 7.418 1.00 80.25 359 ALA A N 1
ATOM 2915 C CA . ALA A 1 359 ? -6.551 10.951 7.814 1.00 80.25 359 ALA A CA 1
ATOM 2916 C C . ALA A 1 359 ? -7.333 11.211 9.115 1.00 80.25 359 ALA A C 1
ATOM 2918 O O . ALA A 1 359 ? -8.396 10.633 9.324 1.00 80.25 359 ALA A O 1
ATOM 2919 N N . VAL A 1 360 ? -6.814 12.088 9.979 1.00 87.50 360 VAL A N 1
ATOM 2920 C CA . VAL A 1 360 ? -7.323 12.288 11.342 1.00 87.50 360 VAL A CA 1
ATOM 2921 C C . VAL A 1 360 ? -8.099 13.596 11.492 1.00 87.50 360 VAL A C 1
ATOM 2923 O O . VAL A 1 360 ? -9.027 13.663 12.291 1.00 87.50 360 VAL A O 1
ATOM 2926 N N . MET A 1 361 ? -7.783 14.618 10.692 1.00 88.19 361 MET A N 1
ATOM 2927 C CA . MET A 1 361 ? -8.350 15.966 10.819 1.00 88.19 361 MET A CA 1
ATOM 2928 C C . MET A 1 361 ? -9.882 15.989 10.753 1.00 88.19 361 MET A C 1
ATOM 2930 O O . MET A 1 361 ? -10.509 16.708 11.525 1.00 88.19 361 MET A O 1
ATOM 2934 N N . GLN A 1 362 ? -10.494 15.163 9.899 1.00 88.25 362 GLN A N 1
ATOM 2935 C CA . GLN A 1 362 ? -11.957 15.080 9.797 1.00 88.25 362 GLN A CA 1
ATOM 2936 C C . GLN A 1 362 ? -12.631 14.591 11.093 1.00 88.25 362 GLN A C 1
ATOM 2938 O O . GLN A 1 362 ? -13.767 14.957 11.369 1.00 88.25 362 GLN A O 1
ATOM 2943 N N . TYR A 1 363 ? -11.922 13.816 11.920 1.00 93.69 363 TYR A N 1
ATOM 2944 C CA . TYR A 1 363 ? -12.464 13.249 13.155 1.00 93.69 363 TYR A CA 1
ATOM 2945 C C . TYR A 1 363 ? -12.386 14.201 14.347 1.00 93.69 363 TYR A C 1
ATOM 2947 O O . TYR A 1 363 ? -13.065 13.961 15.341 1.00 93.69 363 TYR A O 1
ATOM 2955 N N . ILE A 1 364 ? -11.622 15.298 14.257 1.00 93.31 364 ILE A N 1
ATOM 2956 C CA . ILE A 1 364 ? -11.616 16.338 15.298 1.00 93.31 364 ILE A CA 1
ATOM 2957 C C . ILE A 1 364 ? -13.036 16.897 15.472 1.00 93.31 364 ILE A C 1
ATOM 2959 O O . ILE A 1 364 ? -13.510 17.030 16.597 1.00 93.31 364 ILE A O 1
ATOM 2963 N N . GLY A 1 365 ? -13.739 17.156 14.361 1.00 92.38 365 GLY A N 1
ATOM 2964 C CA . GLY A 1 365 ? -15.137 17.593 14.374 1.00 92.38 365 GLY A CA 1
ATOM 2965 C C . GLY A 1 365 ? -16.070 16.559 15.007 1.00 92.38 365 GLY A C 1
ATOM 2966 O O . GLY A 1 365 ? -16.813 16.896 15.923 1.00 92.38 365 GLY A O 1
ATOM 2967 N N . CYS A 1 366 ? -15.963 15.289 14.601 1.00 92.94 366 CYS A N 1
ATOM 2968 C CA . CYS A 1 366 ? -16.781 14.203 15.157 1.00 92.94 366 CYS A CA 1
ATOM 2969 C C . CYS A 1 366 ? -16.580 14.031 16.673 1.00 92.94 366 CYS A C 1
ATOM 2971 O O . CYS A 1 366 ? -17.540 13.839 17.420 1.00 92.94 366 CYS A O 1
ATOM 2973 N N . VAL A 1 367 ? -15.331 14.135 17.145 1.00 94.62 367 VAL A N 1
ATOM 2974 C CA . VAL A 1 367 ? -15.026 14.097 18.580 1.00 94.62 367 VAL A CA 1
ATOM 2975 C C . VAL A 1 367 ? -15.643 15.306 19.282 1.00 94.62 367 VAL A C 1
ATOM 2977 O O . VAL A 1 367 ? -16.332 15.103 20.274 1.00 94.62 367 VAL A O 1
ATOM 2980 N N . CYS A 1 368 ? -15.487 16.527 18.752 1.00 93.00 368 CY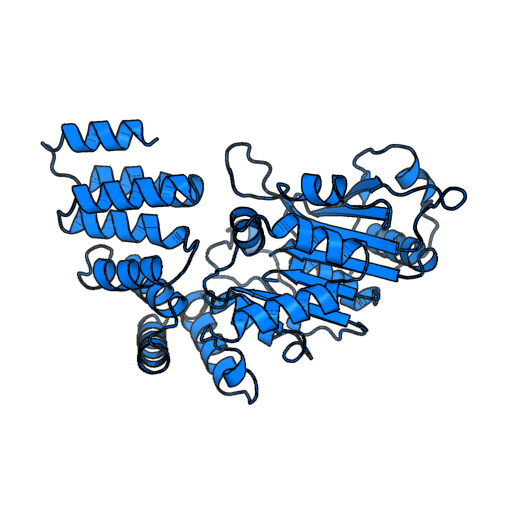S A N 1
ATOM 2981 C CA . CYS A 1 368 ? -16.115 17.740 19.300 1.00 93.00 368 CYS A CA 1
ATOM 2982 C C . CYS A 1 368 ? -17.641 17.623 19.440 1.00 93.00 368 CYS A C 1
ATOM 2984 O O . CYS A 1 368 ? -18.200 18.067 20.445 1.00 93.00 368 CYS A O 1
ATOM 2986 N N . GLU A 1 369 ? -18.311 17.060 18.432 1.00 92.38 369 GLU A N 1
ATOM 2987 C CA . GLU A 1 369 ? -19.768 16.868 18.400 1.00 92.38 369 GLU A CA 1
ATOM 2988 C C . GLU A 1 369 ? -20.249 15.834 19.423 1.00 92.38 369 GLU A C 1
ATOM 2990 O O . GLU A 1 369 ? -21.355 15.958 19.946 1.00 92.38 369 GLU A O 1
ATOM 2995 N N . SER A 1 370 ? -19.401 14.858 19.753 1.00 91.69 370 SER A N 1
ATOM 2996 C CA . SER A 1 370 ? -19.684 13.832 20.762 1.00 91.69 370 SER A CA 1
ATOM 2997 C C . SER A 1 370 ? -19.538 14.335 22.204 1.00 91.69 370 SER A C 1
ATOM 2999 O O . SER A 1 370 ? -19.909 13.629 23.140 1.00 91.69 370 SER A O 1
ATOM 3001 N N . LEU A 1 371 ? -18.996 15.542 22.412 1.00 90.38 371 LEU A N 1
ATOM 3002 C CA . LEU A 1 371 ? -18.769 16.084 23.749 1.00 90.38 371 LEU A CA 1
ATOM 3003 C C . LEU A 1 371 ? -20.042 16.669 24.383 1.00 90.38 371 LEU A C 1
ATOM 3005 O O . LEU A 1 371 ? -20.812 17.360 23.702 1.00 90.38 371 LEU A O 1
ATOM 3009 N N . PRO A 1 372 ? -20.210 16.527 25.714 1.00 87.94 372 PRO A N 1
ATOM 3010 C CA . PRO A 1 372 ? -21.198 17.281 26.480 1.00 87.94 372 PRO A CA 1
ATOM 3011 C C . PRO A 1 372 ? -21.131 18.791 26.206 1.00 87.94 372 PRO A C 1
ATOM 3013 O O . PRO A 1 372 ? -20.079 19.350 25.888 1.00 87.94 372 PRO A O 1
ATOM 3016 N N . LYS A 1 373 ? -22.269 19.490 26.322 1.00 87.44 373 LYS A N 1
ATOM 3017 C CA . LYS A 1 373 ? -22.356 20.930 25.998 1.00 87.44 373 LYS A CA 1
ATOM 3018 C C . LYS A 1 373 ? -21.423 21.803 26.839 1.00 87.44 373 LYS A C 1
ATOM 3020 O O . LYS A 1 373 ? -20.992 22.840 26.342 1.00 87.44 373 LYS A O 1
ATOM 3025 N N . ASP A 1 374 ? -21.130 21.369 28.053 1.00 88.69 374 ASP A N 1
ATOM 3026 C CA . ASP A 1 374 ? -20.308 22.008 29.075 1.00 88.69 374 ASP A CA 1
ATOM 3027 C C . ASP A 1 374 ? -18.813 21.640 29.015 1.00 88.69 374 ASP A C 1
ATOM 3029 O O . ASP A 1 374 ? -18.026 22.243 29.739 1.00 88.69 374 ASP A O 1
ATOM 3033 N N . ALA A 1 375 ? -18.394 20.742 28.113 1.00 89.44 375 ALA A N 1
ATOM 3034 C CA . ALA A 1 375 ? -16.990 20.371 27.887 1.00 89.44 375 ALA A CA 1
ATOM 3035 C C . ALA A 1 375 ? -16.209 21.459 27.111 1.00 89.44 375 ALA A C 1
ATOM 3037 O O . ALA A 1 375 ? -15.740 21.256 25.987 1.00 89.44 375 ALA A O 1
ATOM 3038 N N . THR A 1 376 ? -16.144 22.676 27.662 1.00 88.81 376 THR A N 1
ATOM 3039 C CA . THR A 1 376 ? -15.530 23.846 27.009 1.00 88.81 376 THR A CA 1
ATOM 3040 C C . THR A 1 376 ? -14.021 23.691 26.845 1.00 88.81 376 THR A C 1
ATOM 3042 O O . THR A 1 376 ? -13.493 23.974 25.774 1.00 88.81 376 THR A O 1
ATOM 3045 N N . LYS A 1 377 ? -13.335 23.157 27.859 1.00 92.44 377 LYS A N 1
ATOM 3046 C CA . LYS A 1 377 ? -11.880 22.955 27.846 1.00 92.44 377 LYS A CA 1
ATOM 3047 C C . LYS A 1 377 ? -11.443 21.966 26.762 1.00 92.44 377 LYS A C 1
ATOM 3049 O O . LYS A 1 377 ? -10.474 22.211 26.049 1.00 92.44 377 LYS A O 1
ATOM 3054 N N . GLU A 1 378 ? -12.144 20.847 26.631 1.00 91.44 378 GLU A N 1
ATOM 3055 C CA . GLU A 1 378 ? -11.835 19.799 25.656 1.00 91.44 378 GLU A CA 1
ATOM 3056 C C . GLU A 1 378 ? -12.087 20.300 24.230 1.00 91.44 378 GLU A C 1
ATOM 3058 O O . GLU A 1 378 ? -11.294 20.024 23.329 1.00 91.44 378 GLU A O 1
ATOM 3063 N N . ARG A 1 379 ? -13.132 21.118 24.032 1.00 90.06 379 ARG A N 1
ATOM 3064 C CA . ARG A 1 379 ? -13.374 21.811 22.758 1.00 90.06 379 ARG A CA 1
ATOM 3065 C C . ARG A 1 379 ? -12.249 22.774 22.401 1.00 90.06 379 ARG A C 1
ATOM 3067 O O . ARG A 1 379 ? -11.818 22.759 21.252 1.00 90.06 379 ARG A O 1
ATOM 3074 N N . ASP A 1 380 ? -11.738 23.545 23.358 1.00 91.12 380 ASP A N 1
ATOM 3075 C CA . ASP A 1 380 ? -10.601 24.442 23.119 1.00 91.12 380 ASP A CA 1
ATOM 3076 C C . ASP A 1 380 ? -9.343 23.651 22.722 1.00 91.12 380 ASP A C 1
ATOM 3078 O O . ASP A 1 380 ? -8.621 24.034 21.800 1.00 91.12 380 ASP A O 1
ATOM 3082 N N . ILE A 1 381 ? -9.086 22.505 23.368 1.00 90.94 381 ILE A N 1
ATOM 3083 C CA . ILE A 1 381 ? -7.975 21.615 22.992 1.00 90.94 381 ILE A CA 1
ATOM 3084 C C . ILE A 1 381 ? -8.149 21.121 21.553 1.00 90.94 381 ILE A C 1
ATOM 3086 O O . ILE A 1 381 ? -7.214 21.216 20.761 1.00 90.94 381 ILE A O 1
ATOM 3090 N N . LEU A 1 382 ? -9.334 20.619 21.198 1.00 88.75 382 LEU A N 1
ATOM 3091 C CA . LEU A 1 382 ? -9.619 20.088 19.864 1.00 88.75 382 LEU A CA 1
ATOM 3092 C C . LEU A 1 382 ? -9.550 21.167 18.776 1.00 88.75 382 LEU A C 1
ATOM 3094 O O . LEU A 1 382 ? -9.041 20.895 17.691 1.00 88.75 382 LEU A O 1
ATOM 3098 N N . GLN A 1 383 ? -9.995 22.392 19.062 1.00 89.19 383 GLN A N 1
ATOM 3099 C CA . GLN A 1 383 ? -9.852 23.529 18.147 1.00 89.19 383 GLN A CA 1
ATOM 3100 C C . GLN A 1 383 ? -8.381 23.862 17.882 1.00 89.19 383 GLN A C 1
ATOM 3102 O O . GLN A 1 383 ? -8.013 24.101 16.737 1.00 89.19 383 GLN A O 1
ATOM 3107 N N . ASN A 1 384 ? -7.521 23.790 18.902 1.00 90.25 384 ASN A N 1
ATOM 3108 C CA . ASN A 1 384 ? -6.078 24.000 18.745 1.00 90.25 384 ASN A CA 1
ATOM 3109 C C . ASN A 1 384 ? -5.364 22.871 17.971 1.00 90.25 384 ASN A C 1
ATOM 3111 O O . ASN A 1 384 ? -4.201 23.032 17.599 1.00 90.25 384 ASN A O 1
ATOM 3115 N N . LEU A 1 385 ? -6.018 21.723 17.748 1.00 85.75 385 LEU A N 1
ATOM 3116 C CA . LEU A 1 385 ? -5.474 20.621 16.946 1.00 85.75 385 LEU A CA 1
ATOM 3117 C C . LEU A 1 385 ? -5.745 20.762 15.436 1.00 85.75 385 LEU A C 1
ATOM 3119 O O . LEU A 1 385 ? -5.114 20.041 14.653 1.00 85.75 385 LEU A O 1
ATOM 3123 N N . GLN A 1 386 ? -6.671 21.639 15.027 1.00 79.00 386 GLN A N 1
ATOM 3124 C CA . GLN A 1 386 ? -6.967 21.935 13.616 1.00 79.00 386 GLN A CA 1
ATOM 3125 C C . GLN A 1 386 ? -5.835 22.767 13.000 1.00 79.00 386 GLN A C 1
ATOM 3127 O O . GLN A 1 386 ? -5.302 22.352 11.931 1.00 79.00 386 GLN A O 1
#